Protein AF-A0A6A6VNT2-F1 (afdb_monomer_lite)

Organism: NCBI:txid1340428

Structure (mmCIF, N/CA/C/O backbone):
data_AF-A0A6A6VNT2-F1
#
_entry.id   AF-A0A6A6VNT2-F1
#
loop_
_atom_site.group_PDB
_atom_site.id
_atom_site.type_symbol
_atom_site.label_atom_id
_atom_site.label_alt_id
_atom_site.label_comp_id
_atom_site.label_asym_id
_atom_site.label_entity_id
_atom_site.label_seq_id
_atom_site.pdbx_PDB_ins_code
_atom_site.Cartn_x
_atom_site.Cartn_y
_atom_site.Cartn_z
_atom_site.occupancy
_atom_site.B_iso_or_equiv
_atom_site.auth_seq_id
_atom_site.auth_comp_id
_atom_site.auth_asym_id
_atom_site.auth_atom_id
_atom_site.pdbx_PDB_model_num
ATOM 1 N N . MET A 1 1 ? 25.235 -11.014 -81.577 1.00 45.22 1 MET A N 1
ATOM 2 C CA . MET A 1 1 ? 24.428 -11.317 -80.373 1.00 45.22 1 MET A CA 1
ATOM 3 C C . MET A 1 1 ? 24.354 -10.053 -79.520 1.00 45.22 1 MET A C 1
ATOM 5 O O . MET A 1 1 ? 25.359 -9.726 -78.897 1.00 45.22 1 MET A O 1
ATOM 9 N N . PRO A 1 2 ? 23.260 -9.272 -79.553 1.00 43.81 2 PRO A N 1
ATOM 10 C CA . PRO A 1 2 ? 23.166 -8.047 -78.766 1.00 43.81 2 PRO A CA 1
ATOM 11 C C . PRO A 1 2 ? 22.822 -8.386 -77.308 1.00 43.81 2 PRO A C 1
ATOM 13 O O . PRO A 1 2 ? 21.919 -9.177 -77.042 1.00 43.81 2 PRO A O 1
ATOM 16 N N . ARG A 1 3 ? 23.566 -7.804 -76.360 1.00 45.34 3 ARG A N 1
ATOM 17 C CA . ARG A 1 3 ? 23.284 -7.908 -74.923 1.00 45.34 3 ARG A CA 1
ATOM 18 C C . ARG A 1 3 ? 22.055 -7.063 -74.593 1.00 45.34 3 ARG A C 1
ATOM 20 O O . ARG A 1 3 ? 22.058 -5.852 -74.790 1.00 45.34 3 ARG A O 1
ATOM 27 N N . ALA A 1 4 ? 21.017 -7.719 -74.086 1.00 47.50 4 ALA A N 1
ATOM 28 C CA . ALA A 1 4 ? 19.829 -7.069 -73.559 1.00 47.50 4 ALA A CA 1
ATOM 29 C C . ALA A 1 4 ? 20.178 -6.301 -72.273 1.00 47.50 4 ALA A C 1
ATOM 31 O O . ALA A 1 4 ? 20.644 -6.884 -71.295 1.00 47.50 4 ALA A O 1
ATOM 32 N N . HIS A 1 5 ? 19.941 -4.990 -72.278 1.00 47.25 5 HIS A N 1
ATOM 33 C CA . HIS A 1 5 ? 19.954 -4.161 -71.079 1.00 47.25 5 HIS A CA 1
ATOM 34 C C . HIS A 1 5 ? 18.655 -4.399 -70.297 1.00 47.25 5 HIS A C 1
ATOM 36 O O . HIS A 1 5 ? 17.575 -3.986 -70.722 1.00 47.25 5 HIS A O 1
ATOM 42 N N . SER A 1 6 ? 18.750 -5.076 -69.153 1.00 44.53 6 SER A N 1
ATOM 43 C CA . SER A 1 6 ? 17.653 -5.205 -68.192 1.00 44.53 6 SER A CA 1
ATOM 44 C C . SER A 1 6 ? 17.428 -3.874 -67.472 1.00 44.53 6 SER A C 1
ATOM 46 O O . SER A 1 6 ? 18.343 -3.334 -66.849 1.00 44.53 6 SER A O 1
ATOM 48 N N . LYS A 1 7 ? 16.203 -3.345 -67.566 1.00 50.56 7 LYS A N 1
ATOM 49 C CA . LYS A 1 7 ? 15.759 -2.127 -66.873 1.00 50.56 7 LYS A CA 1
ATOM 50 C C . LYS A 1 7 ? 15.806 -2.314 -65.346 1.00 50.56 7 LYS A C 1
ATOM 52 O O . LYS A 1 7 ? 15.434 -3.386 -64.871 1.00 50.56 7 LYS A O 1
ATOM 57 N N . PRO A 1 8 ? 16.183 -1.279 -64.575 1.00 51.56 8 PRO A N 1
ATOM 58 C CA . PRO A 1 8 ? 16.149 -1.332 -63.121 1.00 51.56 8 PRO A CA 1
ATOM 59 C C . PRO A 1 8 ? 14.697 -1.329 -62.629 1.00 51.56 8 PRO A C 1
ATOM 61 O O . PRO A 1 8 ? 13.937 -0.387 -62.856 1.00 51.56 8 PRO A O 1
ATOM 64 N N . THR A 1 9 ? 14.305 -2.405 -61.956 1.00 47.12 9 THR A N 1
ATOM 65 C CA . THR A 1 9 ? 13.054 -2.502 -61.203 1.00 47.12 9 THR A CA 1
ATOM 66 C C . THR A 1 9 ? 13.093 -1.543 -60.016 1.00 47.12 9 THR A C 1
ATOM 68 O O . THR A 1 9 ? 13.850 -1.742 -59.068 1.00 47.12 9 THR A O 1
ATOM 71 N N . LEU A 1 10 ? 12.256 -0.504 -60.078 1.00 47.28 10 LEU A N 1
ATOM 72 C CA . LEU A 1 10 ? 11.932 0.397 -58.973 1.00 47.28 10 LEU A CA 1
ATOM 73 C C . LEU A 1 10 ? 11.451 -0.415 -57.761 1.00 47.28 10 LEU A C 1
ATOM 75 O O . LEU A 1 10 ? 10.343 -0.957 -57.752 1.00 47.28 10 LEU A O 1
ATOM 79 N N . LEU A 1 11 ? 12.298 -0.489 -56.735 1.00 47.47 11 LEU A N 1
ATOM 80 C CA . LEU A 1 11 ? 11.945 -0.994 -55.413 1.00 47.47 11 LEU A CA 1
ATOM 81 C C . LEU A 1 11 ? 10.875 -0.072 -54.817 1.00 47.47 11 LEU A C 1
ATOM 83 O O . LEU A 1 11 ? 11.157 1.057 -54.420 1.00 47.47 11 LEU A O 1
ATOM 87 N N . LYS A 1 12 ? 9.630 -0.558 -54.780 1.00 53.06 12 LYS A N 1
ATOM 88 C CA . LYS A 1 12 ? 8.524 0.083 -54.063 1.00 53.06 12 LYS A CA 1
ATOM 89 C C . LYS A 1 12 ? 8.914 0.209 -52.589 1.00 53.06 12 LYS A C 1
ATOM 91 O O . LYS A 1 12 ? 9.106 -0.798 -51.906 1.00 53.06 12 LYS A O 1
ATOM 96 N N . SER A 1 13 ? 9.046 1.443 -52.114 1.00 52.34 13 SER A N 1
ATOM 97 C CA . SER A 1 13 ? 9.261 1.762 -50.706 1.00 52.34 13 SER A CA 1
ATOM 98 C C . SER A 1 13 ? 8.134 1.163 -49.860 1.00 52.34 13 SER A C 1
ATOM 100 O O . SER A 1 13 ? 6.950 1.313 -50.167 1.00 52.34 13 SER A O 1
ATOM 102 N N . LYS A 1 14 ? 8.504 0.432 -48.801 1.00 56.22 14 LYS A N 1
ATOM 103 C CA . LYS A 1 14 ? 7.540 -0.106 -47.833 1.00 56.22 14 LYS A CA 1
ATOM 104 C C . LYS A 1 14 ? 6.813 1.066 -47.150 1.00 56.22 14 LYS A C 1
ATOM 106 O O . LYS A 1 14 ? 7.475 2.036 -46.775 1.00 56.22 14 LYS A O 1
ATOM 111 N N . PRO A 1 15 ? 5.482 1.001 -46.979 1.00 52.06 15 PRO A N 1
ATOM 112 C CA . PRO A 1 15 ? 4.732 2.050 -46.300 1.00 52.06 15 PRO A CA 1
ATOM 113 C C . PRO A 1 15 ? 5.209 2.185 -44.848 1.00 52.06 15 PRO A C 1
ATOM 115 O O . PRO A 1 15 ? 5.327 1.186 -44.136 1.00 52.06 15 PRO A O 1
ATOM 118 N N . LYS A 1 16 ? 5.498 3.423 -44.420 1.00 51.12 16 LYS A N 1
ATOM 119 C CA . LYS A 1 16 ? 5.816 3.753 -43.022 1.00 51.12 16 LYS A CA 1
ATOM 120 C C . LYS A 1 16 ? 4.655 3.312 -42.110 1.00 51.12 16 LYS A C 1
ATOM 122 O O . LYS A 1 16 ? 3.499 3.532 -42.489 1.00 51.12 16 LYS A O 1
ATOM 127 N N . PRO A 1 17 ? 4.929 2.713 -40.936 1.00 44.25 17 PRO A N 1
ATOM 128 C CA . PRO A 1 17 ? 3.886 2.382 -39.971 1.00 44.25 17 PRO A CA 1
ATOM 129 C C . PRO A 1 17 ? 3.155 3.666 -39.562 1.00 44.25 17 PRO A C 1
ATOM 131 O O . PRO A 1 17 ? 3.780 4.682 -39.254 1.00 44.25 17 PRO A O 1
ATOM 134 N N . LYS A 1 18 ? 1.820 3.647 -39.637 1.00 48.47 18 LYS A N 1
ATOM 135 C CA . LYS A 1 18 ? 0.987 4.775 -39.208 1.00 48.47 18 LYS A CA 1
ATOM 136 C C . LYS A 1 18 ? 1.161 4.960 -37.691 1.00 48.47 18 LYS A C 1
ATOM 138 O O . LYS A 1 18 ? 1.158 3.949 -36.988 1.00 48.47 18 LYS A O 1
ATOM 143 N N . PRO A 1 19 ? 1.285 6.200 -37.182 1.00 46.69 19 PRO A N 1
ATOM 144 C CA . PRO A 1 19 ? 1.337 6.452 -35.744 1.00 46.69 19 PRO A CA 1
ATOM 145 C C . PRO A 1 19 ? 0.100 5.835 -35.084 1.00 46.69 19 PRO A C 1
ATOM 147 O O . PRO A 1 19 ? -1.017 6.044 -35.571 1.00 46.69 19 PRO A O 1
ATOM 150 N N . LYS A 1 20 ? 0.305 5.037 -34.024 1.00 50.16 20 LYS A N 1
ATOM 151 C CA . LYS A 1 20 ? -0.775 4.406 -33.256 1.00 50.16 20 LYS A CA 1
ATOM 152 C C . LYS A 1 20 ? -1.731 5.516 -32.818 1.00 50.16 20 LYS A C 1
ATOM 154 O O . LYS A 1 20 ? -1.373 6.393 -32.035 1.00 50.16 20 LYS A O 1
ATOM 159 N N . SER A 1 21 ? -2.927 5.534 -33.402 1.00 47.16 21 SER A N 1
ATOM 160 C CA . SER A 1 21 ? -3.970 6.485 -33.041 1.00 47.16 21 SER A CA 1
ATOM 161 C C . SER A 1 21 ? -4.282 6.275 -31.567 1.00 47.16 21 SER A C 1
ATOM 163 O O . SER A 1 21 ? -4.738 5.183 -31.221 1.00 47.16 21 SER A O 1
ATOM 165 N N . LYS A 1 22 ? -4.033 7.288 -30.724 1.00 55.91 22 LYS A N 1
ATOM 166 C CA . LYS A 1 22 ? -4.492 7.316 -29.329 1.00 55.91 22 LYS A CA 1
ATOM 167 C C . LYS A 1 22 ? -5.942 6.836 -29.329 1.00 55.91 22 LYS A C 1
ATOM 169 O O . LYS A 1 22 ? -6.785 7.450 -29.990 1.00 55.91 22 LYS A O 1
ATOM 174 N N . SER A 1 23 ? -6.198 5.674 -28.732 1.00 53.12 23 SER A N 1
ATOM 175 C CA . SER A 1 23 ? -7.527 5.072 -28.740 1.00 53.12 23 SER A CA 1
ATOM 176 C C . SER A 1 23 ? -8.505 6.103 -28.196 1.00 53.12 23 SER A C 1
ATOM 178 O O . SER A 1 23 ? -8.266 6.657 -27.124 1.00 53.12 23 SER A O 1
ATOM 180 N N . LYS A 1 24 ? -9.573 6.398 -28.952 1.00 63.44 24 LYS A N 1
ATOM 181 C CA . LYS A 1 24 ? -10.655 7.265 -28.466 1.00 63.44 24 LYS A CA 1
ATOM 182 C C . LYS A 1 24 ? -11.035 6.802 -27.054 1.00 63.44 24 LYS A C 1
ATOM 184 O O . LYS A 1 24 ? -11.213 5.591 -26.888 1.00 63.44 24 LYS A O 1
ATOM 189 N N . PRO A 1 25 ? -11.165 7.717 -26.076 1.00 59.53 25 PRO A N 1
ATOM 190 C CA . PRO A 1 25 ? -11.578 7.346 -24.731 1.00 59.53 25 PRO A CA 1
ATOM 191 C C . PRO 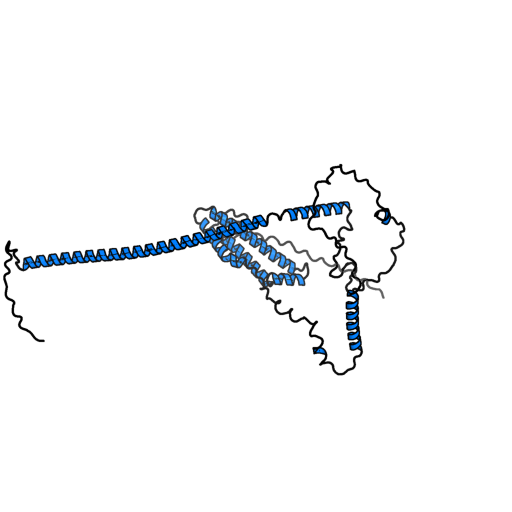A 1 25 ? -12.888 6.567 -24.843 1.00 59.53 25 PRO A C 1
ATOM 193 O O . PRO A 1 25 ? -13.864 7.050 -25.430 1.00 59.53 25 PRO A O 1
ATOM 196 N N . ARG A 1 26 ? -12.881 5.311 -24.382 1.00 60.69 26 ARG A N 1
ATOM 197 C CA . ARG A 1 26 ? -14.113 4.530 -24.281 1.00 60.69 26 ARG A CA 1
ATOM 198 C C . ARG A 1 26 ? -15.028 5.295 -23.330 1.00 60.69 26 ARG A C 1
ATOM 200 O O . ARG A 1 26 ? -14.570 5.750 -22.287 1.00 60.69 26 ARG A O 1
ATOM 207 N N . LYS A 1 27 ? -16.298 5.477 -23.708 1.00 68.50 27 LYS A N 1
ATOM 208 C CA . LYS A 1 27 ? -17.304 6.009 -22.781 1.00 68.50 27 LYS A CA 1
ATOM 209 C C . LYS A 1 27 ? -17.290 5.098 -21.555 1.00 68.50 27 LYS A C 1
ATOM 211 O O . LYS A 1 27 ? -17.517 3.902 -21.721 1.00 68.50 27 LYS A O 1
ATOM 216 N N . ALA A 1 28 ? -16.947 5.646 -20.393 1.00 65.88 28 ALA A N 1
ATOM 217 C CA . ALA A 1 28 ? -16.930 4.890 -19.153 1.00 65.88 28 ALA A CA 1
ATOM 218 C C . ALA A 1 28 ? -18.350 4.377 -18.894 1.00 65.88 28 ALA A C 1
ATOM 220 O O . ALA A 1 28 ? -19.305 5.159 -18.879 1.00 65.88 28 ALA A O 1
ATOM 221 N N . GLU A 1 29 ? -18.499 3.060 -18.781 1.00 75.38 29 GLU A N 1
ATOM 222 C CA . GLU A 1 29 ? -19.736 2.489 -18.266 1.00 75.38 29 GLU A CA 1
ATOM 223 C C . GLU A 1 29 ? -19.872 2.920 -16.797 1.00 75.38 29 GLU A C 1
ATOM 225 O O . GLU A 1 29 ? -18.862 2.972 -16.087 1.00 75.38 29 GLU A O 1
ATOM 230 N N . PRO A 1 30 ? -21.079 3.292 -16.340 1.00 77.69 30 PRO A N 1
ATOM 231 C CA . PRO A 1 30 ? -21.281 3.714 -14.960 1.00 77.69 30 PRO A CA 1
ATOM 232 C C . PRO A 1 30 ? -20.852 2.588 -14.013 1.00 77.69 30 PRO A C 1
ATOM 234 O O . PRO A 1 30 ? -21.252 1.436 -14.191 1.00 77.69 30 PRO A O 1
ATOM 237 N N . CYS A 1 31 ? -20.026 2.907 -13.015 1.00 83.06 31 CYS A N 1
ATOM 238 C CA . CYS A 1 31 ? -19.586 1.908 -12.048 1.00 83.06 31 CYS A CA 1
ATOM 239 C C . CYS A 1 31 ? -20.767 1.409 -11.202 1.00 83.06 31 CYS A C 1
ATOM 241 O O . CYS A 1 31 ? -21.647 2.182 -10.823 1.00 83.06 31 CYS A O 1
ATOM 243 N N . LEU A 1 32 ? -20.758 0.120 -10.853 1.00 86.25 32 LEU A N 1
ATOM 244 C CA . LEU A 1 32 ? -21.785 -0.493 -9.999 1.00 86.25 32 LEU A CA 1
ATOM 245 C C . LEU A 1 32 ? -21.731 -0.001 -8.541 1.00 86.25 32 LEU A C 1
ATOM 247 O O . LEU A 1 32 ? -22.704 -0.152 -7.812 1.00 86.25 32 LEU A O 1
ATOM 251 N N . HIS A 1 33 ? -20.635 0.645 -8.133 1.00 84.12 33 HIS A N 1
ATOM 252 C CA . HIS A 1 33 ? -20.415 1.178 -6.783 1.00 84.12 33 HIS A CA 1
ATOM 253 C C . HIS A 1 33 ? -21.179 2.493 -6.498 1.00 84.12 33 HIS A C 1
ATOM 255 O O . HIS A 1 33 ? -20.775 3.274 -5.645 1.00 84.12 33 HIS A O 1
ATOM 261 N N . GLY A 1 34 ? -22.286 2.768 -7.196 1.00 72.62 34 GLY A N 1
ATOM 262 C CA . GLY A 1 34 ? -23.075 3.999 -7.046 1.00 72.62 34 GLY A CA 1
ATOM 263 C C . GLY A 1 34 ? -22.482 5.211 -7.779 1.00 72.62 34 GLY A C 1
ATOM 264 O O . GLY A 1 34 ? -21.329 5.194 -8.202 1.00 72.62 34 GLY A O 1
ATOM 265 N N . ALA A 1 35 ? -23.310 6.244 -7.978 1.00 57.31 35 ALA A N 1
ATOM 266 C CA . ALA A 1 35 ? -23.031 7.368 -8.874 1.00 57.31 35 ALA A CA 1
ATOM 267 C C . ALA A 1 35 ? -21.668 8.041 -8.602 1.00 57.31 35 ALA A C 1
ATOM 269 O O . ALA A 1 35 ? -21.267 8.169 -7.442 1.00 57.31 35 ALA A O 1
ATOM 270 N N . PRO A 1 36 ? -20.961 8.483 -9.658 1.00 57.44 36 PRO A N 1
ATOM 271 C CA . PRO A 1 36 ? -19.653 9.099 -9.525 1.00 57.44 36 PRO A CA 1
ATOM 272 C C . PRO A 1 36 ? -19.782 10.410 -8.756 1.00 57.44 36 PRO A C 1
ATOM 274 O O . PRO A 1 36 ? -20.309 11.398 -9.270 1.00 57.44 36 PRO A O 1
ATOM 277 N N . LEU A 1 37 ? -19.266 10.427 -7.531 1.00 60.25 37 LEU A N 1
ATOM 278 C CA . LEU A 1 37 ? -18.829 11.673 -6.926 1.00 60.25 37 LEU A CA 1
ATOM 279 C C . LEU A 1 37 ? -17.711 12.179 -7.835 1.00 60.25 37 LEU A C 1
ATOM 281 O O . LEU A 1 37 ? -16.731 11.473 -8.074 1.00 60.25 37 LEU A O 1
ATOM 285 N N . SER A 1 38 ? -17.918 13.342 -8.448 1.00 62.12 38 SER A N 1
ATOM 286 C CA . SER A 1 38 ? -16.946 13.994 -9.320 1.00 62.12 38 SER A CA 1
ATOM 287 C C . SER A 1 38 ? -15.772 14.475 -8.476 1.00 62.12 38 SER A C 1
ATOM 289 O O . SER A 1 38 ? -15.649 15.661 -8.183 1.00 62.12 38 SER A O 1
ATOM 291 N N . ILE A 1 39 ? -14.953 13.541 -8.019 1.00 63.59 39 ILE A N 1
ATOM 292 C CA . ILE A 1 39 ? -13.747 13.856 -7.284 1.00 63.59 39 ILE A CA 1
ATOM 293 C C . ILE A 1 39 ? -12.719 14.279 -8.329 1.00 63.59 39 ILE A C 1
ATOM 295 O O . ILE A 1 39 ? -12.539 13.565 -9.323 1.00 63.59 39 ILE A O 1
ATOM 299 N N . PRO A 1 40 ? -12.077 15.440 -8.165 1.00 66.31 40 PRO A N 1
ATOM 300 C CA . PRO A 1 40 ? -11.094 15.936 -9.108 1.00 66.31 40 PRO A CA 1
ATOM 301 C C . PRO A 1 40 ? -9.775 15.171 -8.941 1.00 66.31 40 PRO A C 1
ATOM 303 O O . PRO A 1 40 ? -8.771 15.745 -8.544 1.00 66.31 40 PRO A O 1
ATOM 306 N N . ILE A 1 41 ? -9.753 13.876 -9.262 1.00 70.00 41 ILE A N 1
ATOM 307 C CA . ILE A 1 41 ? -8.491 13.172 -9.496 1.00 70.00 41 ILE A CA 1
ATOM 308 C C . ILE A 1 41 ? -8.018 13.611 -10.891 1.00 70.00 41 ILE A C 1
ATOM 310 O O . ILE A 1 41 ? -8.722 13.344 -11.878 1.00 70.00 41 ILE A O 1
ATOM 314 N N . PRO A 1 42 ? -6.873 14.311 -11.011 1.00 61.19 42 PRO A N 1
ATOM 315 C CA . PRO A 1 42 ? -6.390 14.824 -12.286 1.00 61.19 42 PRO A CA 1
ATOM 316 C C . PRO A 1 42 ? -6.361 13.721 -13.350 1.00 61.19 42 PRO A C 1
ATOM 318 O O . PRO A 1 42 ? -5.751 12.675 -13.169 1.00 61.19 42 PRO A O 1
ATOM 321 N N . GLY A 1 43 ? -7.061 13.938 -14.465 1.00 67.56 43 GLY A N 1
ATOM 322 C CA . GLY A 1 43 ? -7.037 13.025 -15.612 1.00 67.56 43 GLY A CA 1
ATOM 323 C C . GLY A 1 43 ? -8.048 11.871 -15.601 1.00 67.56 43 GLY A C 1
ATOM 324 O O . GLY A 1 43 ? -8.211 11.239 -16.646 1.00 67.56 43 GLY A O 1
ATOM 325 N N . THR A 1 44 ? -8.796 11.626 -14.516 1.00 67.94 44 THR A N 1
ATOM 326 C CA . THR A 1 44 ? -9.789 10.532 -14.481 1.00 67.94 44 THR A CA 1
ATOM 327 C C . THR A 1 44 ? -11.217 11.074 -14.455 1.00 67.94 44 THR A C 1
ATOM 329 O O . THR A 1 44 ? -11.745 11.558 -13.459 1.00 67.94 44 THR A O 1
ATOM 332 N N . ALA A 1 45 ? -11.883 11.026 -15.606 1.00 61.56 45 ALA A N 1
ATOM 333 C CA . ALA A 1 45 ? -13.286 11.400 -15.674 1.00 61.56 45 ALA A CA 1
ATOM 334 C C . ALA A 1 45 ? -14.151 10.258 -15.107 1.00 61.56 45 ALA A C 1
ATOM 336 O O . ALA A 1 45 ? -14.304 9.220 -15.747 1.00 61.56 45 ALA A O 1
ATOM 337 N N . SER A 1 46 ? -14.783 10.491 -13.951 1.00 76.56 46 SER A N 1
ATOM 338 C CA . SER A 1 46 ? -15.967 9.769 -13.433 1.00 76.56 46 SER A CA 1
ATOM 339 C C . SER A 1 46 ? -15.812 8.325 -12.929 1.00 76.56 46 SER A C 1
ATOM 341 O O . SER A 1 46 ? -16.818 7.633 -12.774 1.00 76.56 46 SER A O 1
ATOM 343 N N . THR A 1 47 ? -14.604 7.853 -12.631 1.00 88.81 47 THR A N 1
ATOM 344 C CA . THR A 1 47 ? -14.415 6.503 -12.067 1.00 88.81 47 THR A CA 1
ATOM 345 C C . THR A 1 47 ? -14.346 6.569 -10.540 1.00 88.81 47 THR A C 1
ATOM 347 O O . THR A 1 47 ? -13.656 7.430 -10.002 1.00 88.81 47 THR A O 1
ATOM 350 N N . CYS A 1 48 ? -15.034 5.674 -9.818 1.00 90.69 48 CYS A N 1
ATOM 351 C CA . CYS A 1 48 ? -14.877 5.601 -8.361 1.00 90.69 48 CYS A CA 1
ATOM 352 C C . CYS A 1 48 ? -13.472 5.082 -7.973 1.00 90.69 48 CYS A C 1
ATOM 354 O O . CYS A 1 48 ? -12.882 4.330 -8.759 1.00 90.69 48 CYS A O 1
ATOM 356 N N . PRO A 1 49 ? -12.953 5.408 -6.769 1.00 93.06 49 PRO A N 1
ATOM 357 C CA . PRO A 1 49 ? -11.614 4.994 -6.326 1.00 93.06 49 PRO A CA 1
ATOM 358 C C . PRO A 1 49 ? -11.343 3.491 -6.476 1.00 93.06 49 PRO A C 1
ATOM 360 O O . PRO A 1 49 ? -10.329 3.091 -7.044 1.00 93.06 49 PRO A O 1
ATOM 363 N N . GLN A 1 50 ? -12.296 2.648 -6.063 1.00 94.50 50 GLN A N 1
ATOM 364 C CA . GLN A 1 50 ? -12.183 1.189 -6.174 1.00 94.50 50 GLN A CA 1
ATOM 365 C C . GLN A 1 50 ? -12.035 0.736 -7.634 1.00 94.50 50 GLN A C 1
ATOM 367 O O . GLN A 1 50 ? -11.140 -0.039 -7.963 1.00 94.50 50 GLN A O 1
ATOM 372 N N . CYS A 1 51 ? -12.887 1.234 -8.539 1.00 93.50 51 CYS A N 1
ATOM 373 C CA . CYS A 1 51 ? -12.815 0.882 -9.959 1.00 93.50 51 CYS A CA 1
ATOM 374 C C . CYS A 1 51 ? -11.540 1.405 -10.625 1.00 93.50 51 CYS A C 1
ATOM 376 O O . CYS A 1 51 ? -11.022 0.743 -11.524 1.00 93.50 51 CYS A O 1
ATOM 378 N N . LEU A 1 52 ? -11.038 2.568 -10.199 1.00 93.12 52 LEU A N 1
ATOM 379 C CA . LEU A 1 52 ? -9.791 3.130 -10.704 1.00 93.12 52 LEU A CA 1
ATOM 380 C C . LEU A 1 52 ? -8.611 2.212 -10.358 1.00 93.12 52 LEU A C 1
ATOM 382 O O . LEU A 1 52 ? -7.903 1.768 -11.262 1.00 93.12 52 LEU A O 1
ATOM 386 N N . ILE A 1 53 ? -8.471 1.839 -9.082 1.00 95.50 53 ILE A N 1
ATOM 387 C CA . ILE A 1 53 ? -7.434 0.905 -8.624 1.00 95.50 53 ILE A CA 1
ATOM 388 C C . ILE A 1 53 ? -7.569 -0.449 -9.327 1.00 95.50 53 ILE A C 1
ATOM 390 O O . ILE A 1 53 ? -6.613 -0.920 -9.937 1.00 95.50 53 ILE A O 1
ATOM 394 N N . VAL A 1 54 ? -8.765 -1.047 -9.356 1.00 95.62 54 VAL A N 1
ATOM 395 C CA . VAL A 1 54 ? -8.998 -2.336 -10.039 1.00 95.62 54 VAL A CA 1
ATOM 396 C C . VAL A 1 54 ? -8.632 -2.271 -11.528 1.00 95.62 54 VAL A C 1
ATOM 398 O O . VAL A 1 54 ? -8.084 -3.237 -12.070 1.00 95.62 54 VAL A O 1
ATOM 401 N N . SER A 1 55 ? -8.893 -1.143 -12.196 1.00 94.12 55 SER A N 1
ATOM 402 C CA . SER A 1 55 ? -8.507 -0.927 -13.593 1.00 94.12 55 SER A CA 1
ATOM 403 C C . SER A 1 55 ? -6.986 -0.915 -13.769 1.00 94.12 55 SER A C 1
ATOM 405 O O . SER A 1 55 ? -6.480 -1.615 -14.650 1.00 94.12 55 SER A O 1
ATOM 407 N N . HIS A 1 56 ? -6.248 -0.186 -12.924 1.00 95.75 56 HIS A N 1
ATOM 408 C CA . HIS A 1 56 ? -4.781 -0.168 -12.972 1.00 95.75 56 HIS A CA 1
ATOM 409 C C . HIS A 1 56 ? -4.182 -1.543 -12.668 1.00 95.75 56 HIS A C 1
ATOM 411 O O . HIS A 1 56 ? -3.365 -2.032 -13.446 1.00 95.75 56 HIS A O 1
ATOM 417 N N . ILE A 1 57 ? -4.654 -2.224 -11.620 1.00 97.06 57 ILE A N 1
ATOM 418 C CA . ILE A 1 57 ? -4.217 -3.587 -11.276 1.00 97.06 57 ILE A CA 1
ATOM 419 C C . ILE A 1 57 ? -4.431 -4.537 -12.463 1.00 97.06 57 ILE A C 1
ATOM 421 O O . ILE A 1 57 ? -3.542 -5.304 -12.832 1.00 97.06 57 ILE A O 1
ATOM 425 N N . SER A 1 58 ? -5.595 -4.463 -13.113 1.00 96.25 58 SER A N 1
ATOM 426 C CA . SER A 1 58 ? -5.910 -5.296 -14.281 1.00 96.25 58 SER A CA 1
ATOM 427 C C . SER A 1 58 ? -5.000 -4.997 -15.476 1.00 96.25 58 SER A C 1
ATOM 429 O O . SER A 1 58 ? -4.591 -5.918 -16.187 1.00 96.25 58 SER A O 1
ATOM 431 N N . ALA A 1 59 ? -4.661 -3.724 -15.702 1.00 96.12 59 ALA A N 1
ATOM 432 C CA . ALA A 1 59 ? -3.723 -3.320 -16.744 1.00 96.12 59 ALA A CA 1
ATOM 433 C C . ALA A 1 59 ? -2.303 -3.836 -16.459 1.00 96.12 59 ALA A C 1
ATOM 435 O O . ALA A 1 59 ? -1.672 -4.393 -17.361 1.00 96.12 59 ALA A O 1
ATOM 436 N N . ILE A 1 60 ? -1.839 -3.748 -15.208 1.00 96.38 60 ILE A N 1
ATOM 437 C CA . ILE A 1 60 ? -0.524 -4.263 -14.808 1.00 96.38 60 ILE A CA 1
ATOM 438 C C . ILE A 1 60 ? -0.468 -5.783 -14.970 1.00 96.38 60 ILE A C 1
ATOM 440 O O . ILE A 1 60 ? 0.432 -6.276 -15.649 1.00 96.38 60 ILE A O 1
ATOM 444 N N . ARG A 1 61 ? -1.464 -6.525 -14.469 1.00 96.06 61 ARG A N 1
ATOM 445 C CA . ARG A 1 61 ? -1.548 -7.989 -14.637 1.00 96.06 61 ARG A CA 1
ATOM 446 C C . ARG A 1 61 ? -1.533 -8.405 -16.106 1.00 96.06 61 ARG A C 1
ATOM 448 O O . ARG A 1 61 ? -0.874 -9.375 -16.483 1.00 96.06 61 ARG A O 1
ATOM 455 N N . LYS A 1 62 ? -2.230 -7.658 -16.967 1.00 96.31 62 LYS A N 1
ATOM 456 C CA . LYS A 1 62 ? -2.219 -7.895 -18.415 1.00 96.31 62 LYS A CA 1
ATOM 457 C C . LYS A 1 62 ? -0.815 -7.712 -18.998 1.00 96.31 62 LYS A C 1
ATOM 459 O O . LYS A 1 62 ? -0.376 -8.572 -19.758 1.00 96.31 62 LYS A O 1
ATOM 464 N N . LEU A 1 63 ? -0.105 -6.646 -18.636 1.00 95.69 63 LEU A N 1
ATOM 465 C CA . LEU A 1 63 ? 1.262 -6.396 -19.105 1.00 95.69 63 LEU A CA 1
ATOM 466 C C . LEU A 1 63 ? 2.255 -7.428 -18.549 1.00 95.69 63 LEU A C 1
ATOM 468 O O . LEU A 1 63 ? 3.053 -7.963 -19.313 1.00 95.69 63 LEU A O 1
ATOM 472 N N . GLN A 1 64 ? 2.136 -7.815 -17.276 1.00 94.81 64 GLN A N 1
ATOM 473 C CA . GLN A 1 64 ? 2.904 -8.921 -16.690 1.00 94.81 64 GLN A CA 1
ATOM 474 C C . GLN A 1 64 ? 2.659 -10.232 -17.450 1.00 94.81 64 GLN A C 1
ATOM 476 O O . GLN A 1 64 ? 3.609 -10.928 -17.789 1.00 94.81 64 GLN A O 1
ATOM 481 N N . SER A 1 65 ? 1.407 -10.552 -17.804 1.00 94.31 65 SER A N 1
ATOM 482 C CA . SER A 1 65 ? 1.096 -11.753 -18.598 1.00 94.31 65 SER A CA 1
ATOM 483 C C . SER A 1 65 ? 1.725 -11.725 -19.999 1.00 94.31 65 SER A C 1
ATOM 485 O O . SER A 1 65 ? 2.171 -12.759 -20.499 1.00 94.31 65 SER A O 1
ATOM 487 N N . GLN A 1 66 ? 1.822 -10.542 -20.618 1.00 94.38 66 GLN A N 1
ATOM 488 C CA . GLN A 1 66 ? 2.508 -10.365 -21.899 1.00 94.38 66 GLN A CA 1
ATOM 489 C C . GLN A 1 66 ? 4.015 -10.582 -21.746 1.00 94.38 66 GLN A C 1
ATOM 491 O O . GLN A 1 66 ? 4.583 -11.378 -22.490 1.00 94.38 66 GLN A O 1
ATOM 496 N N . ILE A 1 67 ? 4.635 -9.972 -20.732 1.00 93.00 67 ILE A N 1
ATOM 497 C CA . ILE A 1 67 ? 6.056 -10.161 -20.406 1.00 93.00 67 ILE A CA 1
ATOM 498 C C . ILE A 1 67 ? 6.357 -11.645 -20.138 1.00 93.00 67 ILE A C 1
ATOM 500 O O . ILE A 1 67 ? 7.317 -12.191 -20.684 1.00 93.00 67 ILE A O 1
ATOM 504 N N . ARG A 1 68 ? 5.495 -12.335 -19.381 1.00 91.44 68 ARG A N 1
ATOM 505 C CA . ARG A 1 68 ? 5.559 -13.788 -19.148 1.00 91.44 68 ARG A CA 1
ATOM 506 C C . ARG A 1 68 ? 5.538 -14.591 -20.436 1.00 91.44 68 ARG A C 1
ATOM 508 O O . ARG A 1 68 ? 6.374 -15.469 -20.628 1.00 91.44 68 ARG A O 1
ATOM 515 N N . SER A 1 69 ? 4.594 -14.285 -21.326 1.00 91.38 69 SER A N 1
ATOM 516 C CA . SER A 1 69 ? 4.458 -14.994 -22.602 1.00 91.38 69 SER A CA 1
ATOM 517 C C . SER A 1 69 ? 5.689 -14.835 -23.505 1.00 91.38 69 SER A C 1
ATOM 519 O O . SER A 1 69 ? 5.946 -15.683 -24.357 1.00 91.38 69 SER A O 1
ATOM 521 N N . GLU A 1 70 ? 6.491 -13.791 -23.279 1.00 90.06 70 GLU A N 1
ATOM 522 C CA . GLU A 1 70 ? 7.759 -13.548 -23.969 1.00 90.06 70 GLU A CA 1
ATOM 523 C C . GLU A 1 70 ? 8.976 -14.211 -23.294 1.00 90.06 70 GLU A C 1
ATOM 525 O O . GLU A 1 70 ? 10.085 -14.125 -23.827 1.00 90.06 70 GLU A O 1
ATOM 530 N N . GLY A 1 71 ? 8.770 -14.927 -22.181 1.00 89.12 71 GLY A N 1
ATOM 531 C CA . GLY A 1 71 ? 9.808 -15.612 -21.402 1.00 89.12 71 GLY A CA 1
ATOM 532 C C . GLY A 1 71 ? 10.297 -14.833 -20.176 1.00 89.12 71 GLY A C 1
ATOM 533 O O . GLY A 1 71 ? 11.328 -15.178 -19.605 1.00 89.12 71 GLY A O 1
ATOM 534 N N . GL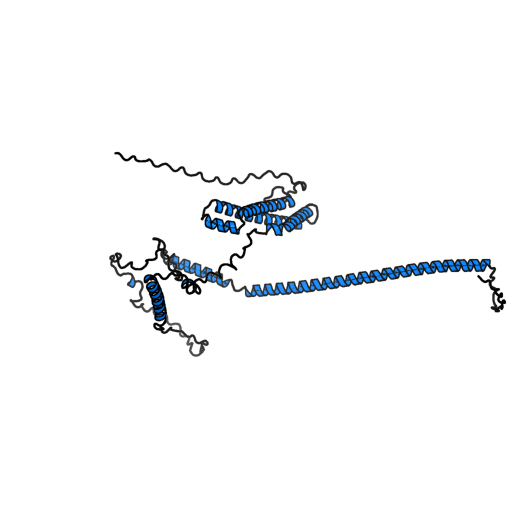Y A 1 72 ? 9.592 -13.775 -19.770 1.00 90.31 72 GLY A N 1
ATOM 535 C CA . GLY A 1 72 ? 10.012 -12.908 -18.671 1.00 90.31 72 GLY A CA 1
ATOM 536 C C . GLY A 1 72 ? 11.040 -11.859 -19.103 1.00 90.31 72 GLY A C 1
ATOM 537 O O . GLY A 1 72 ? 11.501 -11.821 -20.248 1.00 90.31 72 GLY A O 1
ATOM 538 N N . ILE A 1 73 ? 11.420 -10.972 -18.178 1.00 85.25 73 ILE A N 1
ATOM 539 C CA . ILE A 1 73 ? 12.281 -9.820 -18.503 1.00 85.25 73 ILE A CA 1
ATOM 540 C C . ILE A 1 73 ? 13.673 -10.252 -18.988 1.00 85.25 73 ILE A C 1
ATOM 542 O O . ILE A 1 73 ? 14.202 -9.644 -19.925 1.00 85.25 73 ILE A O 1
ATOM 546 N N . PHE A 1 74 ? 14.245 -11.312 -18.422 1.00 81.88 74 PHE A N 1
ATOM 547 C CA . PHE A 1 74 ? 15.596 -11.769 -18.762 1.00 81.88 74 PHE A CA 1
ATOM 548 C C . PHE A 1 74 ? 15.671 -12.476 -20.115 1.00 81.88 74 PHE A C 1
ATOM 550 O O . PHE A 1 74 ? 16.532 -12.152 -20.937 1.00 81.88 74 PHE A O 1
ATOM 557 N N . GLU A 1 75 ? 14.732 -13.375 -20.408 1.00 84.31 75 GLU A N 1
ATOM 558 C CA . GLU A 1 75 ? 14.681 -14.053 -21.706 1.00 84.31 75 GLU A CA 1
ATOM 559 C C . GLU A 1 75 ? 14.381 -13.054 -22.832 1.00 84.31 75 GLU A C 1
ATOM 561 O O . GLU A 1 75 ? 14.969 -13.116 -23.915 1.00 84.31 75 GLU A O 1
ATOM 566 N N . SER A 1 76 ? 13.557 -12.040 -22.537 1.00 77.88 76 SER A N 1
ATOM 567 C CA . SER A 1 76 ? 13.305 -10.918 -23.444 1.00 77.88 76 SER A CA 1
ATOM 568 C C . SER A 1 76 ? 14.599 -10.169 -23.813 1.00 77.88 76 SER A C 1
ATOM 570 O O . SER A 1 76 ? 14.751 -9.707 -24.947 1.00 77.88 76 SER A O 1
ATOM 572 N N . PHE A 1 77 ? 15.553 -10.080 -22.877 1.00 80.50 77 PHE A N 1
ATOM 573 C CA . PHE A 1 77 ? 16.842 -9.419 -23.072 1.00 80.50 77 PHE A CA 1
ATOM 574 C C . PHE A 1 77 ? 17.825 -10.294 -23.858 1.00 80.50 77 PHE A C 1
ATOM 576 O O . PHE A 1 77 ? 18.461 -9.803 -24.793 1.00 80.50 77 PHE A O 1
ATOM 583 N N . ARG A 1 78 ? 17.901 -11.597 -23.546 1.00 85.50 78 ARG A N 1
ATOM 584 C CA . ARG A 1 78 ? 18.713 -12.562 -24.312 1.00 85.50 78 ARG A CA 1
ATOM 585 C C . ARG A 1 78 ? 18.297 -12.580 -25.781 1.00 85.50 78 ARG A C 1
ATOM 587 O O . ARG A 1 78 ? 19.123 -12.333 -26.655 1.00 85.50 78 ARG A O 1
ATOM 594 N N . ARG A 1 79 ? 16.995 -12.715 -26.049 1.00 83.44 79 ARG A N 1
ATOM 595 C CA . ARG A 1 79 ? 16.453 -12.693 -27.418 1.00 83.44 79 ARG A CA 1
ATOM 596 C C . ARG A 1 79 ? 16.686 -11.363 -28.124 1.00 83.44 79 ARG A C 1
ATOM 598 O O . ARG A 1 79 ? 16.945 -11.344 -29.320 1.00 83.44 79 ARG A O 1
ATOM 605 N N . ALA A 1 80 ? 16.647 -10.238 -27.407 1.00 82.56 80 ALA A N 1
ATOM 606 C CA . ALA A 1 80 ? 16.968 -8.938 -27.998 1.00 82.56 80 ALA A CA 1
ATOM 607 C C . ALA A 1 80 ? 18.423 -8.838 -28.477 1.00 82.56 80 ALA A C 1
ATOM 609 O O . ALA A 1 80 ? 18.681 -8.165 -29.475 1.00 82.56 80 ALA A O 1
ATOM 610 N N . LYS A 1 81 ? 19.355 -9.523 -27.805 1.00 85.56 81 LYS A N 1
ATOM 611 C CA . LYS A 1 81 ? 20.752 -9.609 -28.237 1.00 85.56 81 LYS A CA 1
ATOM 612 C C . LYS A 1 81 ? 20.892 -10.424 -29.525 1.00 85.56 81 LYS A C 1
ATOM 614 O O . LYS A 1 81 ? 21.630 -10.010 -30.418 1.00 85.56 81 LYS A O 1
ATOM 619 N N . ASP A 1 82 ? 20.145 -11.519 -29.633 1.00 89.44 82 ASP A N 1
ATOM 620 C CA . ASP A 1 82 ? 20.179 -12.416 -30.794 1.00 89.44 82 ASP A CA 1
ATOM 621 C C . ASP A 1 82 ? 19.460 -11.830 -32.017 1.00 89.44 82 ASP A C 1
ATOM 623 O O . ASP A 1 82 ? 19.937 -11.956 -33.145 1.00 89.44 82 ASP A O 1
ATOM 627 N N . ASP A 1 83 ? 18.344 -11.128 -31.803 1.00 86.75 83 ASP A N 1
ATOM 628 C CA . ASP A 1 83 ? 17.542 -10.533 -32.877 1.00 86.75 83 ASP A CA 1
ATOM 629 C C . ASP A 1 83 ? 18.244 -9.342 -33.570 1.00 86.75 83 ASP A C 1
ATOM 631 O O . ASP A 1 83 ? 17.825 -8.907 -34.648 1.00 86.75 83 ASP A O 1
ATOM 635 N N . GLY A 1 84 ? 19.307 -8.805 -32.961 1.00 86.00 84 GLY A N 1
ATOM 636 C CA . GLY A 1 84 ? 20.038 -7.631 -33.427 1.00 86.00 84 GLY A CA 1
ATOM 637 C C . GLY A 1 84 ? 19.304 -6.300 -33.176 1.00 86.00 84 GLY A C 1
ATOM 638 O O . GLY A 1 84 ? 18.075 -6.250 -33.039 1.00 86.00 84 GLY A O 1
ATOM 639 N N . PRO A 1 85 ? 20.042 -5.175 -33.117 1.00 85.88 85 PRO A N 1
ATOM 640 C CA . PRO A 1 85 ? 19.447 -3.859 -32.904 1.00 85.88 85 PRO A CA 1
ATOM 641 C C . PRO A 1 85 ? 18.482 -3.498 -34.044 1.00 85.88 85 PRO A C 1
ATOM 643 O O . PRO A 1 85 ? 18.816 -3.618 -35.223 1.00 85.88 85 PRO A O 1
ATOM 646 N N . GLY A 1 86 ? 17.280 -3.032 -33.688 1.00 86.56 86 GLY A N 1
ATOM 647 C CA . GLY A 1 86 ? 16.241 -2.628 -34.645 1.00 86.56 86 GLY A CA 1
ATOM 648 C C . GLY A 1 86 ? 15.329 -3.758 -35.130 1.00 86.56 86 GLY A C 1
ATOM 649 O O . GLY A 1 86 ? 14.548 -3.557 -36.065 1.00 86.56 86 GLY A O 1
ATOM 650 N N . SER A 1 87 ? 15.396 -4.943 -34.519 1.00 90.75 87 SER A N 1
ATOM 651 C CA . SER A 1 87 ? 14.394 -5.974 -34.770 1.00 90.75 87 SER A CA 1
ATOM 652 C C . SER A 1 87 ? 13.015 -5.519 -34.274 1.00 90.75 87 SER A C 1
ATOM 654 O O . SER A 1 87 ? 12.878 -4.872 -33.234 1.00 90.75 87 SER A O 1
ATOM 656 N N . LYS A 1 88 ? 11.959 -5.893 -35.005 1.00 89.06 88 LYS A N 1
ATOM 657 C CA . LYS A 1 88 ? 10.575 -5.590 -34.600 1.00 89.06 88 LYS A CA 1
ATOM 658 C C . LYS A 1 88 ? 10.224 -6.190 -33.239 1.00 89.06 88 LYS A C 1
ATOM 660 O O . LYS A 1 88 ? 9.418 -5.625 -32.515 1.00 89.06 88 LYS A O 1
ATOM 665 N N . ALA A 1 89 ? 10.815 -7.336 -32.906 1.00 86.25 89 ALA A N 1
ATOM 666 C CA . ALA A 1 89 ? 10.597 -7.992 -31.626 1.00 86.25 89 ALA A CA 1
ATOM 667 C C . ALA A 1 89 ? 11.224 -7.188 -30.476 1.00 86.25 89 ALA A C 1
ATOM 669 O O . ALA A 1 89 ? 10.596 -7.024 -29.436 1.00 86.25 89 ALA A O 1
ATOM 670 N N . ALA A 1 90 ? 12.419 -6.619 -30.676 1.00 86.19 90 ALA A N 1
ATOM 671 C CA . ALA A 1 90 ? 13.040 -5.728 -29.698 1.00 86.19 90 ALA A CA 1
ATOM 672 C C . ALA A 1 90 ? 12.232 -4.434 -29.499 1.00 86.19 90 ALA A C 1
ATOM 674 O O . ALA A 1 90 ? 12.094 -3.979 -28.366 1.00 86.19 90 ALA A O 1
ATOM 675 N N . GLU A 1 91 ? 11.658 -3.878 -30.572 1.00 89.94 91 GLU A N 1
ATOM 676 C CA . GLU A 1 91 ? 10.784 -2.699 -30.500 1.00 89.94 91 GLU A CA 1
ATOM 677 C C . GLU A 1 91 ? 9.509 -2.986 -29.693 1.00 89.94 91 GLU A C 1
ATOM 679 O O . GLU A 1 91 ? 9.224 -2.265 -28.741 1.00 89.94 91 GLU A O 1
ATOM 684 N N . VAL A 1 92 ? 8.799 -4.083 -29.992 1.00 90.06 92 VAL A N 1
ATOM 685 C CA . VAL A 1 92 ? 7.585 -4.487 -29.254 1.00 90.06 92 VAL A CA 1
ATOM 686 C C . VAL A 1 92 ? 7.880 -4.706 -27.767 1.00 90.06 92 VAL A C 1
ATOM 688 O O . VAL A 1 92 ? 7.157 -4.190 -26.919 1.00 90.06 92 VAL A O 1
ATOM 691 N N . ARG A 1 93 ? 8.985 -5.382 -27.433 1.00 87.94 93 ARG A N 1
ATOM 692 C CA . ARG A 1 93 ? 9.424 -5.577 -26.040 1.00 87.94 93 ARG A CA 1
ATOM 693 C C . ARG A 1 93 ? 9.690 -4.262 -25.315 1.00 87.94 93 ARG A C 1
ATOM 695 O O . ARG A 1 93 ? 9.317 -4.101 -24.155 1.00 87.94 93 ARG A O 1
ATOM 702 N N . SER A 1 94 ? 10.357 -3.326 -25.989 1.00 89.00 94 SER A N 1
ATOM 703 C CA . SER A 1 94 ? 10.622 -2.001 -25.432 1.00 89.00 94 SER A CA 1
ATOM 704 C C . SER A 1 94 ? 9.328 -1.221 -25.200 1.00 89.00 94 SER A C 1
ATOM 706 O O . SER A 1 94 ? 9.234 -0.507 -24.206 1.00 89.00 94 SER A O 1
ATOM 708 N N . GLU A 1 95 ? 8.343 -1.352 -26.092 1.00 92.81 95 GLU A N 1
ATOM 709 C CA . GLU A 1 95 ? 7.024 -0.736 -25.926 1.00 92.81 95 GLU A CA 1
ATOM 710 C C . GLU A 1 95 ? 6.269 -1.332 -24.732 1.00 92.81 95 GLU A C 1
ATOM 712 O O . GLU A 1 95 ? 5.772 -0.565 -23.916 1.00 92.81 95 GLU A O 1
ATOM 717 N N . ILE A 1 96 ? 6.243 -2.663 -24.576 1.00 93.12 96 ILE A N 1
ATOM 718 C CA . ILE A 1 96 ? 5.570 -3.332 -23.445 1.00 93.12 96 ILE A CA 1
ATOM 719 C C . ILE A 1 96 ? 6.194 -2.910 -22.112 1.00 93.12 96 ILE A C 1
ATOM 721 O O . ILE A 1 96 ? 5.475 -2.583 -21.171 1.00 93.12 96 ILE A O 1
ATOM 725 N N . LYS A 1 97 ? 7.532 -2.872 -22.025 1.00 91.50 97 LYS A N 1
ATOM 726 C CA . LYS A 1 97 ? 8.233 -2.408 -20.814 1.00 91.50 97 LYS A CA 1
ATOM 727 C C . LYS A 1 97 ? 7.895 -0.958 -20.492 1.00 91.50 97 LYS A C 1
ATOM 729 O O . LYS A 1 97 ? 7.637 -0.639 -19.338 1.00 91.50 97 LYS A O 1
ATOM 734 N N . LYS A 1 98 ? 7.878 -0.097 -21.512 1.00 93.19 98 LYS A N 1
ATOM 735 C CA . LYS A 1 98 ? 7.528 1.313 -21.352 1.00 93.19 98 LYS A CA 1
ATOM 736 C C . LYS A 1 98 ? 6.086 1.477 -20.863 1.00 93.19 98 LYS A C 1
ATOM 738 O O . LYS A 1 98 ? 5.872 2.194 -19.896 1.00 93.19 98 LYS A O 1
ATOM 743 N N . GLU A 1 99 ? 5.137 0.777 -21.482 1.00 94.69 99 GLU A N 1
ATOM 744 C CA . GLU A 1 99 ? 3.721 0.794 -21.094 1.00 94.69 99 GLU A CA 1
ATOM 745 C C . GLU A 1 99 ? 3.529 0.261 -19.665 1.00 94.69 99 GLU A C 1
ATOM 747 O O . GLU A 1 99 ? 2.773 0.832 -18.889 1.00 94.69 99 GLU A O 1
ATOM 752 N N . TRP A 1 100 ? 4.264 -0.783 -19.270 1.00 94.81 100 TRP A N 1
ATOM 753 C CA . TRP A 1 100 ? 4.233 -1.305 -17.900 1.00 94.81 100 TRP A CA 1
ATOM 754 C C . TRP A 1 100 ? 4.734 -0.289 -16.873 1.00 94.81 100 TRP A C 1
ATOM 756 O O . TRP A 1 100 ? 4.080 -0.090 -15.850 1.00 94.81 100 TRP A O 1
ATOM 766 N N . THR A 1 101 ? 5.845 0.393 -17.156 1.00 93.44 101 THR A N 1
ATOM 767 C CA . THR A 1 101 ? 6.351 1.465 -16.290 1.00 93.44 101 THR A CA 1
ATOM 768 C C . THR A 1 101 ? 5.369 2.634 -16.210 1.00 93.44 101 THR A C 1
ATOM 770 O O . THR A 1 101 ? 5.088 3.102 -15.111 1.00 93.44 101 THR A O 1
ATOM 773 N N . GLU A 1 102 ? 4.811 3.076 -17.342 1.00 93.88 102 GLU A N 1
ATOM 774 C CA . GLU A 1 102 ? 3.816 4.159 -17.390 1.00 93.88 102 GLU A CA 1
ATOM 775 C C . GLU A 1 102 ? 2.581 3.818 -16.540 1.00 93.88 102 GLU A C 1
ATOM 777 O O . GLU A 1 102 ? 2.223 4.585 -15.651 1.00 93.88 102 GLU A O 1
ATOM 782 N N . VAL A 1 103 ? 1.993 2.629 -16.713 1.00 95.06 103 VAL A N 1
ATOM 783 C CA . VAL A 1 103 ? 0.807 2.207 -15.945 1.00 95.06 103 VAL A CA 1
ATOM 784 C C . VAL A 1 103 ? 1.101 2.086 -14.444 1.00 95.06 103 VAL A C 1
ATOM 786 O O . VAL A 1 103 ? 0.225 2.372 -13.627 1.00 95.06 103 VAL A O 1
ATOM 789 N N . ARG A 1 104 ? 2.314 1.673 -14.049 1.00 94.88 104 ARG A N 1
ATOM 790 C CA . ARG A 1 104 ? 2.709 1.626 -12.630 1.00 94.88 104 ARG A CA 1
ATOM 791 C C . ARG A 1 104 ? 2.811 3.016 -12.015 1.00 94.88 104 ARG A C 1
ATOM 793 O O . ARG A 1 104 ? 2.357 3.192 -10.889 1.00 94.88 104 ARG A O 1
ATOM 800 N N . ILE A 1 105 ? 3.379 3.974 -12.746 1.00 93.25 105 ILE A N 1
ATOM 801 C CA . ILE A 1 105 ? 3.456 5.372 -12.307 1.00 93.25 105 ILE A CA 1
ATOM 802 C C . ILE A 1 105 ? 2.043 5.936 -12.146 1.00 93.25 105 ILE A C 1
ATOM 804 O O . ILE A 1 105 ? 1.716 6.435 -11.076 1.00 93.25 105 ILE A O 1
ATOM 808 N N . GLU A 1 106 ? 1.174 5.752 -13.145 1.00 92.38 106 GLU A N 1
ATOM 809 C CA . GLU A 1 106 ? -0.225 6.196 -13.069 1.00 92.38 106 GLU A CA 1
ATOM 810 C C . GLU A 1 106 ? -0.971 5.562 -11.882 1.00 92.38 106 GLU A C 1
ATOM 812 O O . GLU A 1 106 ? -1.736 6.229 -11.190 1.00 92.38 106 GLU A O 1
ATOM 817 N N . CYS A 1 107 ? -0.731 4.275 -11.608 1.00 94.94 107 CYS A N 1
ATOM 818 C CA . CYS A 1 107 ? -1.314 3.595 -10.455 1.00 94.94 107 CYS A CA 1
ATOM 819 C C . CYS A 1 107 ? -0.818 4.190 -9.129 1.00 94.94 107 CYS A C 1
ATOM 821 O O . CYS A 1 107 ? -1.617 4.382 -8.216 1.00 94.94 107 CYS A O 1
ATOM 823 N N . ALA A 1 108 ? 0.479 4.485 -9.016 1.00 94.75 108 ALA A N 1
ATOM 824 C CA . ALA A 1 108 ? 1.060 5.085 -7.817 1.00 94.75 108 ALA A CA 1
ATOM 825 C C . ALA A 1 108 ? 0.518 6.503 -7.572 1.00 94.75 108 ALA A C 1
ATOM 827 O O . ALA A 1 108 ? 0.139 6.829 -6.449 1.00 94.75 108 ALA A O 1
ATOM 828 N N . GLU A 1 109 ? 0.400 7.315 -8.625 1.00 93.50 109 GLU A N 1
ATOM 829 C CA . GLU A 1 109 ? -0.222 8.643 -8.561 1.00 93.50 109 GLU A CA 1
ATOM 830 C C . GLU A 1 109 ? -1.699 8.557 -8.144 1.00 93.50 109 GLU A C 1
ATOM 832 O O . GLU A 1 109 ? -2.155 9.336 -7.305 1.00 93.50 109 GLU A O 1
ATOM 837 N N . ALA A 1 110 ? -2.444 7.579 -8.672 1.00 93.44 110 ALA A N 1
ATOM 838 C CA . ALA A 1 110 ? -3.832 7.341 -8.283 1.00 93.44 110 ALA A CA 1
ATOM 839 C C . ALA A 1 110 ? -3.959 6.939 -6.804 1.00 93.44 110 ALA A C 1
ATOM 841 O O . ALA A 1 110 ? -4.840 7.448 -6.114 1.00 93.44 110 ALA A O 1
ATOM 842 N N . VAL A 1 111 ? -3.080 6.062 -6.305 1.00 95.69 111 VAL A N 1
ATOM 843 C CA . VAL A 1 111 ? -3.041 5.671 -4.885 1.00 95.69 111 VAL A CA 1
ATOM 844 C C . VAL A 1 111 ? -2.752 6.882 -4.002 1.00 95.69 111 VAL A C 1
ATOM 846 O O . VAL A 1 111 ? -3.497 7.116 -3.054 1.00 95.69 111 VAL A O 1
ATOM 849 N N . ALA A 1 112 ? -1.745 7.692 -4.342 1.00 94.62 112 ALA A N 1
ATOM 850 C CA . ALA A 1 112 ? -1.419 8.911 -3.600 1.00 94.62 112 ALA A CA 1
ATOM 851 C C . ALA A 1 112 ? -2.601 9.896 -3.565 1.00 94.62 112 ALA A C 1
ATOM 853 O O . ALA A 1 112 ? -2.928 10.443 -2.513 1.00 94.62 112 ALA A O 1
ATOM 854 N N . GLY A 1 113 ? -3.297 10.068 -4.694 1.00 92.88 113 GLY A N 1
ATOM 855 C CA . GLY A 1 113 ? -4.514 10.877 -4.755 1.00 92.88 113 GLY A CA 1
ATOM 856 C C . GLY A 1 113 ? -5.640 10.337 -3.869 1.00 92.88 113 GLY A C 1
ATOM 857 O O . GLY A 1 113 ? -6.326 11.113 -3.213 1.00 92.88 113 GLY A O 1
ATOM 858 N N . ILE A 1 114 ? -5.826 9.015 -3.808 1.00 94.62 114 ILE A N 1
ATOM 859 C CA . ILE A 1 114 ? -6.845 8.380 -2.956 1.00 94.62 114 ILE A CA 1
ATOM 860 C C . ILE A 1 114 ? -6.500 8.515 -1.468 1.00 94.62 114 ILE A C 1
ATOM 862 O O . ILE A 1 114 ? -7.407 8.759 -0.677 1.00 94.62 114 ILE A O 1
ATOM 866 N N . MET A 1 115 ? -5.222 8.404 -1.094 1.00 95.56 115 MET A N 1
ATOM 867 C CA . MET A 1 115 ? -4.769 8.638 0.284 1.00 95.56 115 MET A CA 1
ATOM 868 C C . MET A 1 115 ? -5.050 10.078 0.723 1.00 95.56 115 MET A C 1
ATOM 870 O O . MET A 1 115 ? -5.668 10.289 1.760 1.00 95.56 115 MET A O 1
ATOM 874 N N . ALA A 1 116 ? -4.704 11.064 -0.111 1.00 94.50 116 ALA A N 1
ATOM 875 C CA . ALA A 1 116 ? -4.997 12.468 0.180 1.00 94.50 116 ALA A CA 1
ATOM 876 C C . ALA A 1 116 ? -6.506 12.728 0.349 1.00 94.50 116 ALA A C 1
ATOM 878 O O . ALA A 1 116 ? -6.921 13.485 1.222 1.00 94.50 116 ALA A O 1
ATOM 879 N N . LEU A 1 117 ? -7.344 12.065 -0.456 1.00 92.62 117 LEU A N 1
ATOM 880 C CA . LEU A 1 117 ? -8.799 12.152 -0.320 1.00 92.62 117 LEU A CA 1
ATOM 881 C C . LEU A 1 117 ? -9.305 11.493 0.967 1.00 92.62 117 LEU A C 1
ATOM 883 O O . LEU A 1 117 ? -10.237 12.001 1.576 1.00 92.62 117 LEU A O 1
ATOM 887 N N . GLU A 1 118 ? -8.737 10.360 1.382 1.00 95.38 118 GLU A N 1
ATOM 888 C CA . GLU A 1 118 ? -9.104 9.707 2.646 1.00 95.38 118 GLU A CA 1
ATOM 889 C C . GLU A 1 118 ? -8.846 10.614 3.859 1.00 95.38 118 GLU A C 1
ATOM 891 O O . GLU A 1 118 ? -9.661 10.639 4.783 1.00 95.38 118 GLU A O 1
ATOM 896 N N . GLU A 1 119 ? -7.748 11.373 3.830 1.00 95.00 119 GLU A N 1
ATOM 897 C CA . GLU A 1 119 ? -7.397 12.352 4.862 1.00 95.00 119 GLU A CA 1
ATOM 898 C C . GLU A 1 119 ? -8.310 13.587 4.840 1.00 95.00 119 GLU A C 1
ATOM 900 O O . GLU A 1 119 ? -8.668 14.099 5.900 1.00 95.00 119 GLU A O 1
ATOM 905 N N . GLU A 1 120 ? -8.725 14.053 3.654 1.00 94.94 120 GLU A N 1
ATOM 906 C CA . GLU A 1 120 ? -9.589 15.235 3.501 1.00 94.94 120 GLU A CA 1
ATOM 907 C C . GLU A 1 120 ? -11.015 15.010 4.043 1.00 94.94 120 GLU A C 1
ATOM 909 O O . GLU A 1 120 ? -11.655 15.948 4.525 1.00 94.94 120 GLU A O 1
ATOM 914 N N . PHE A 1 121 ? -11.527 13.776 3.999 1.00 92.50 121 PHE A N 1
ATOM 915 C CA . PHE A 1 121 ? -12.851 13.445 4.533 1.00 92.50 121 PHE A CA 1
ATOM 916 C C . PHE A 1 121 ? -12.762 12.932 5.983 1.00 92.50 121 PHE A C 1
ATOM 918 O O . PHE A 1 121 ? -12.216 11.861 6.259 1.00 92.50 121 PHE A O 1
ATOM 925 N N . GLU A 1 122 ? -13.358 13.663 6.932 1.00 91.75 122 GLU A N 1
ATOM 926 C CA . GLU A 1 122 ? -13.398 13.265 8.351 1.00 91.75 122 GLU A CA 1
ATOM 927 C C . GLU A 1 122 ? -14.222 11.982 8.561 1.00 91.75 122 GLU A C 1
ATOM 929 O O . GLU A 1 122 ? -13.757 11.050 9.226 1.00 91.75 122 GLU A O 1
ATOM 934 N N . ASP A 1 123 ? -15.387 11.882 7.921 1.00 85.19 123 ASP A N 1
ATOM 935 C CA . ASP A 1 123 ? -16.296 10.740 7.979 1.00 85.19 123 ASP A CA 1
ATOM 936 C C . ASP A 1 123 ? -17.149 10.588 6.697 1.00 85.19 123 ASP A C 1
ATOM 938 O O . ASP A 1 123 ? -17.095 11.386 5.759 1.00 85.19 123 ASP A O 1
ATOM 942 N N . GLY A 1 124 ? -17.909 9.490 6.617 1.00 91.56 124 GLY A N 1
ATOM 943 C CA . GLY A 1 124 ? -18.906 9.263 5.568 1.00 91.56 124 GLY A CA 1
ATOM 944 C C . GLY A 1 124 ? -18.552 8.210 4.515 1.00 91.56 124 GLY A C 1
ATOM 945 O O . GLY A 1 124 ? -17.507 7.560 4.533 1.00 91.56 124 GLY A O 1
ATOM 946 N N . GLU A 1 125 ? -19.479 8.027 3.569 1.00 92.06 125 GLU A N 1
ATOM 947 C CA . GLU A 1 125 ? -19.404 6.988 2.532 1.00 92.06 125 GLU A CA 1
ATOM 948 C C . GLU A 1 125 ? -18.164 7.141 1.636 1.00 92.06 125 GLU A C 1
ATOM 950 O O . GLU A 1 125 ? -17.600 6.154 1.169 1.00 92.06 125 GLU A O 1
ATOM 955 N N . MET A 1 126 ?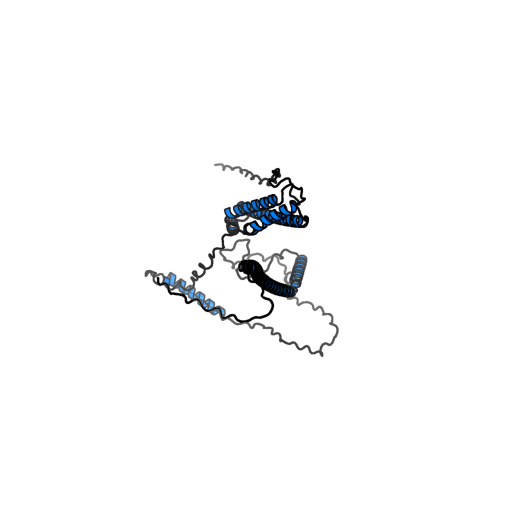 -17.708 8.376 1.413 1.00 90.69 126 MET A N 1
ATOM 956 C CA . MET A 1 126 ? -16.550 8.656 0.566 1.00 90.69 126 MET A CA 1
ATOM 957 C C . MET A 1 126 ? -15.237 8.189 1.204 1.00 90.69 126 MET A C 1
ATOM 959 O O . MET A 1 126 ? -14.438 7.537 0.532 1.00 90.69 126 MET A O 1
ATOM 963 N N . LYS A 1 127 ? -15.056 8.446 2.505 1.00 94.12 127 LYS A N 1
ATOM 964 C CA . LYS A 1 127 ? -13.901 7.962 3.267 1.00 94.12 127 LYS A CA 1
ATOM 965 C C . LYS A 1 127 ? -13.832 6.439 3.240 1.00 94.12 127 LYS A C 1
ATOM 967 O O . LYS A 1 127 ? -12.795 5.881 2.901 1.00 94.12 127 LYS A O 1
ATOM 972 N N . GLN A 1 128 ? -14.968 5.773 3.473 1.00 94.62 128 GLN A N 1
ATOM 973 C CA . GLN A 1 128 ? -15.048 4.313 3.388 1.00 94.62 128 GLN A CA 1
ATOM 974 C C . GLN A 1 128 ? -14.664 3.800 1.992 1.00 94.62 128 GLN A C 1
ATOM 976 O O . GLN A 1 128 ? -13.917 2.837 1.868 1.00 94.62 128 GLN A O 1
ATOM 981 N N . ARG A 1 129 ? -15.113 4.469 0.922 1.00 93.31 129 ARG A N 1
ATOM 982 C CA . ARG A 1 129 ? -14.747 4.096 -0.454 1.00 93.31 129 ARG A CA 1
ATOM 983 C C . ARG A 1 129 ? -13.252 4.262 -0.743 1.00 93.31 129 ARG A C 1
ATOM 985 O O . ARG A 1 129 ? -12.714 3.454 -1.502 1.00 93.31 129 ARG A O 1
ATOM 992 N N . CYS A 1 130 ? -12.595 5.284 -0.187 1.00 95.25 130 CYS A N 1
ATOM 993 C CA . CYS A 1 130 ? -11.138 5.432 -0.267 1.00 95.25 130 CYS A CA 1
ATOM 994 C C . CYS A 1 130 ? -10.428 4.318 0.510 1.00 95.25 130 CYS A C 1
ATOM 996 O O . CYS A 1 130 ? -9.577 3.642 -0.066 1.00 95.25 130 CYS A O 1
ATOM 998 N N . ALA A 1 131 ? -10.842 4.066 1.755 1.00 96.75 131 ALA A N 1
ATOM 999 C CA . ALA A 1 131 ? -10.291 3.008 2.600 1.00 96.75 131 ALA A CA 1
ATOM 1000 C C . ALA A 1 131 ? -10.388 1.628 1.925 1.00 96.75 131 ALA A C 1
ATOM 1002 O O . ALA A 1 131 ? -9.402 0.897 1.836 1.00 96.75 131 ALA A O 1
ATOM 1003 N N . ASP A 1 132 ? -11.550 1.298 1.354 1.00 96.38 132 ASP A N 1
ATOM 1004 C CA . ASP A 1 132 ? -11.764 0.056 0.609 1.00 96.38 132 ASP A CA 1
ATOM 1005 C C . ASP A 1 132 ? -10.854 -0.035 -0.632 1.00 96.38 132 ASP A C 1
ATOM 1007 O O . ASP A 1 132 ? -10.309 -1.096 -0.940 1.00 96.38 132 ASP A O 1
ATOM 1011 N N . ALA A 1 133 ? -10.667 1.070 -1.365 1.00 96.38 133 ALA A N 1
ATOM 1012 C CA . ALA A 1 133 ? -9.782 1.103 -2.530 1.00 96.38 133 ALA A CA 1
ATOM 1013 C C . ALA A 1 133 ? -8.309 0.897 -2.139 1.00 96.38 133 ALA A C 1
ATOM 1015 O O . ALA A 1 133 ? -7.586 0.170 -2.824 1.00 96.38 133 ALA A O 1
ATOM 1016 N N . LEU A 1 134 ? -7.878 1.484 -1.021 1.00 97.50 134 LEU A N 1
ATOM 1017 C CA . LEU A 1 134 ? -6.536 1.296 -0.472 1.00 97.50 134 LEU A CA 1
ATOM 1018 C C . LEU A 1 134 ? -6.337 -0.118 0.078 1.00 97.50 134 LEU A C 1
ATOM 1020 O O . LEU A 1 134 ? -5.255 -0.677 -0.078 1.00 97.50 134 LEU A O 1
ATOM 1024 N N . ALA A 1 135 ? -7.372 -0.735 0.650 1.00 97.88 135 ALA A N 1
ATOM 1025 C CA . ALA A 1 135 ? -7.339 -2.141 1.044 1.00 97.88 135 ALA A CA 1
ATOM 1026 C C . ALA A 1 135 ? -7.154 -3.067 -0.174 1.00 97.88 135 ALA A C 1
ATOM 1028 O O . ALA A 1 135 ? -6.319 -3.973 -0.131 1.00 97.88 135 ALA A O 1
ATOM 1029 N N . ILE A 1 136 ? -7.855 -2.802 -1.288 1.00 97.50 136 ILE A N 1
ATOM 1030 C CA . ILE A 1 136 ? -7.657 -3.526 -2.558 1.00 97.50 136 ILE A CA 1
ATOM 1031 C C . ILE A 1 136 ? -6.212 -3.367 -3.043 1.00 97.50 136 ILE A C 1
ATOM 1033 O O . ILE A 1 136 ? -5.580 -4.366 -3.388 1.00 97.50 136 ILE A O 1
ATOM 1037 N N . TRP A 1 137 ? -5.679 -2.141 -3.047 1.00 97.75 137 TRP A N 1
ATOM 1038 C CA . TRP A 1 137 ? -4.287 -1.886 -3.420 1.00 97.75 137 TRP A CA 1
ATOM 1039 C C . TRP A 1 137 ? -3.311 -2.674 -2.540 1.00 97.75 137 TRP A C 1
ATOM 1041 O O . TRP A 1 137 ? -2.538 -3.461 -3.076 1.00 97.75 137 TRP A O 1
ATOM 1051 N N . LYS A 1 138 ? -3.412 -2.552 -1.208 1.00 97.06 138 LYS A N 1
ATOM 1052 C CA . LYS A 1 138 ? -2.558 -3.265 -0.240 1.00 97.06 138 LYS A CA 1
ATOM 1053 C C . LYS A 1 138 ? -2.560 -4.776 -0.473 1.00 97.06 138 LYS A C 1
ATOM 1055 O O . LYS A 1 138 ? -1.499 -5.384 -0.472 1.00 97.06 138 LYS A O 1
ATOM 1060 N N . SER A 1 139 ? -3.729 -5.365 -0.741 1.00 96.94 139 SER A N 1
ATOM 1061 C CA . SER A 1 139 ? -3.848 -6.805 -1.023 1.00 96.94 139 SER A CA 1
ATOM 1062 C C . SER A 1 139 ? -3.194 -7.246 -2.337 1.00 96.94 139 SER A C 1
ATOM 1064 O O . SER A 1 139 ? -2.914 -8.428 -2.516 1.00 96.94 139 SER A O 1
ATOM 1066 N N . ALA A 1 140 ? -2.974 -6.316 -3.269 1.00 97.25 140 ALA A N 1
ATOM 1067 C CA . ALA A 1 140 ? -2.416 -6.596 -4.585 1.00 97.25 140 ALA A CA 1
ATOM 1068 C C . ALA A 1 140 ? -0.953 -6.147 -4.733 1.00 97.25 140 ALA A C 1
ATOM 1070 O O . ALA A 1 140 ? -0.304 -6.559 -5.694 1.00 97.25 140 ALA A O 1
ATOM 1071 N N . THR A 1 141 ? -0.427 -5.330 -3.812 1.00 95.12 141 THR A N 1
ATOM 1072 C CA . THR A 1 141 ? 0.952 -4.819 -3.833 1.00 95.12 141 THR A CA 1
ATOM 1073 C C . THR A 1 141 ? 1.953 -5.954 -4.036 1.00 95.12 141 THR A C 1
ATOM 1075 O O . THR A 1 141 ? 2.710 -5.934 -5.003 1.00 95.12 141 THR A O 1
ATOM 1078 N N . ASP A 1 142 ? 1.892 -7.003 -3.220 1.00 90.94 142 ASP A N 1
ATOM 1079 C CA . ASP A 1 142 ? 2.866 -8.097 -3.298 1.00 90.94 142 ASP A CA 1
ATOM 1080 C C . ASP A 1 142 ? 2.877 -8.772 -4.681 1.00 90.94 142 ASP A C 1
ATOM 1082 O O . ASP A 1 142 ? 3.934 -9.097 -5.208 1.00 90.94 142 ASP A O 1
ATOM 1086 N N . GLU A 1 143 ? 1.724 -8.905 -5.341 1.00 93.25 143 GLU A N 1
ATOM 1087 C CA . GLU A 1 143 ? 1.625 -9.502 -6.682 1.00 93.25 143 GLU A CA 1
ATOM 1088 C C . GLU A 1 143 ? 2.111 -8.552 -7.794 1.00 93.25 143 GLU A C 1
ATOM 1090 O O . GLU A 1 143 ? 2.732 -8.965 -8.777 1.00 93.25 143 GLU A O 1
ATOM 1095 N N . ILE A 1 144 ? 1.819 -7.260 -7.665 1.00 92.81 144 ILE A N 1
ATOM 1096 C CA . ILE A 1 144 ? 2.077 -6.250 -8.701 1.00 92.81 144 ILE A CA 1
ATOM 1097 C C . ILE A 1 144 ? 3.562 -5.878 -8.774 1.00 92.81 144 ILE A C 1
ATOM 1099 O O . ILE A 1 144 ? 4.059 -5.511 -9.844 1.00 92.81 144 ILE A O 1
ATOM 1103 N N . PHE A 1 145 ? 4.272 -5.962 -7.647 1.00 87.75 145 PHE A N 1
ATOM 1104 C CA . PHE A 1 145 ? 5.699 -5.656 -7.569 1.00 87.75 145 PHE A CA 1
ATOM 1105 C C . PHE A 1 145 ? 6.595 -6.839 -7.944 1.00 87.75 145 PHE A C 1
ATOM 1107 O O . PHE A 1 145 ? 7.762 -6.620 -8.276 1.00 87.75 145 PHE A O 1
ATOM 1114 N N . VAL A 1 146 ? 6.061 -8.064 -7.983 1.00 88.25 146 VAL A N 1
ATOM 1115 C CA . VAL A 1 146 ? 6.809 -9.224 -8.472 1.00 88.25 146 VAL A CA 1
ATOM 1116 C C . VAL A 1 146 ? 7.090 -9.057 -9.963 1.00 88.25 146 VAL A C 1
ATOM 1118 O O . VAL A 1 146 ? 6.206 -9.051 -10.828 1.00 88.25 146 VAL A O 1
ATOM 1121 N N . VAL A 1 147 ? 8.376 -8.908 -10.262 1.00 79.88 147 VAL A N 1
ATOM 1122 C CA . VAL A 1 147 ? 8.905 -8.965 -11.615 1.00 79.88 147 VAL A CA 1
ATOM 1123 C C . VAL A 1 147 ? 9.178 -10.425 -11.920 1.00 79.88 147 VAL A C 1
ATOM 1125 O O . VAL A 1 147 ? 10.125 -10.999 -11.397 1.00 79.88 147 VAL A O 1
ATOM 1128 N N . GLU A 1 148 ? 8.358 -11.030 -12.776 1.00 73.31 148 GLU A N 1
ATOM 1129 C CA . GLU A 1 148 ? 8.591 -12.399 -13.236 1.00 73.31 148 GLU A CA 1
ATOM 1130 C C . GLU A 1 148 ? 9.847 -12.442 -14.121 1.00 73.31 148 GLU A C 1
ATOM 1132 O O . GLU A 1 148 ? 9.827 -12.229 -15.342 1.00 73.31 148 GLU A O 1
ATOM 1137 N N . GLY A 1 149 ? 10.977 -12.670 -13.461 1.00 71.06 149 GLY A N 1
ATOM 1138 C CA . GLY A 1 149 ? 12.165 -13.258 -14.043 1.00 71.06 149 GLY A CA 1
ATOM 1139 C C . GLY A 1 149 ? 12.048 -14.773 -13.976 1.00 71.06 149 GLY A C 1
ATOM 1140 O O . GLY A 1 149 ? 11.453 -15.317 -13.052 1.00 71.06 149 GLY A O 1
ATOM 1141 N N . VAL A 1 150 ? 12.605 -15.467 -14.965 1.00 57.84 150 VAL A N 1
ATOM 1142 C CA . VAL A 1 150 ? 13.028 -16.849 -14.726 1.00 57.84 150 VAL A CA 1
ATOM 1143 C C . VAL A 1 150 ? 14.021 -16.748 -13.574 1.00 57.84 150 VAL A C 1
ATOM 1145 O O . VAL A 1 150 ? 14.930 -15.919 -13.695 1.00 57.84 150 VAL A O 1
ATOM 1148 N N . ASP A 1 151 ? 13.825 -17.511 -12.490 1.00 52.72 151 ASP A N 1
ATOM 1149 C CA . ASP A 1 151 ? 14.866 -17.674 -11.473 1.00 52.72 151 ASP A CA 1
ATOM 1150 C C . ASP A 1 151 ? 16.165 -17.862 -12.235 1.00 52.72 151 ASP A C 1
ATOM 1152 O O . ASP A 1 151 ? 16.207 -18.621 -13.214 1.00 52.72 151 ASP A O 1
ATOM 1156 N N . GLU A 1 152 ? 17.184 -17.087 -11.884 1.00 49.53 152 GLU A N 1
ATOM 1157 C CA . GLU A 1 152 ? 18.510 -17.313 -12.416 1.00 49.53 152 GLU A CA 1
ATOM 1158 C C . GLU A 1 152 ? 18.899 -18.689 -11.880 1.00 49.53 152 GLU A C 1
ATOM 1160 O O . GLU A 1 152 ? 19.438 -18.823 -10.792 1.00 49.53 152 GLU A O 1
ATOM 1165 N N . VAL A 1 153 ? 18.475 -19.746 -12.584 1.00 51.34 153 VAL A N 1
ATOM 1166 C CA . VAL A 1 153 ? 18.932 -21.098 -12.339 1.00 51.34 153 VAL A CA 1
ATOM 1167 C C . VAL A 1 153 ? 20.431 -20.922 -12.371 1.00 51.34 153 VAL A C 1
ATOM 1169 O O . VAL A 1 153 ? 20.947 -20.447 -13.388 1.00 51.34 153 VAL A O 1
ATOM 1172 N N . ASP A 1 154 ? 21.092 -21.218 -11.259 1.00 44.50 154 ASP A N 1
ATOM 1173 C CA . ASP A 1 154 ? 22.538 -21.286 -11.155 1.00 44.50 154 ASP A CA 1
ATOM 1174 C C . ASP A 1 154 ? 23.034 -22.338 -12.151 1.00 44.50 154 ASP A C 1
ATOM 1176 O O . ASP A 1 154 ? 23.392 -23.464 -11.824 1.00 44.50 154 ASP A O 1
ATOM 1180 N N . VAL A 1 155 ? 23.066 -21.980 -13.434 1.00 49.78 155 VAL A N 1
ATOM 1181 C CA . VAL A 1 155 ? 23.746 -22.751 -14.472 1.00 49.78 155 VAL A CA 1
ATOM 1182 C C . VAL A 1 155 ? 25.263 -22.539 -14.332 1.00 49.78 155 VAL A C 1
ATOM 1184 O O . VAL A 1 155 ? 26.029 -23.011 -15.166 1.00 49.78 155 VAL A O 1
ATOM 1187 N N . ASN A 1 156 ? 25.723 -21.841 -13.284 1.00 45.03 156 ASN A N 1
ATOM 1188 C CA . ASN A 1 156 ? 27.108 -21.423 -13.120 1.00 45.03 156 ASN A CA 1
ATOM 1189 C C . ASN A 1 156 ? 27.801 -21.874 -11.823 1.00 45.03 156 ASN A C 1
ATOM 1191 O O . ASN A 1 156 ? 28.910 -21.412 -11.581 1.00 45.03 156 ASN A O 1
ATOM 1195 N N . GLU A 1 157 ? 27.246 -22.831 -11.071 1.00 45.38 157 GLU A N 1
ATOM 1196 C CA . GLU A 1 157 ? 28.008 -23.561 -10.034 1.00 45.38 157 GLU A CA 1
ATOM 1197 C C . GLU A 1 157 ? 28.483 -24.962 -10.473 1.00 45.38 157 GLU A C 1
ATOM 1199 O O . GLU A 1 157 ? 29.192 -25.629 -9.730 1.00 45.38 157 GLU A O 1
ATOM 1204 N N . GLY A 1 158 ? 28.174 -25.417 -11.698 1.00 42.75 158 GLY A N 1
ATOM 1205 C CA . GLY A 1 158 ? 28.484 -26.797 -12.122 1.00 42.75 158 GLY A CA 1
ATOM 1206 C C . GLY A 1 158 ? 29.313 -26.999 -13.396 1.00 42.75 158 GLY A C 1
ATOM 1207 O O . GLY A 1 158 ? 29.581 -28.145 -13.737 1.00 42.75 158 GLY A O 1
ATOM 1208 N N . VAL A 1 159 ? 29.681 -25.951 -14.151 1.00 47.28 159 VAL A N 1
ATOM 1209 C CA . VAL A 1 159 ? 30.215 -26.136 -15.529 1.00 47.28 159 VAL A CA 1
ATOM 1210 C C . VAL A 1 159 ? 31.579 -25.472 -15.788 1.00 47.28 159 VAL A C 1
ATOM 1212 O O . VAL A 1 159 ? 32.182 -25.708 -16.833 1.00 47.28 159 VAL A O 1
ATOM 1215 N N . TRP A 1 160 ? 32.143 -24.717 -14.838 1.00 44.84 160 TRP A N 1
ATOM 1216 C CA . TRP A 1 160 ? 33.489 -24.134 -14.999 1.00 44.84 160 TRP A CA 1
ATOM 1217 C C . TRP A 1 160 ? 34.610 -24.859 -14.240 1.00 44.84 160 TRP A C 1
ATOM 1219 O O . TRP A 1 160 ? 35.773 -24.606 -14.543 1.00 44.84 160 TRP A O 1
ATOM 1229 N N . GLU A 1 161 ? 34.307 -25.807 -13.344 1.00 45.75 161 GLU A N 1
ATOM 1230 C CA . GLU A 1 161 ? 35.341 -26.622 -12.674 1.00 45.75 161 GLU A CA 1
ATOM 1231 C C . GLU A 1 161 ? 35.839 -27.825 -13.498 1.00 45.75 161 GLU A C 1
ATOM 1233 O O . GLU A 1 161 ? 36.822 -28.456 -13.122 1.00 45.75 161 GLU A O 1
ATOM 1238 N N . GLU A 1 162 ? 35.256 -28.113 -14.668 1.00 45.09 162 GLU A N 1
ATOM 1239 C CA . GLU A 1 162 ? 35.638 -29.283 -15.481 1.00 45.09 162 GLU A CA 1
ATOM 1240 C C . GLU A 1 162 ? 36.189 -28.936 -16.876 1.00 45.09 162 GLU A C 1
ATOM 1242 O O . GLU A 1 162 ? 36.118 -29.732 -17.812 1.00 45.09 162 GLU A O 1
ATOM 1247 N N . LEU A 1 163 ? 36.789 -27.749 -17.036 1.00 43.78 163 LEU A N 1
ATOM 1248 C CA . LEU A 1 163 ? 37.541 -27.418 -18.253 1.00 43.78 163 LEU A CA 1
ATOM 1249 C C . LEU A 1 163 ? 38.918 -26.803 -17.986 1.00 43.78 163 LEU A C 1
ATOM 1251 O O . LEU A 1 163 ? 39.397 -25.965 -18.749 1.00 43.78 163 LEU A O 1
ATOM 1255 N N . ASP A 1 164 ? 39.606 -27.299 -16.960 1.00 41.28 164 ASP A N 1
ATOM 1256 C CA . ASP A 1 164 ? 41.052 -27.133 -16.811 1.00 41.28 164 ASP A CA 1
ATOM 1257 C C . ASP A 1 164 ? 41.790 -28.202 -17.653 1.00 41.28 164 ASP A C 1
ATOM 1259 O O . ASP A 1 164 ? 42.453 -29.120 -17.170 1.00 41.28 164 ASP A O 1
ATOM 1263 N N . ILE A 1 165 ? 41.648 -28.098 -18.983 1.00 47.94 165 ILE A N 1
ATOM 1264 C CA . ILE A 1 165 ? 42.263 -28.995 -19.989 1.00 47.94 165 ILE A CA 1
ATOM 1265 C C . ILE A 1 165 ? 43.808 -28.880 -20.017 1.00 47.94 165 ILE A C 1
ATOM 1267 O O . ILE A 1 165 ? 44.489 -29.626 -20.721 1.00 47.94 165 ILE A O 1
ATOM 1271 N N . ALA A 1 166 ? 44.412 -27.988 -19.230 1.00 47.69 166 ALA A N 1
ATOM 1272 C CA . ALA A 1 166 ? 45.855 -27.765 -19.255 1.00 47.69 166 ALA A CA 1
ATOM 1273 C C . ALA A 1 166 ? 46.685 -28.748 -18.406 1.00 47.69 166 ALA A C 1
ATOM 1275 O O . ALA A 1 166 ? 47.901 -28.791 -18.596 1.00 47.69 166 ALA A O 1
ATOM 1276 N N . THR A 1 167 ? 46.075 -29.554 -17.525 1.00 49.00 167 THR A N 1
ATOM 1277 C CA . THR A 1 167 ? 46.858 -30.321 -16.527 1.00 49.00 167 THR A CA 1
ATOM 1278 C C . THR A 1 167 ? 46.671 -31.842 -16.593 1.00 49.00 167 THR A C 1
ATOM 1280 O O . THR A 1 167 ? 47.579 -32.564 -16.199 1.00 49.00 167 THR A O 1
ATOM 1283 N N . TYR A 1 168 ? 45.578 -32.352 -17.179 1.00 47.97 168 TYR A N 1
ATOM 1284 C CA . TYR A 1 168 ? 45.317 -33.806 -17.281 1.00 47.97 168 TYR A CA 1
ATOM 1285 C C . TYR A 1 168 ? 45.221 -34.361 -18.717 1.00 47.97 168 TYR A C 1
ATOM 1287 O O . TYR A 1 168 ? 44.892 -35.527 -18.921 1.00 47.97 168 TYR A O 1
ATOM 1295 N N . GLY A 1 169 ? 45.547 -33.561 -19.737 1.00 49.19 169 GLY A N 1
ATOM 1296 C CA . GLY A 1 169 ? 45.376 -33.941 -21.147 1.00 49.19 169 GLY A CA 1
ATOM 1297 C C . GLY A 1 169 ? 46.564 -34.613 -21.848 1.00 49.19 169 GLY A C 1
ATOM 1298 O O . GLY A 1 169 ? 46.472 -34.834 -23.053 1.00 49.19 169 GLY A O 1
ATOM 1299 N N . VAL A 1 170 ? 47.680 -34.904 -21.167 1.00 50.78 170 VAL A N 1
ATOM 1300 C CA . VAL A 1 170 ? 48.874 -35.485 -21.828 1.00 50.78 170 VAL A CA 1
ATOM 1301 C C . VAL A 1 170 ? 49.101 -36.952 -21.454 1.00 50.78 170 VAL A C 1
ATOM 1303 O O . VAL A 1 170 ? 49.467 -37.738 -22.325 1.00 50.78 170 VAL A O 1
ATOM 1306 N N . ASP A 1 171 ? 48.777 -37.364 -20.228 1.00 51.22 171 ASP A N 1
ATOM 1307 C CA . ASP A 1 171 ? 49.038 -38.745 -19.796 1.00 51.22 171 ASP A CA 1
ATOM 1308 C C . ASP A 1 171 ? 47.968 -39.738 -20.279 1.00 51.22 171 ASP A C 1
ATOM 1310 O O . ASP A 1 171 ? 48.280 -40.890 -20.567 1.00 51.22 171 ASP A O 1
ATOM 1314 N N . PHE A 1 172 ? 46.721 -39.297 -20.492 1.00 45.72 172 PHE A N 1
ATOM 1315 C CA . PHE A 1 172 ? 45.650 -40.175 -20.990 1.00 45.72 172 PHE A CA 1
ATOM 1316 C C . PHE A 1 172 ? 45.698 -40.413 -22.513 1.00 45.72 172 PHE A C 1
ATOM 1318 O O . PHE A 1 172 ? 45.054 -41.329 -23.024 1.00 45.72 172 PHE A O 1
ATOM 1325 N N . LEU A 1 173 ? 46.476 -39.621 -23.265 1.00 49.38 173 LEU A N 1
ATOM 1326 C CA . LEU A 1 173 ? 46.589 -39.765 -24.723 1.00 49.38 173 LEU A CA 1
ATOM 1327 C C . LEU A 1 173 ? 47.763 -40.656 -25.173 1.00 49.38 173 LEU A C 1
ATOM 1329 O O . LEU A 1 173 ? 47.882 -40.935 -26.365 1.00 49.38 173 LEU A O 1
ATOM 1333 N N . MET A 1 174 ? 48.617 -41.113 -24.251 1.00 53.03 174 MET A N 1
ATOM 1334 C CA . MET A 1 174 ? 49.778 -41.960 -24.568 1.00 53.03 174 MET A CA 1
ATOM 1335 C C . MET A 1 174 ? 49.434 -43.456 -24.695 1.00 53.03 174 MET A C 1
ATOM 1337 O O . MET A 1 174 ? 50.134 -44.167 -25.412 1.00 53.03 174 MET A O 1
ATOM 1341 N N . ASP A 1 175 ? 48.318 -43.922 -24.122 1.00 51.84 175 ASP A N 1
ATOM 1342 C CA . ASP A 1 175 ? 47.952 -45.352 -24.132 1.00 51.84 175 ASP A CA 1
ATOM 1343 C C . ASP A 1 175 ? 47.048 -45.781 -25.307 1.00 51.84 175 ASP A C 1
ATOM 1345 O O . ASP A 1 175 ? 46.782 -46.969 -25.486 1.00 51.84 175 ASP A O 1
ATOM 1349 N N . SER A 1 176 ? 46.580 -44.844 -26.143 1.00 51.97 176 SER A N 1
ATOM 1350 C CA . SER A 1 176 ? 45.626 -45.138 -27.234 1.00 51.97 176 SER A CA 1
ATOM 1351 C C . SER A 1 176 ? 46.167 -44.931 -28.654 1.00 51.97 176 SER A C 1
ATOM 1353 O O . SER A 1 176 ? 45.399 -45.013 -29.614 1.00 51.97 176 SER A O 1
ATOM 1355 N N . VAL A 1 177 ? 47.469 -44.684 -28.838 1.00 53.59 177 VAL A N 1
ATOM 1356 C CA . VAL A 1 177 ? 48.047 -44.509 -30.183 1.00 53.59 177 VAL A CA 1
ATOM 1357 C C . VAL A 1 177 ? 48.575 -45.852 -30.709 1.00 53.59 177 VAL A C 1
ATOM 1359 O O . VAL A 1 177 ? 49.513 -46.409 -30.138 1.00 53.59 177 VAL A O 1
ATOM 1362 N N . PRO A 1 178 ? 48.025 -46.400 -31.811 1.00 50.50 178 PRO A N 1
ATOM 1363 C CA . PRO A 1 178 ? 48.576 -47.594 -32.442 1.00 50.50 178 PRO A CA 1
ATOM 1364 C C . PRO A 1 178 ? 49.985 -47.301 -32.966 1.00 50.50 178 PRO A C 1
ATOM 1366 O O . PRO A 1 178 ? 50.206 -46.238 -33.539 1.00 50.50 178 PRO A O 1
ATOM 1369 N N . ASN A 1 179 ? 50.900 -48.265 -32.812 1.00 51.91 179 ASN A N 1
ATOM 1370 C CA . ASN A 1 179 ? 52.309 -48.263 -33.244 1.00 51.91 179 ASN A CA 1
ATOM 1371 C C . ASN A 1 179 ? 52.529 -47.917 -34.739 1.00 51.91 179 ASN A C 1
ATOM 1373 O O . ASN A 1 179 ? 52.931 -48.757 -35.545 1.00 51.91 179 ASN A O 1
ATOM 1377 N N . GLY A 1 180 ? 52.298 -46.663 -35.116 1.00 52.44 180 GLY A N 1
ATOM 1378 C CA . GLY A 1 180 ? 52.562 -46.092 -36.428 1.00 52.44 180 GLY A CA 1
ATOM 1379 C C . GLY A 1 180 ? 53.482 -44.891 -36.272 1.00 52.44 180 GLY A C 1
ATOM 1380 O O . GLY A 1 180 ? 53.075 -43.855 -35.760 1.00 52.44 180 GLY A O 1
ATOM 1381 N N . ARG A 1 181 ? 54.741 -45.057 -36.689 1.00 57.12 181 ARG A N 1
ATOM 1382 C CA . ARG A 1 181 ? 55.808 -44.047 -36.643 1.00 57.12 181 ARG A CA 1
ATOM 1383 C C . ARG A 1 181 ? 55.351 -42.726 -37.280 1.00 57.12 181 ARG A C 1
ATOM 1385 O O . ARG A 1 181 ? 55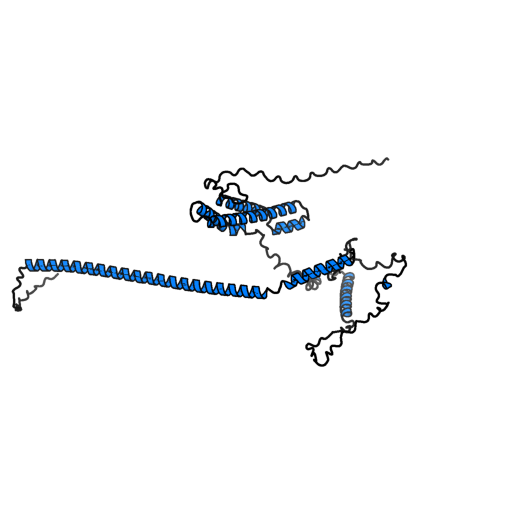.333 -42.627 -38.502 1.00 57.12 181 ARG A O 1
ATOM 1392 N N . ASN A 1 182 ? 55.056 -41.717 -36.464 1.00 58.88 182 ASN A N 1
ATOM 1393 C CA . ASN A 1 182 ? 54.799 -40.350 -36.916 1.00 58.88 182 ASN A CA 1
ATOM 1394 C C . ASN A 1 182 ? 55.924 -39.441 -36.412 1.00 58.88 182 ASN A C 1
ATOM 1396 O O . ASN A 1 182 ? 55.827 -38.864 -35.331 1.00 58.88 182 ASN A O 1
ATOM 1400 N N . ALA A 1 183 ? 56.986 -39.319 -37.213 1.00 61.41 183 ALA A N 1
ATOM 1401 C CA . ALA A 1 183 ? 58.098 -38.395 -36.968 1.00 61.41 183 ALA A CA 1
ATOM 1402 C C . ALA A 1 183 ? 57.628 -36.931 -36.800 1.00 61.41 183 ALA A C 1
ATOM 1404 O O . ALA A 1 183 ? 58.268 -36.144 -36.111 1.00 61.41 183 ALA A O 1
ATOM 1405 N N . ASP A 1 184 ? 56.457 -36.595 -37.344 1.00 65.81 184 ASP A N 1
ATOM 1406 C CA . ASP A 1 184 ? 55.890 -35.245 -37.307 1.00 65.81 184 ASP A CA 1
ATOM 1407 C C . ASP A 1 184 ? 55.381 -34.818 -35.916 1.00 65.81 184 ASP A C 1
ATOM 1409 O O . ASP A 1 184 ? 55.256 -33.625 -35.637 1.00 65.81 184 ASP A O 1
ATOM 1413 N N . MET A 1 185 ? 55.074 -35.767 -35.024 1.00 65.31 185 MET A N 1
ATOM 1414 C CA . MET A 1 185 ? 54.574 -35.446 -33.678 1.00 65.31 185 MET A CA 1
ATOM 1415 C C . MET A 1 185 ? 55.716 -35.120 -32.712 1.00 65.31 185 MET A C 1
ATOM 1417 O O . MET A 1 185 ? 55.578 -34.264 -31.837 1.00 65.31 185 MET A O 1
ATOM 1421 N N . GLU A 1 186 ? 56.860 -35.769 -32.910 1.00 76.00 186 GLU A N 1
ATOM 1422 C CA . GLU A 1 186 ? 58.056 -35.575 -32.097 1.00 76.00 186 GLU A CA 1
ATOM 1423 C C . GLU A 1 186 ? 58.716 -34.220 -32.403 1.00 76.00 186 GLU A C 1
ATOM 1425 O O . GLU A 1 186 ? 59.083 -33.497 -31.476 1.00 76.00 186 GLU A O 1
ATOM 1430 N N . ASP A 1 187 ? 58.707 -33.797 -33.674 1.00 73.56 187 ASP A N 1
ATOM 1431 C CA . ASP A 1 187 ? 59.102 -32.442 -34.092 1.00 73.56 187 ASP A CA 1
ATOM 1432 C C . ASP A 1 187 ? 58.180 -31.358 -33.501 1.00 73.56 187 ASP A C 1
ATOM 1434 O O . ASP A 1 187 ? 58.641 -30.294 -33.078 1.00 73.56 187 ASP A O 1
ATOM 1438 N N . MET A 1 188 ? 56.872 -31.622 -33.403 1.00 78.44 188 MET A N 1
ATOM 1439 C CA . MET A 1 188 ? 55.922 -30.677 -32.805 1.00 78.44 188 MET A CA 1
ATOM 1440 C C . MET A 1 188 ? 56.137 -30.534 -31.290 1.00 78.44 188 MET A C 1
ATOM 1442 O O . MET A 1 188 ? 56.091 -29.423 -30.757 1.00 78.44 188 MET A O 1
ATOM 1446 N N . LEU A 1 189 ? 56.416 -31.640 -30.596 1.00 81.12 189 LEU A N 1
ATOM 1447 C CA . LEU A 1 189 ? 56.726 -31.637 -29.164 1.00 81.12 189 LEU A CA 1
ATOM 1448 C C . LEU A 1 189 ? 58.077 -30.968 -28.872 1.00 81.12 189 LEU A C 1
ATOM 1450 O O . LEU A 1 189 ? 58.173 -30.183 -27.923 1.00 81.12 189 LEU A O 1
ATOM 1454 N N . GLN A 1 190 ? 59.095 -31.191 -29.709 1.00 82.00 190 GLN A N 1
ATOM 1455 C CA . GLN A 1 190 ? 60.383 -30.501 -29.590 1.00 82.00 190 GLN A CA 1
ATOM 1456 C C . GLN A 1 190 ? 60.263 -28.992 -29.840 1.00 82.00 190 GLN A C 1
ATOM 1458 O O . GLN A 1 190 ? 60.868 -28.210 -29.104 1.00 82.00 190 GLN A O 1
ATOM 1463 N N . ASP A 1 191 ? 59.432 -28.551 -30.788 1.00 79.56 191 ASP A N 1
ATOM 1464 C CA . ASP A 1 191 ? 59.164 -27.125 -31.024 1.00 79.56 191 ASP A CA 1
ATOM 1465 C C . ASP A 1 191 ? 58.434 -26.468 -29.835 1.00 79.56 191 ASP A C 1
ATOM 1467 O O . ASP A 1 191 ? 58.760 -25.348 -29.427 1.00 79.56 191 ASP A O 1
ATOM 1471 N N . ILE A 1 192 ? 57.491 -27.176 -29.202 1.00 73.44 192 ILE A N 1
ATOM 1472 C CA . ILE A 1 192 ? 56.807 -26.694 -27.991 1.00 73.44 192 ILE A CA 1
ATOM 1473 C C . ILE A 1 192 ? 57.797 -26.566 -26.824 1.00 73.44 192 ILE A C 1
ATOM 1475 O O . ILE A 1 192 ? 57.822 -25.529 -26.150 1.00 73.44 192 ILE A O 1
ATOM 1479 N N . MET A 1 193 ? 58.658 -27.565 -26.616 1.00 80.25 193 MET A N 1
ATOM 1480 C CA . MET A 1 193 ? 59.680 -27.534 -25.565 1.00 80.25 193 MET A CA 1
ATOM 1481 C C . MET A 1 193 ? 60.734 -26.437 -25.807 1.00 80.25 193 MET A C 1
ATOM 1483 O O . MET A 1 193 ? 61.070 -25.689 -24.884 1.00 80.25 193 MET A O 1
ATOM 1487 N N . ALA A 1 194 ? 61.184 -26.241 -27.051 1.00 75.88 194 ALA A N 1
ATOM 1488 C CA . ALA A 1 194 ? 62.119 -25.175 -27.421 1.00 75.88 194 ALA A CA 1
ATOM 1489 C C . ALA A 1 194 ? 61.521 -23.769 -27.213 1.00 75.88 194 ALA A C 1
ATOM 1491 O O . ALA A 1 194 ? 62.190 -22.854 -26.716 1.00 75.88 194 ALA A O 1
ATOM 1492 N N . LYS A 1 195 ? 60.227 -23.588 -27.510 1.00 73.75 195 LYS A N 1
ATOM 1493 C CA . LYS A 1 195 ? 59.503 -22.331 -27.250 1.00 73.75 195 LYS A CA 1
ATOM 1494 C C . LYS A 1 195 ? 59.372 -22.026 -25.759 1.00 73.75 195 LYS A C 1
ATOM 1496 O O . LYS A 1 195 ? 59.420 -20.854 -25.374 1.00 73.75 195 LYS A O 1
ATOM 1501 N N . GLN A 1 196 ? 59.240 -23.046 -24.912 1.00 73.00 196 GLN A N 1
ATOM 1502 C CA . GLN A 1 196 ? 59.209 -22.865 -23.459 1.00 73.00 196 GLN A CA 1
ATOM 1503 C C . GLN A 1 196 ? 60.592 -22.518 -22.882 1.00 73.00 196 GLN A C 1
ATOM 1505 O O . GLN A 1 196 ? 60.679 -21.647 -22.012 1.00 73.00 196 GLN A O 1
ATOM 1510 N N . ALA A 1 197 ? 61.675 -23.104 -23.406 1.00 68.50 197 ALA A N 1
ATOM 1511 C CA . ALA A 1 197 ? 63.046 -22.787 -22.993 1.00 68.50 197 ALA A CA 1
ATOM 1512 C C . ALA A 1 197 ? 63.422 -21.321 -23.292 1.00 68.50 197 ALA A C 1
ATOM 1514 O O . ALA A 1 197 ? 63.863 -20.593 -22.399 1.00 68.50 197 ALA A O 1
ATOM 1515 N N . HIS A 1 198 ? 63.111 -20.826 -24.496 1.00 62.94 198 HIS A N 1
ATOM 1516 C CA . HIS A 1 198 ? 63.342 -19.419 -24.854 1.00 62.94 198 HIS A CA 1
ATOM 1517 C C . HIS A 1 198 ? 62.501 -18.422 -24.041 1.00 62.94 198 HIS A C 1
ATOM 1519 O O . HIS A 1 198 ? 62.874 -17.251 -23.901 1.00 62.94 198 HIS A O 1
ATOM 1525 N N . ARG A 1 199 ? 61.368 -18.861 -23.478 1.00 56.41 199 ARG A N 1
ATOM 1526 C CA . ARG A 1 199 ? 60.539 -18.029 -22.598 1.00 56.41 199 ARG A CA 1
ATOM 1527 C C . ARG A 1 199 ? 61.180 -17.846 -21.218 1.00 56.41 199 ARG A C 1
ATOM 1529 O O . ARG A 1 199 ? 61.062 -16.756 -20.664 1.00 56.41 199 ARG A O 1
ATOM 1536 N N . LYS A 1 200 ? 61.901 -18.854 -20.707 1.00 52.91 200 LYS A N 1
ATOM 1537 C CA . LYS A 1 200 ? 62.632 -18.791 -19.425 1.00 52.91 200 LYS A CA 1
ATOM 1538 C C . LYS A 1 200 ? 63.950 -18.010 -19.514 1.00 52.91 200 LYS A C 1
ATOM 1540 O O . LYS A 1 200 ? 64.324 -17.343 -18.554 1.00 52.91 200 LYS A O 1
ATOM 1545 N N . GLU A 1 201 ? 64.627 -18.005 -20.662 1.00 52.12 201 GLU A N 1
ATOM 1546 C CA . GLU A 1 201 ? 65.844 -17.190 -20.847 1.00 52.12 201 GLU A CA 1
ATOM 1547 C C . GLU A 1 201 ? 65.550 -15.686 -20.959 1.00 52.12 201 GLU A C 1
ATOM 1549 O O . GLU A 1 201 ? 66.340 -14.856 -20.505 1.00 52.12 201 GLU A O 1
ATOM 1554 N N . ARG A 1 202 ? 64.380 -15.305 -21.489 1.00 53.16 202 ARG A N 1
ATOM 1555 C CA . ARG A 1 202 ? 63.982 -13.891 -21.610 1.00 53.16 202 ARG A CA 1
ATOM 1556 C C . ARG A 1 202 ? 63.658 -13.210 -20.280 1.00 53.16 202 ARG A C 1
ATOM 1558 O O . ARG A 1 202 ? 63.709 -11.985 -20.221 1.00 53.16 202 ARG A O 1
ATOM 1565 N N . THR A 1 203 ? 63.369 -13.962 -19.219 1.00 48.69 203 THR A N 1
ATOM 1566 C CA . THR A 1 203 ? 63.072 -13.400 -17.889 1.00 48.69 203 THR A CA 1
ATOM 1567 C C . THR A 1 203 ? 64.313 -13.161 -17.022 1.00 48.69 203 THR A C 1
ATOM 1569 O O . THR A 1 203 ? 64.186 -12.561 -15.960 1.00 48.69 203 THR A O 1
ATOM 1572 N N . ASN A 1 204 ? 65.512 -13.552 -17.476 1.00 48.78 204 ASN A N 1
ATOM 1573 C CA . ASN A 1 204 ? 66.774 -13.352 -16.743 1.00 48.78 204 ASN A CA 1
ATOM 1574 C C . ASN A 1 204 ? 67.659 -12.209 -17.285 1.00 48.78 204 ASN A C 1
ATOM 1576 O O . ASN A 1 204 ? 68.763 -11.988 -16.788 1.00 48.78 204 ASN A O 1
ATOM 1580 N N . ALA A 1 205 ? 67.191 -11.439 -18.271 1.00 48.19 205 ALA A N 1
ATOM 1581 C CA . ALA A 1 205 ? 67.967 -10.346 -18.853 1.00 48.19 205 ALA A CA 1
ATOM 1582 C C . ALA A 1 205 ? 67.823 -9.027 -18.060 1.00 48.19 205 ALA A C 1
ATOM 1584 O O . ALA A 1 205 ? 66.815 -8.335 -18.153 1.00 48.19 205 ALA A O 1
ATOM 1585 N N . VAL A 1 206 ? 68.889 -8.684 -17.323 1.00 50.41 206 VAL A N 1
ATOM 1586 C CA . VAL A 1 206 ? 69.300 -7.346 -16.840 1.00 50.41 206 VAL A CA 1
ATOM 1587 C C . VAL A 1 206 ? 68.208 -6.519 -16.142 1.00 50.41 206 VAL A C 1
ATOM 1589 O O . VAL A 1 206 ? 67.508 -5.709 -16.753 1.00 50.41 206 VAL A O 1
ATOM 1592 N N . LYS A 1 207 ? 68.154 -6.629 -14.806 1.00 50.81 207 LYS A N 1
ATOM 1593 C CA . LYS A 1 207 ? 67.467 -5.660 -13.939 1.00 50.81 207 LYS A CA 1
ATOM 1594 C C . LYS A 1 207 ? 68.083 -4.272 -14.152 1.00 50.81 207 LYS A C 1
ATOM 1596 O O . LYS A 1 207 ? 69.187 -3.998 -13.688 1.00 50.81 207 LYS A O 1
ATOM 1601 N N . LYS A 1 208 ? 67.376 -3.395 -14.866 1.00 57.03 208 LYS A N 1
ATOM 1602 C CA . LYS A 1 208 ? 67.709 -1.966 -14.927 1.00 57.03 208 LYS A CA 1
ATOM 1603 C C . LYS A 1 208 ? 67.559 -1.362 -13.522 1.00 57.03 208 LYS A C 1
ATOM 1605 O O . LYS A 1 208 ? 66.605 -1.721 -12.830 1.00 57.03 208 LYS A O 1
ATOM 1610 N N . PRO A 1 209 ? 68.450 -0.453 -13.090 1.00 44.41 209 PRO A N 1
ATOM 1611 C CA . PRO A 1 209 ? 68.311 0.212 -11.802 1.00 44.41 209 PRO A CA 1
ATOM 1612 C C . PRO A 1 209 ? 67.063 1.098 -11.840 1.00 44.41 209 PRO A C 1
ATOM 1614 O O . PRO A 1 209 ? 67.028 2.121 -12.524 1.00 44.41 209 PRO A O 1
ATOM 1617 N N . GLY A 1 210 ? 66.011 0.678 -11.139 1.00 46.41 210 GLY A N 1
ATOM 1618 C CA . GLY A 1 210 ? 64.850 1.523 -10.901 1.00 46.41 210 GLY A CA 1
ATOM 1619 C C . GLY A 1 210 ? 65.272 2.685 -10.009 1.00 46.41 210 GLY A C 1
ATOM 1620 O O . GLY A 1 210 ? 65.748 2.461 -8.897 1.00 46.41 210 GLY A O 1
ATOM 1621 N N . LYS A 1 211 ? 65.118 3.922 -10.491 1.00 52.47 211 LYS A N 1
ATOM 1622 C CA . LYS A 1 211 ? 65.205 5.113 -9.642 1.00 52.47 211 LYS A CA 1
ATOM 1623 C C . LYS A 1 211 ? 64.027 5.069 -8.671 1.00 52.47 211 LYS A C 1
ATOM 1625 O O . LYS A 1 211 ? 62.935 5.509 -9.008 1.00 52.47 211 LYS A O 1
ATOM 1630 N N . LYS A 1 212 ? 64.238 4.491 -7.492 1.00 46.88 212 LYS A N 1
ATOM 1631 C CA . LYS A 1 212 ? 63.333 4.673 -6.360 1.00 46.88 212 LYS A CA 1
ATOM 1632 C C . LYS A 1 212 ? 63.629 6.047 -5.775 1.00 46.88 212 LYS A C 1
ATOM 1634 O O . LYS A 1 212 ? 64.715 6.266 -5.244 1.00 46.88 212 LYS A O 1
ATOM 1639 N N . VAL A 1 213 ? 62.691 6.972 -5.932 1.00 47.25 213 VAL A N 1
ATOM 1640 C CA . VAL A 1 213 ? 62.664 8.193 -5.131 1.00 47.25 213 VAL A CA 1
ATOM 1641 C C . VAL A 1 213 ? 62.122 7.768 -3.774 1.00 47.25 213 VAL A C 1
ATOM 1643 O O . VAL A 1 213 ? 60.972 7.353 -3.670 1.00 47.25 213 VAL A O 1
ATOM 1646 N N . VAL A 1 214 ? 62.996 7.747 -2.774 1.00 45.72 214 VAL A N 1
ATOM 1647 C CA . VAL A 1 214 ? 62.617 7.514 -1.381 1.00 45.72 214 VAL A CA 1
ATOM 1648 C C . VAL A 1 214 ? 62.322 8.885 -0.797 1.00 45.72 214 VAL A C 1
ATOM 1650 O O . VAL A 1 214 ? 63.214 9.730 -0.749 1.00 45.72 214 VAL A O 1
ATOM 1653 N N . PHE A 1 215 ? 61.075 9.117 -0.407 1.00 48.25 215 PHE A N 1
ATOM 1654 C CA . PHE A 1 215 ? 60.728 10.268 0.412 1.00 48.25 215 PHE A CA 1
ATOM 1655 C C . PHE A 1 215 ? 60.996 9.890 1.868 1.00 48.25 215 PHE A C 1
ATOM 1657 O O . PHE A 1 215 ? 60.636 8.795 2.296 1.00 48.25 215 PHE A O 1
ATOM 1664 N N . ALA A 1 216 ? 61.699 10.756 2.595 1.00 51.44 216 ALA A N 1
ATOM 1665 C CA . ALA A 1 216 ? 61.837 10.602 4.034 1.00 51.44 216 ALA A CA 1
ATOM 1666 C C . ALA A 1 216 ? 60.473 10.882 4.679 1.00 51.44 216 ALA A C 1
ATOM 1668 O O . ALA A 1 216 ? 59.825 11.865 4.326 1.00 51.44 216 ALA A O 1
ATOM 1669 N N . GLU A 1 217 ? 60.054 10.004 5.586 1.00 52.00 217 GLU A N 1
ATOM 1670 C CA . GLU A 1 217 ? 58.736 10.025 6.239 1.00 52.00 217 GLU A CA 1
ATOM 1671 C C . GLU A 1 217 ? 58.555 11.238 7.171 1.00 52.00 217 GLU A C 1
ATOM 1673 O O . GLU A 1 217 ? 57.435 11.631 7.472 1.00 52.00 217 GLU A O 1
ATOM 1678 N N . GLU A 1 218 ? 59.651 11.909 7.541 1.00 54.12 218 GLU A N 1
ATOM 1679 C CA . GLU A 1 218 ? 59.633 13.163 8.292 1.00 54.12 218 GLU A CA 1
ATOM 1680 C C . GLU A 1 218 ? 60.557 14.200 7.642 1.00 54.12 218 GLU A C 1
ATOM 1682 O O . GLU A 1 218 ? 61.762 13.989 7.471 1.00 54.12 218 GLU A O 1
ATOM 1687 N N . VAL A 1 219 ? 59.988 15.357 7.294 1.00 50.66 219 VAL A N 1
ATOM 1688 C CA . VAL A 1 219 ? 60.734 16.543 6.862 1.00 50.66 219 VAL A CA 1
ATOM 1689 C C . VAL A 1 219 ? 60.775 17.519 8.030 1.00 50.66 219 VAL A C 1
ATOM 1691 O O . VAL A 1 219 ? 59.788 18.177 8.347 1.00 50.66 219 VAL A O 1
ATOM 1694 N N . MET A 1 220 ? 61.936 17.626 8.673 1.00 44.84 220 MET A N 1
ATOM 1695 C CA . MET A 1 220 ? 62.170 18.624 9.714 1.00 44.84 220 MET A CA 1
ATOM 1696 C C . MET A 1 220 ? 62.387 19.991 9.052 1.00 44.84 220 MET A C 1
ATOM 1698 O O . MET A 1 220 ? 63.448 20.264 8.486 1.00 44.84 220 MET A O 1
ATOM 1702 N N . VAL A 1 221 ? 61.374 20.856 9.093 1.00 49.72 221 VAL A N 1
ATOM 1703 C CA . VAL A 1 221 ? 61.506 22.245 8.639 1.00 49.72 221 VAL A CA 1
ATOM 1704 C C . VAL A 1 221 ? 62.172 23.045 9.756 1.00 49.72 221 VAL A C 1
ATOM 1706 O O . VAL A 1 221 ? 61.548 23.360 10.766 1.00 49.72 221 VAL A O 1
ATOM 1709 N N . SER A 1 222 ? 63.461 23.351 9.590 1.00 44.75 222 SER A N 1
ATOM 1710 C CA . SER A 1 222 ? 64.184 24.237 10.506 1.00 44.75 222 SER A CA 1
ATOM 1711 C C . SER A 1 222 ? 63.731 25.693 10.295 1.00 44.75 222 SER A C 1
ATOM 1713 O O . SER A 1 222 ? 63.845 26.194 9.169 1.00 44.75 222 SER A O 1
ATOM 1715 N N . PRO A 1 223 ? 63.246 26.395 11.338 1.00 52.50 223 PRO A N 1
ATOM 1716 C CA . PRO A 1 223 ? 62.718 27.755 11.209 1.00 52.50 223 PRO A CA 1
ATOM 1717 C C . PRO A 1 223 ? 63.780 28.810 10.846 1.00 52.50 223 PRO A C 1
ATOM 1719 O O . PRO A 1 223 ? 63.429 29.892 10.382 1.00 52.50 223 PRO A O 1
ATOM 1722 N N . ASP A 1 224 ? 65.072 28.489 10.950 1.00 49.81 224 ASP A N 1
ATOM 1723 C CA . ASP A 1 224 ? 66.157 29.472 10.813 1.00 49.81 224 ASP A CA 1
ATOM 1724 C C . ASP A 1 224 ? 66.645 29.707 9.370 1.00 49.81 224 ASP A C 1
ATOM 1726 O O . ASP A 1 224 ? 67.607 30.442 9.149 1.00 49.81 224 ASP A O 1
ATOM 1730 N N . THR A 1 225 ? 65.995 29.117 8.358 1.00 48.97 225 THR A N 1
ATOM 1731 C CA . THR A 1 225 ? 66.389 29.301 6.940 1.00 48.97 225 THR A CA 1
ATOM 1732 C C . THR A 1 225 ? 65.330 29.941 6.050 1.00 48.97 225 THR A C 1
ATOM 1734 O O . THR A 1 225 ? 65.597 30.198 4.875 1.00 48.97 225 THR A O 1
ATOM 1737 N N . ILE A 1 226 ? 64.167 30.315 6.594 1.00 51.81 226 ILE A N 1
ATOM 1738 C CA . ILE A 1 226 ? 63.178 31.101 5.847 1.00 51.81 226 ILE A CA 1
ATOM 1739 C C . ILE A 1 226 ? 63.569 32.583 5.922 1.00 51.81 226 ILE A C 1
ATOM 1741 O O . ILE A 1 226 ? 62.919 33.405 6.566 1.00 51.81 226 ILE A O 1
ATOM 1745 N N . SER A 1 227 ? 64.663 32.951 5.249 1.00 46.78 227 SER A N 1
ATOM 1746 C CA . SER A 1 227 ? 64.882 34.353 4.907 1.00 46.78 227 SER A CA 1
ATOM 1747 C C . SER A 1 227 ? 63.865 34.725 3.828 1.00 46.78 227 SER A C 1
ATOM 1749 O O . SER A 1 227 ? 64.003 34.317 2.673 1.00 46.78 227 SER A O 1
ATOM 1751 N N . PHE A 1 228 ? 62.840 35.491 4.204 1.00 50.22 228 PHE A N 1
ATOM 1752 C CA . PHE A 1 228 ? 61.909 36.151 3.288 1.00 50.22 228 PHE A CA 1
ATOM 1753 C C . PHE A 1 228 ? 62.652 37.225 2.476 1.00 50.22 228 PHE A C 1
ATOM 1755 O O . PHE A 1 228 ? 62.478 38.424 2.674 1.00 50.22 228 PHE A O 1
ATOM 1762 N N . SER A 1 229 ? 63.517 36.801 1.556 1.00 49.19 229 SER A N 1
ATOM 1763 C CA . SER A 1 229 ? 63.893 37.640 0.424 1.00 49.19 229 SER A CA 1
ATOM 1764 C C . SER A 1 229 ? 62.877 37.369 -0.681 1.00 49.19 229 SER A C 1
ATOM 1766 O O . SER A 1 229 ? 62.585 36.222 -1.017 1.00 49.19 229 SER A O 1
ATOM 1768 N N . SER A 1 230 ? 62.251 38.447 -1.154 1.00 47.50 230 SER A N 1
ATOM 1769 C CA . SER A 1 230 ? 61.201 38.422 -2.178 1.00 47.50 230 SER A CA 1
ATOM 1770 C C . SER A 1 230 ? 61.601 37.512 -3.347 1.00 47.50 230 SER A C 1
ATOM 1772 O O . SER A 1 230 ? 62.766 37.569 -3.757 1.00 47.50 230 SER A O 1
ATOM 1774 N N . PRO A 1 231 ? 60.683 36.699 -3.908 1.00 48.72 231 PRO A N 1
ATOM 1775 C CA . PRO A 1 231 ? 61.018 35.823 -5.018 1.00 48.72 231 PRO A CA 1
ATOM 1776 C C . PRO A 1 231 ? 61.548 36.687 -6.157 1.00 48.72 231 PRO A C 1
ATOM 1778 O O . PRO A 1 231 ? 60.845 37.531 -6.716 1.00 48.72 231 PRO A O 1
ATOM 1781 N N . THR A 1 232 ? 62.834 36.513 -6.449 1.00 55.72 232 THR A N 1
ATOM 1782 C CA . THR A 1 232 ? 63.469 37.148 -7.594 1.00 55.72 232 THR A CA 1
ATOM 1783 C C . THR A 1 232 ? 62.717 36.649 -8.817 1.00 55.72 232 THR A C 1
ATOM 1785 O O . THR A 1 232 ? 62.596 35.439 -9.012 1.00 55.72 232 THR A O 1
ATOM 1788 N N . ILE A 1 233 ? 62.148 37.588 -9.574 1.00 59.50 233 ILE A N 1
ATOM 1789 C CA . ILE A 1 233 ? 61.396 37.348 -10.807 1.00 59.50 233 ILE A CA 1
ATOM 1790 C C . ILE A 1 233 ? 62.112 36.243 -11.596 1.00 59.50 233 ILE A C 1
ATOM 1792 O O . ILE A 1 233 ? 63.298 36.414 -11.891 1.00 59.50 233 ILE A O 1
ATOM 1796 N N . PRO A 1 234 ? 61.452 35.113 -11.912 1.00 56.44 234 PRO A N 1
ATOM 1797 C CA . PRO A 1 234 ? 62.104 34.035 -12.633 1.00 56.44 234 PRO A CA 1
ATOM 1798 C C . PRO A 1 234 ? 62.592 34.572 -13.979 1.00 56.44 234 PRO A C 1
ATOM 1800 O O . PRO A 1 234 ? 61.800 34.938 -14.851 1.00 56.44 234 PRO A O 1
ATOM 1803 N N . GLU A 1 235 ? 63.913 34.660 -14.138 1.00 58.84 235 GLU A N 1
ATOM 1804 C CA . GLU A 1 235 ? 64.526 35.036 -15.404 1.00 58.84 235 GLU A CA 1
ATOM 1805 C C . GLU A 1 235 ? 64.118 34.006 -16.456 1.00 58.84 235 GLU A C 1
ATOM 1807 O O . GLU A 1 235 ? 64.483 32.828 -16.383 1.00 58.84 235 GLU A O 1
ATOM 1812 N N . LYS A 1 236 ? 63.356 34.459 -17.458 1.00 60.44 236 LYS A N 1
ATOM 1813 C CA . LYS A 1 236 ? 63.017 33.664 -18.639 1.00 60.44 236 LYS A CA 1
ATOM 1814 C C . LYS A 1 236 ? 64.301 33.311 -19.386 1.00 60.44 236 LYS A C 1
ATOM 1816 O O . LYS A 1 236 ? 64.767 34.060 -20.244 1.00 60.44 236 LYS A O 1
ATOM 1821 N N . ARG A 1 237 ? 64.875 32.150 -19.081 1.00 64.19 237 ARG A N 1
ATOM 1822 C CA . ARG A 1 237 ? 65.945 31.564 -19.888 1.00 64.19 237 ARG A CA 1
ATOM 1823 C C . ARG A 1 237 ? 65.339 31.017 -21.176 1.00 64.19 237 ARG A C 1
ATOM 1825 O O . ARG A 1 237 ? 64.332 30.315 -21.143 1.00 64.19 237 ARG A O 1
ATOM 1832 N N . LYS A 1 238 ? 65.946 31.342 -22.322 1.00 69.44 238 LYS A N 1
ATOM 1833 C CA . LYS A 1 238 ? 65.571 30.738 -23.609 1.00 69.44 238 LYS A CA 1
ATOM 1834 C C . LYS A 1 238 ? 65.728 29.218 -23.515 1.00 69.44 238 LYS A C 1
ATOM 1836 O O . LYS A 1 238 ? 66.774 28.737 -23.079 1.00 69.44 238 LYS A O 1
ATOM 1841 N N . HIS A 1 239 ? 64.695 28.484 -23.925 1.00 60.12 239 HIS A N 1
ATOM 1842 C CA . HIS A 1 239 ? 64.733 27.027 -24.000 1.00 60.12 239 HIS A CA 1
ATOM 1843 C C . HIS A 1 239 ? 65.865 26.552 -24.919 1.00 60.12 239 HIS A C 1
ATOM 1845 O O . HIS A 1 239 ? 66.239 27.220 -25.885 1.00 60.12 239 HIS A O 1
ATOM 1851 N N . ASN A 1 240 ? 66.415 25.381 -24.603 1.00 66.88 240 ASN A N 1
ATOM 1852 C CA . ASN A 1 240 ? 67.421 24.728 -25.429 1.00 66.88 240 ASN A CA 1
ATOM 1853 C C . ASN A 1 240 ? 66.794 24.382 -26.803 1.00 66.88 240 ASN A C 1
ATOM 1855 O O . ASN A 1 240 ? 65.717 23.777 -26.826 1.00 66.88 240 ASN A O 1
ATOM 1859 N N . PRO A 1 241 ? 67.424 24.734 -27.942 1.00 60.31 241 PRO A N 1
ATOM 1860 C CA . PRO A 1 241 ? 66.849 24.547 -29.280 1.00 60.31 241 PRO A CA 1
ATOM 1861 C C . PRO A 1 241 ? 66.520 23.089 -29.641 1.00 60.31 241 PRO A C 1
ATOM 1863 O O . PRO A 1 241 ? 65.712 22.853 -30.532 1.00 60.31 241 PRO A O 1
ATOM 1866 N N . HIS A 1 242 ? 67.084 22.102 -28.938 1.00 51.44 242 HIS A N 1
ATOM 1867 C CA . HIS A 1 242 ? 66.747 20.683 -29.129 1.00 51.44 242 HIS A CA 1
ATOM 1868 C C . HIS A 1 242 ? 65.460 20.231 -28.420 1.00 51.44 242 HIS A C 1
ATOM 1870 O O . HIS A 1 242 ? 64.989 19.123 -28.658 1.00 51.44 242 HIS A O 1
ATOM 1876 N N . THR A 1 243 ? 64.897 21.075 -27.556 1.00 53.53 243 THR A N 1
ATOM 1877 C CA . THR A 1 243 ? 63.626 20.838 -26.849 1.00 53.53 243 THR A CA 1
ATOM 1878 C C . THR A 1 243 ? 62.500 21.749 -27.333 1.00 53.53 243 THR A C 1
ATOM 1880 O O . THR A 1 243 ? 61.379 21.645 -26.846 1.00 53.53 243 THR A O 1
ATOM 1883 N N . ASP A 1 244 ? 62.781 22.635 -28.291 1.00 57.19 244 ASP A N 1
ATOM 1884 C CA . ASP A 1 244 ? 61.784 23.544 -28.843 1.00 57.19 244 ASP A CA 1
ATOM 1885 C C . ASP A 1 244 ? 60.925 22.820 -29.893 1.00 57.19 244 ASP A C 1
ATOM 1887 O O . ASP A 1 244 ? 61.364 22.515 -31.009 1.00 57.19 244 ASP A O 1
ATOM 1891 N N . ALA A 1 245 ? 59.683 22.518 -29.511 1.00 55.56 245 ALA A N 1
ATOM 1892 C CA . ALA A 1 245 ? 58.729 21.751 -30.308 1.00 55.56 245 ALA A CA 1
ATOM 1893 C C . ALA A 1 245 ? 58.410 22.400 -31.668 1.00 55.56 245 ALA A C 1
ATOM 1895 O O . ALA A 1 245 ? 58.029 21.702 -32.612 1.00 55.56 245 ALA A O 1
ATOM 1896 N N . MET A 1 246 ? 58.604 23.717 -31.792 1.00 51.09 246 MET A N 1
ATOM 1897 C CA . MET A 1 246 ? 58.341 24.467 -33.023 1.00 51.09 246 MET A CA 1
ATOM 1898 C C . MET A 1 246 ? 59.417 24.220 -34.090 1.00 51.09 246 MET A C 1
ATOM 1900 O O . MET A 1 246 ? 59.112 24.169 -35.281 1.00 51.09 246 MET A O 1
ATOM 1904 N N . LEU A 1 247 ? 60.670 23.997 -33.679 1.00 53.81 247 LEU A N 1
ATOM 1905 C CA . LEU A 1 247 ? 61.789 23.739 -34.594 1.00 53.81 247 LEU A CA 1
ATOM 1906 C C . LEU A 1 247 ? 61.862 22.274 -35.042 1.00 53.81 247 LEU A C 1
ATOM 1908 O O . LEU A 1 247 ? 62.370 21.990 -36.124 1.00 53.81 247 LEU A O 1
ATOM 1912 N N . ALA A 1 248 ? 61.295 21.345 -34.268 1.00 57.47 248 ALA A N 1
ATOM 1913 C CA . ALA A 1 248 ? 61.199 19.937 -34.656 1.00 57.47 248 ALA A CA 1
ATOM 1914 C C . ALA A 1 248 ? 60.208 19.687 -35.814 1.00 57.47 248 ALA A C 1
ATOM 1916 O O . ALA A 1 248 ? 60.263 18.632 -36.447 1.00 57.47 248 ALA A O 1
ATOM 1917 N N . ARG A 1 249 ? 59.300 20.635 -36.100 1.00 55.09 249 ARG A N 1
ATOM 1918 C CA . ARG A 1 249 ? 58.231 20.474 -37.103 1.00 55.09 249 ARG A CA 1
ATOM 1919 C C . ARG A 1 249 ? 58.498 21.132 -38.459 1.00 55.09 249 ARG A C 1
ATOM 1921 O O . ARG A 1 249 ? 57.900 20.699 -39.438 1.00 55.09 249 ARG A O 1
ATOM 1928 N N . ASN A 1 250 ? 59.426 22.083 -38.556 1.00 45.81 250 ASN A N 1
ATOM 1929 C CA . ASN A 1 250 ? 59.665 22.844 -39.791 1.00 45.81 250 ASN A CA 1
ATOM 1930 C C . ASN A 1 250 ? 60.872 22.335 -40.593 1.00 45.81 250 ASN A C 1
ATOM 1932 O O . ASN A 1 250 ? 61.714 23.102 -41.053 1.00 45.81 250 ASN A O 1
ATOM 1936 N N . GLY A 1 251 ? 60.959 21.015 -40.760 1.00 45.12 251 GLY A N 1
ATOM 1937 C CA . GLY A 1 251 ? 61.825 20.403 -41.760 1.00 45.12 251 GLY A CA 1
ATOM 1938 C C . GLY A 1 251 ? 61.076 20.262 -43.079 1.00 45.12 251 GLY A C 1
ATOM 1939 O O . GLY A 1 251 ? 60.524 19.197 -43.351 1.00 45.12 251 GLY A O 1
ATOM 1940 N N . ASP A 1 252 ? 61.054 21.331 -43.874 1.00 53.16 252 ASP A N 1
ATOM 1941 C CA . ASP A 1 252 ? 60.632 21.317 -45.273 1.00 53.16 252 ASP A CA 1
ATOM 1942 C C . ASP A 1 252 ? 61.245 20.122 -46.014 1.00 53.16 252 ASP A C 1
ATOM 1944 O O . ASP A 1 252 ? 62.467 19.990 -46.094 1.00 53.16 252 ASP A O 1
ATOM 1948 N N . ASN A 1 253 ? 60.387 19.235 -46.528 1.00 41.19 253 ASN A N 1
ATOM 1949 C CA . ASN A 1 253 ? 60.497 18.597 -47.844 1.00 41.19 253 ASN A CA 1
ATOM 1950 C C . ASN A 1 253 ? 59.395 17.538 -48.006 1.00 41.19 253 ASN A C 1
ATOM 1952 O O . ASN A 1 253 ? 59.445 16.448 -47.432 1.00 41.19 253 ASN A O 1
ATOM 1956 N N . GLY A 1 254 ? 58.413 17.859 -48.853 1.00 46.56 254 GLY A N 1
ATOM 1957 C CA . GLY A 1 254 ? 57.288 17.017 -49.268 1.00 46.56 254 GLY A CA 1
ATOM 1958 C C . GLY A 1 254 ? 57.670 15.789 -50.102 1.00 46.56 254 GLY A C 1
ATOM 1959 O O . GLY A 1 254 ? 57.137 15.582 -51.186 1.00 46.56 254 GLY A O 1
ATOM 1960 N N . ALA A 1 255 ? 58.564 14.937 -49.606 1.00 42.12 255 ALA A N 1
ATOM 1961 C CA . ALA A 1 255 ? 58.969 13.718 -50.298 1.00 42.12 255 ALA A CA 1
ATOM 1962 C C . ALA A 1 255 ? 59.369 12.611 -49.313 1.00 42.12 255 ALA A C 1
ATOM 1964 O O . ALA A 1 255 ? 60.538 12.234 -49.238 1.00 42.12 255 ALA A O 1
ATOM 1965 N N . ARG A 1 256 ? 58.413 12.071 -48.539 1.00 42.41 256 ARG A N 1
ATOM 1966 C CA . ARG A 1 256 ? 58.626 10.795 -47.819 1.00 42.41 256 ARG A CA 1
ATOM 1967 C C . ARG A 1 256 ? 57.366 10.017 -47.404 1.00 42.41 256 ARG A C 1
ATOM 1969 O O . ARG A 1 256 ? 57.438 9.181 -46.512 1.00 42.41 256 ARG A O 1
ATOM 1976 N N . PHE A 1 257 ? 56.239 10.207 -48.097 1.00 43.75 257 PHE A N 1
ATOM 1977 C CA . PHE A 1 257 ? 55.025 9.387 -47.910 1.00 43.75 257 PHE A CA 1
ATOM 1978 C C . PHE A 1 257 ? 54.948 8.131 -48.795 1.00 43.75 257 PHE A C 1
ATOM 1980 O O . PHE A 1 257 ? 53.924 7.454 -48.813 1.00 43.75 257 PHE A O 1
ATOM 1987 N N . TYR A 1 258 ? 56.033 7.754 -49.479 1.00 43.06 258 TYR A N 1
ATOM 1988 C CA . TYR A 1 258 ? 56.120 6.454 -50.141 1.00 43.06 258 TYR A CA 1
ATOM 1989 C C . TYR A 1 258 ? 57.060 5.517 -49.380 1.00 43.06 258 TYR A C 1
ATOM 1991 O O . TYR A 1 258 ? 58.271 5.708 -49.322 1.00 43.06 258 TYR A O 1
ATOM 1999 N N . CYS A 1 259 ? 56.450 4.464 -48.839 1.00 45.34 259 CYS A N 1
ATOM 2000 C CA . CYS A 1 259 ? 57.028 3.129 -48.750 1.00 45.34 259 CYS A CA 1
ATOM 2001 C C . CYS A 1 259 ? 58.352 2.990 -47.978 1.00 45.34 259 CYS A C 1
ATOM 2003 O O . CYS A 1 259 ? 59.401 2.728 -48.561 1.00 45.34 259 CYS A O 1
ATOM 2005 N N . ARG A 1 260 ? 58.280 2.947 -46.644 1.00 37.16 260 ARG A N 1
ATOM 2006 C CA . ARG A 1 260 ? 59.193 2.090 -45.870 1.00 37.16 260 ARG A CA 1
ATOM 2007 C C . ARG A 1 260 ? 58.435 1.296 -44.811 1.00 37.16 260 ARG A C 1
ATOM 2009 O O . ARG A 1 260 ? 58.171 1.773 -43.721 1.00 37.16 260 ARG A O 1
ATOM 2016 N N . GLY A 1 261 ? 58.146 0.041 -45.159 1.00 39.59 261 GLY A N 1
ATOM 2017 C CA . GLY A 1 261 ? 58.179 -1.054 -44.192 1.00 39.59 261 GLY A CA 1
ATOM 2018 C C . GLY A 1 261 ? 56.906 -1.354 -43.406 1.00 39.59 261 GLY A C 1
ATOM 2019 O O . GLY A 1 261 ? 56.993 -1.556 -42.202 1.00 39.59 261 GLY A O 1
ATOM 2020 N N . TYR A 1 262 ? 55.760 -1.535 -44.071 1.00 43.69 262 TYR A N 1
ATOM 2021 C CA . TYR A 1 262 ? 54.677 -2.366 -43.520 1.00 43.69 262 TYR A CA 1
ATOM 2022 C C . TYR A 1 262 ? 55.128 -3.841 -43.458 1.00 43.69 262 TYR A C 1
ATOM 2024 O O . TYR A 1 262 ? 54.735 -4.684 -44.260 1.00 43.69 262 TYR A O 1
ATOM 2032 N N . ARG A 1 263 ? 55.993 -4.166 -42.497 1.00 46.12 263 ARG A N 1
ATOM 2033 C CA . ARG A 1 263 ? 56.184 -5.524 -41.981 1.00 46.12 263 ARG A CA 1
ATOM 2034 C C . ARG A 1 263 ? 55.841 -5.462 -40.503 1.00 46.12 263 ARG A C 1
ATOM 2036 O O . ARG A 1 263 ? 56.703 -5.129 -39.701 1.00 46.12 263 ARG A O 1
ATOM 2043 N N . GLY A 1 264 ? 54.589 -5.734 -40.138 1.00 48.88 264 GLY A N 1
ATOM 2044 C CA . GLY A 1 264 ? 54.268 -5.680 -38.714 1.00 48.88 264 GLY A CA 1
ATOM 2045 C C . GLY A 1 264 ? 52.898 -6.100 -38.218 1.00 48.88 264 GLY A C 1
ATOM 2046 O O . GLY A 1 264 ? 52.799 -6.288 -37.020 1.00 48.88 264 GLY A O 1
ATOM 2047 N N . HIS A 1 265 ? 51.864 -6.316 -39.036 1.00 44.91 265 HIS A N 1
ATOM 2048 C CA . HIS A 1 265 ? 50.574 -6.769 -38.488 1.00 44.91 265 HIS A CA 1
ATOM 2049 C C . HIS A 1 265 ? 49.927 -7.852 -39.353 1.00 44.91 265 HIS A C 1
ATOM 2051 O O . HIS A 1 265 ? 49.006 -7.606 -40.120 1.00 44.91 265 HIS A O 1
ATOM 2057 N N . ARG A 1 266 ? 50.417 -9.091 -39.207 1.00 42.84 266 ARG A N 1
ATOM 2058 C CA . ARG A 1 266 ? 49.768 -10.312 -39.720 1.00 42.84 266 ARG A CA 1
ATOM 2059 C C . ARG A 1 266 ? 48.793 -10.901 -38.693 1.00 42.84 266 ARG A C 1
ATOM 2061 O O . ARG A 1 266 ? 48.868 -12.078 -38.361 1.00 42.84 266 ARG A O 1
ATOM 2068 N N . SER A 1 267 ? 47.900 -10.081 -38.145 1.00 54.91 267 SER A N 1
ATOM 2069 C CA . SER A 1 267 ? 46.745 -10.617 -37.421 1.00 54.91 267 SER A CA 1
ATOM 2070 C C . SER A 1 267 ? 45.701 -11.022 -38.456 1.00 54.91 267 SER A C 1
ATOM 2072 O O . SER A 1 267 ? 45.268 -10.182 -39.243 1.00 54.91 267 SER A O 1
ATOM 2074 N N . ARG A 1 268 ? 45.280 -12.293 -38.454 1.00 55.88 268 ARG A N 1
ATOM 2075 C CA . ARG A 1 268 ? 44.213 -12.814 -39.333 1.00 55.88 268 ARG A CA 1
ATOM 2076 C C . ARG A 1 268 ? 42.859 -12.109 -39.101 1.00 55.88 268 ARG A C 1
ATOM 2078 O O . ARG A 1 268 ? 41.956 -12.256 -39.913 1.00 55.88 268 ARG A O 1
ATOM 2085 N N . ASN A 1 269 ? 42.763 -11.304 -38.037 1.00 57.47 269 ASN A N 1
ATOM 2086 C CA . ASN A 1 269 ? 41.566 -10.587 -37.601 1.00 57.47 269 ASN A CA 1
ATOM 2087 C C . ASN A 1 269 ? 41.614 -9.071 -37.889 1.00 57.47 269 ASN A C 1
ATOM 2089 O O . ASN A 1 269 ? 40.738 -8.343 -37.426 1.00 57.47 269 ASN A O 1
ATOM 2093 N N . TYR A 1 270 ? 42.616 -8.559 -38.617 1.00 62.97 270 TYR A N 1
ATOM 2094 C CA . TYR A 1 270 ? 42.659 -7.133 -38.961 1.00 62.97 270 TYR A CA 1
ATOM 2095 C C . TYR A 1 270 ? 41.638 -6.798 -40.060 1.00 62.97 270 TYR A C 1
ATOM 2097 O O . TYR A 1 270 ? 41.723 -7.320 -41.172 1.00 62.97 270 TYR A O 1
ATOM 2105 N N . ARG A 1 271 ? 40.686 -5.905 -39.758 1.00 56.28 271 ARG A N 1
ATOM 2106 C CA . ARG A 1 271 ? 39.753 -5.333 -40.740 1.00 56.28 271 ARG A CA 1
ATOM 2107 C C . ARG A 1 271 ? 40.215 -3.917 -41.120 1.00 56.28 271 ARG A C 1
ATOM 2109 O O . ARG A 1 271 ? 40.415 -3.102 -40.218 1.00 56.28 271 ARG A O 1
ATOM 2116 N N . PRO A 1 272 ? 40.370 -3.592 -42.419 1.00 46.06 272 PRO A N 1
ATOM 2117 C CA . PRO A 1 272 ? 40.662 -2.228 -42.856 1.00 46.06 272 PRO A CA 1
ATOM 2118 C C . PRO A 1 272 ? 39.616 -1.243 -42.313 1.00 46.06 272 PRO A C 1
ATOM 2120 O O . PRO A 1 272 ? 38.420 -1.500 -42.423 1.00 46.06 272 PRO A O 1
ATOM 2123 N N . GLY A 1 273 ? 40.067 -0.142 -41.707 1.00 51.09 273 GLY A N 1
ATOM 2124 C CA . GLY A 1 273 ? 39.197 0.866 -41.081 1.00 51.09 273 GLY A CA 1
ATOM 2125 C C . GLY A 1 273 ? 38.912 0.654 -39.589 1.00 51.09 273 GLY A C 1
ATOM 2126 O O . GLY A 1 273 ? 38.287 1.512 -38.979 1.00 51.09 273 GLY A O 1
ATOM 2127 N N . VAL A 1 274 ? 39.401 -0.433 -38.976 1.00 51.47 274 VAL A N 1
ATOM 2128 C CA . VAL A 1 274 ? 39.247 -0.684 -37.534 1.00 51.47 274 VAL A CA 1
ATOM 2129 C C . VAL A 1 274 ? 40.620 -0.862 -36.890 1.00 51.47 274 VAL A C 1
ATOM 2131 O O . VAL A 1 274 ? 41.314 -1.854 -37.112 1.00 51.47 274 VAL A O 1
ATOM 2134 N N . TRP A 1 275 ? 41.026 0.110 -36.074 1.00 54.84 275 TRP A N 1
ATOM 2135 C CA . TRP A 1 275 ? 42.239 0.015 -35.262 1.00 54.84 275 TRP A CA 1
ATOM 2136 C C . TRP A 1 275 ? 41.955 -0.797 -33.989 1.00 54.84 275 TRP A C 1
ATOM 2138 O O . TRP A 1 275 ? 41.404 -0.297 -33.004 1.00 54.84 275 TRP A O 1
ATOM 2148 N N . ALA A 1 276 ? 42.335 -2.073 -33.996 1.00 54.00 276 ALA A N 1
ATOM 2149 C CA . ALA A 1 276 ? 42.294 -2.935 -32.816 1.00 54.00 276 ALA A CA 1
ATOM 2150 C C . ALA A 1 276 ? 43.711 -3.107 -32.239 1.00 54.00 276 ALA A C 1
ATOM 2152 O O . ALA A 1 276 ? 44.580 -3.687 -32.892 1.00 54.00 276 ALA A O 1
ATOM 2153 N N . SER A 1 277 ? 43.949 -2.601 -31.022 1.00 59.72 277 SER A N 1
ATOM 2154 C CA . SER A 1 277 ? 45.129 -2.962 -30.224 1.00 59.72 277 SER A CA 1
ATOM 2155 C C . SER A 1 277 ? 44.919 -4.348 -29.600 1.00 59.72 277 SER A C 1
ATOM 2157 O O . SER A 1 277 ? 43.794 -4.846 -29.530 1.00 59.72 277 SER A O 1
ATOM 2159 N N . LYS A 1 278 ? 46.004 -5.006 -29.177 1.00 60.50 278 LYS A N 1
ATOM 2160 C CA . LYS A 1 278 ? 45.908 -6.258 -28.411 1.00 60.50 278 LYS A CA 1
ATOM 2161 C C . LYS A 1 278 ? 45.361 -5.981 -27.005 1.00 60.50 278 LYS A C 1
ATOM 2163 O O . LYS A 1 278 ? 45.614 -4.918 -26.447 1.00 60.50 278 LYS A O 1
ATOM 2168 N N . GLN A 1 279 ? 44.666 -6.964 -26.437 1.00 47.09 279 GLN A N 1
ATOM 2169 C CA . GLN A 1 279 ? 44.172 -6.940 -25.058 1.00 47.09 279 GLN A CA 1
ATOM 2170 C C . GLN A 1 279 ? 45.328 -6.665 -24.077 1.00 47.09 279 GLN A C 1
ATOM 2172 O O . GLN A 1 279 ? 46.402 -7.252 -24.220 1.00 47.09 279 GLN A O 1
ATOM 2177 N N . GLY A 1 280 ? 45.119 -5.735 -23.141 1.00 70.81 280 GLY A N 1
ATOM 2178 C CA . GLY A 1 280 ? 46.136 -5.266 -22.186 1.00 70.81 280 GLY A CA 1
ATOM 2179 C C . GLY A 1 280 ? 46.927 -4.023 -22.617 1.00 70.81 280 GLY A C 1
ATOM 2180 O O . GLY A 1 280 ? 47.772 -3.562 -21.859 1.00 70.81 280 GLY A O 1
ATOM 2181 N N . TYR A 1 281 ? 46.666 -3.468 -23.806 1.00 58.88 281 TYR A N 1
ATOM 2182 C CA . TYR A 1 281 ? 47.177 -2.151 -24.194 1.00 58.88 281 TYR A CA 1
ATOM 2183 C C . TYR A 1 281 ? 46.075 -1.106 -24.062 1.00 58.88 281 TYR A C 1
ATOM 2185 O O . TYR A 1 281 ? 45.111 -1.123 -24.836 1.00 58.88 281 TYR A O 1
ATOM 2193 N N . GLU A 1 282 ? 46.255 -0.197 -23.109 1.00 54.97 282 GLU A N 1
ATOM 2194 C CA . GLU A 1 282 ? 45.458 1.016 -22.969 1.00 54.97 282 GLU A CA 1
ATOM 2195 C C . GLU A 1 282 ? 45.605 1.856 -24.241 1.00 54.97 282 GLU A C 1
ATOM 2197 O O . GLU A 1 282 ? 46.715 2.141 -24.708 1.00 54.97 282 GLU A O 1
ATOM 2202 N N . LYS A 1 283 ? 44.478 2.164 -24.884 1.00 66.69 283 LYS A N 1
ATOM 2203 C CA . LYS A 1 283 ? 44.480 3.028 -26.060 1.00 66.69 283 LYS A CA 1
ATOM 2204 C C . LYS A 1 283 ? 44.452 4.461 -25.556 1.00 66.69 283 LYS A C 1
ATOM 2206 O O . LYS A 1 283 ? 43.515 4.828 -24.862 1.00 66.69 283 LYS A O 1
ATOM 2211 N N . VAL A 1 284 ? 45.444 5.255 -25.950 1.00 59.75 284 VAL A N 1
ATOM 2212 C CA . VAL A 1 284 ? 45.372 6.710 -25.788 1.00 59.75 284 VAL A CA 1
ATOM 2213 C C . VAL A 1 284 ? 44.163 7.182 -26.585 1.00 59.75 284 VAL A C 1
ATOM 2215 O O . VAL A 1 284 ? 44.078 6.881 -27.781 1.00 59.75 284 VAL A O 1
ATOM 2218 N N . ASP A 1 285 ? 43.216 7.847 -25.928 1.00 60.31 285 ASP A N 1
ATOM 2219 C CA . ASP A 1 285 ? 42.055 8.386 -26.618 1.00 60.31 285 ASP A CA 1
ATOM 2220 C C . ASP A 1 285 ? 42.515 9.458 -27.613 1.00 60.31 285 ASP A C 1
ATOM 2222 O O . ASP A 1 285 ? 43.075 10.493 -27.257 1.00 60.31 285 ASP A O 1
ATOM 2226 N N . THR A 1 286 ? 42.337 9.165 -28.898 1.00 72.50 286 THR A N 1
ATOM 2227 C CA . THR A 1 286 ? 42.667 10.072 -29.996 1.00 72.50 286 THR A CA 1
ATOM 2228 C C . THR A 1 286 ? 41.439 10.813 -30.513 1.00 72.50 286 THR A C 1
ATOM 2230 O O . THR A 1 286 ? 41.522 11.440 -31.568 1.00 72.50 286 THR A O 1
ATOM 2233 N N . SER A 1 287 ? 40.292 10.725 -29.834 1.00 70.81 287 SER A N 1
ATOM 2234 C CA . SER A 1 287 ? 39.050 11.408 -30.218 1.00 70.81 287 SER A CA 1
ATOM 2235 C C . SER A 1 287 ? 39.243 12.921 -30.408 1.00 70.81 287 SER A C 1
ATOM 2237 O O . SER A 1 287 ? 38.633 13.513 -31.297 1.00 70.81 287 SER A O 1
ATOM 2239 N N . MET A 1 288 ? 40.183 13.521 -29.670 1.00 65.69 288 MET A N 1
ATOM 2240 C CA . MET A 1 288 ? 40.478 14.957 -29.702 1.00 65.69 288 MET A CA 1
ATOM 2241 C C . MET A 1 288 ? 41.500 15.389 -30.770 1.00 65.69 288 MET A C 1
ATOM 2243 O O . MET A 1 288 ? 41.726 16.580 -30.959 1.00 65.69 288 MET A O 1
ATOM 2247 N N . LEU A 1 289 ? 42.098 14.463 -31.535 1.00 68.62 289 LEU A N 1
ATOM 2248 C CA . LEU A 1 289 ? 43.131 14.797 -32.538 1.00 68.62 289 LEU A CA 1
ATOM 2249 C C . LEU A 1 289 ? 42.618 15.629 -33.730 1.00 68.62 289 LEU A C 1
ATOM 2251 O O . LEU A 1 289 ? 43.428 16.142 -34.503 1.00 68.62 289 LEU A O 1
ATOM 2255 N N . GLY A 1 290 ? 41.298 15.755 -33.892 1.00 77.44 290 GLY A N 1
ATOM 2256 C CA . GLY A 1 290 ? 40.666 16.632 -34.883 1.00 77.44 290 GLY A CA 1
ATOM 2257 C C . GLY A 1 290 ? 40.272 18.016 -34.356 1.00 77.44 290 GLY A C 1
ATOM 2258 O O . GLY A 1 290 ? 39.811 18.837 -35.147 1.00 77.44 290 GLY A O 1
ATOM 2259 N N . MET A 1 291 ? 40.418 18.275 -33.054 1.00 79.94 291 MET A N 1
ATOM 2260 C CA . MET A 1 291 ? 39.987 19.520 -32.416 1.00 79.94 291 MET A CA 1
ATOM 2261 C C . MET A 1 291 ? 41.119 20.549 -32.381 1.00 79.94 291 MET A C 1
ATOM 2263 O O . MET A 1 291 ? 42.303 20.204 -32.345 1.00 79.94 291 MET A O 1
ATOM 2267 N N . ALA A 1 292 ? 40.764 21.834 -32.416 1.00 85.38 292 ALA A N 1
ATOM 2268 C CA . ALA A 1 292 ? 41.734 22.894 -32.180 1.00 85.38 292 ALA A CA 1
ATOM 2269 C C . ALA A 1 292 ? 42.137 22.893 -30.696 1.00 85.38 292 ALA A C 1
ATOM 2271 O O . ALA A 1 292 ? 41.303 22.658 -29.828 1.00 85.38 292 ALA A O 1
ATOM 2272 N N . TRP A 1 293 ? 43.405 23.191 -30.394 1.00 70.62 293 TRP A N 1
ATOM 2273 C CA . TRP A 1 293 ? 43.932 23.142 -29.020 1.00 70.62 293 TRP A CA 1
ATOM 2274 C C . TRP A 1 293 ? 43.143 23.996 -28.019 1.00 70.62 293 TRP A C 1
ATOM 2276 O O . TRP A 1 293 ? 42.943 23.561 -26.896 1.00 70.62 293 TRP A O 1
ATOM 2286 N N . GLY A 1 294 ? 42.620 25.154 -28.438 1.00 86.88 294 GLY A N 1
ATOM 2287 C CA . GLY A 1 294 ? 41.790 25.989 -27.561 1.00 86.88 294 GLY A CA 1
ATOM 2288 C C . GLY A 1 294 ? 40.467 25.336 -27.141 1.00 86.88 294 GLY A C 1
ATOM 2289 O O . GLY A 1 294 ? 39.983 25.606 -26.049 1.00 86.88 294 GLY A O 1
ATOM 2290 N N . ASP A 1 295 ? 39.907 24.452 -27.971 1.00 79.25 295 ASP A N 1
ATOM 2291 C CA . ASP A 1 295 ? 38.690 23.703 -27.636 1.00 79.25 295 ASP A CA 1
ATOM 2292 C C . ASP A 1 295 ? 39.012 22.502 -26.736 1.00 79.25 295 ASP A C 1
ATOM 2294 O O . ASP A 1 295 ? 38.211 22.141 -25.877 1.00 79.25 295 ASP A O 1
ATOM 2298 N N . VAL A 1 296 ? 40.197 21.903 -26.912 1.00 82.75 296 VAL A N 1
ATOM 2299 C CA . VAL A 1 296 ? 40.708 20.826 -26.049 1.00 82.75 296 VAL A CA 1
ATOM 2300 C C . VAL A 1 296 ? 40.961 21.351 -24.639 1.00 82.75 296 VAL A C 1
ATOM 2302 O O . VAL A 1 296 ? 40.480 20.746 -23.690 1.00 82.75 296 VAL A O 1
ATOM 2305 N N . ASP A 1 297 ? 41.622 22.503 -24.500 1.00 84.88 297 ASP A N 1
ATOM 2306 C CA . ASP A 1 297 ? 41.879 23.128 -23.195 1.00 84.88 297 ASP A CA 1
ATOM 2307 C C . ASP A 1 297 ? 40.569 23.499 -22.473 1.00 84.88 297 ASP A C 1
ATOM 2309 O O . ASP A 1 297 ? 40.471 23.401 -21.252 1.00 84.88 297 ASP A O 1
ATOM 2313 N N . MET A 1 298 ? 39.536 23.899 -23.224 1.00 85.69 298 MET A N 1
ATOM 2314 C CA . MET A 1 298 ? 38.220 24.217 -22.664 1.00 85.69 298 MET A CA 1
ATOM 2315 C C . MET A 1 298 ? 37.475 22.964 -22.181 1.00 85.69 298 MET A C 1
ATOM 2317 O O . MET A 1 298 ? 36.854 22.995 -21.120 1.00 85.69 298 MET A O 1
ATOM 2321 N N . LEU A 1 299 ? 37.546 21.864 -22.938 1.00 85.31 299 LEU A N 1
ATOM 2322 C CA . LEU A 1 299 ? 36.979 20.569 -22.549 1.00 85.31 299 LEU A CA 1
ATOM 2323 C C . LEU A 1 299 ? 37.705 19.966 -21.347 1.00 85.31 299 LEU A C 1
ATOM 2325 O O . LEU A 1 299 ? 37.047 19.482 -20.433 1.00 85.31 299 LEU A O 1
ATOM 2329 N N . ASP A 1 300 ? 39.035 20.030 -21.326 1.00 85.00 300 ASP A N 1
ATOM 2330 C CA . ASP A 1 300 ? 39.855 19.566 -20.204 1.00 85.00 300 ASP A CA 1
ATOM 2331 C C . ASP A 1 300 ? 39.519 20.346 -18.925 1.00 85.00 300 ASP A C 1
ATOM 2333 O O . ASP A 1 300 ? 39.297 19.758 -17.869 1.00 85.00 300 ASP A O 1
ATOM 2337 N N . TRP A 1 301 ? 39.348 21.668 -19.038 1.00 89.81 301 TRP A N 1
ATOM 2338 C CA . TRP A 1 301 ? 38.904 22.503 -17.924 1.00 89.81 301 TRP A CA 1
ATOM 2339 C C . TRP A 1 301 ? 37.501 22.126 -17.423 1.00 89.81 301 TRP A C 1
ATOM 2341 O O . TRP A 1 301 ? 37.309 22.003 -16.216 1.00 89.81 301 TRP A O 1
ATOM 2351 N N . GLN A 1 302 ? 36.541 21.881 -18.322 1.00 87.56 302 GLN A N 1
ATOM 2352 C CA . GLN A 1 302 ? 35.184 21.455 -17.951 1.00 87.56 302 GLN A CA 1
ATOM 2353 C C . GLN A 1 302 ? 35.152 20.071 -17.296 1.00 87.56 302 GLN A C 1
ATOM 2355 O O . GLN A 1 302 ? 34.407 19.871 -16.338 1.00 87.56 302 GLN A O 1
ATOM 2360 N N . ILE A 1 303 ? 35.951 19.122 -17.791 1.00 85.12 303 ILE A N 1
ATOM 2361 C CA . ILE A 1 303 ? 36.066 17.783 -17.200 1.00 85.12 303 ILE A CA 1
ATOM 2362 C C . ILE A 1 303 ? 36.647 17.904 -15.794 1.00 85.12 303 ILE A C 1
ATOM 2364 O O . ILE A 1 303 ? 36.039 17.410 -14.849 1.00 85.12 303 ILE A O 1
ATOM 2368 N N . ARG A 1 304 ? 37.742 18.651 -15.632 1.00 84.19 304 ARG A N 1
ATOM 2369 C CA . ARG A 1 304 ? 38.390 18.859 -14.333 1.00 84.19 304 ARG A CA 1
ATOM 2370 C C . ARG A 1 304 ? 37.481 19.573 -13.331 1.00 84.19 304 ARG A C 1
ATOM 2372 O O . ARG A 1 304 ? 37.438 19.175 -12.177 1.00 84.19 304 ARG A O 1
ATOM 2379 N N . GLU A 1 305 ? 36.720 20.579 -13.766 1.00 83.12 305 GLU A N 1
ATOM 2380 C CA . GLU A 1 305 ? 35.725 21.260 -12.923 1.00 83.12 305 GLU A CA 1
ATOM 2381 C C . GLU A 1 305 ? 34.563 20.323 -12.545 1.00 83.12 305 GLU A C 1
ATOM 2383 O O . GLU A 1 305 ? 34.054 20.383 -11.427 1.00 83.12 305 GLU A O 1
ATOM 2388 N N . SER A 1 306 ? 34.144 19.433 -13.452 1.00 78.19 306 SER A N 1
ATOM 2389 C CA . SER A 1 306 ? 33.109 18.435 -13.162 1.00 78.19 306 SER A CA 1
ATOM 2390 C C . SER A 1 306 ? 33.590 17.327 -12.222 1.00 78.19 306 SER A C 1
ATOM 2392 O O . SER A 1 306 ? 32.816 16.879 -11.382 1.00 78.19 306 SER A O 1
ATOM 2394 N N . GLU A 1 307 ? 34.860 16.928 -12.323 1.00 79.81 307 GLU A N 1
ATOM 2395 C CA . GLU A 1 307 ? 35.491 15.953 -11.433 1.00 79.81 307 GLU A CA 1
ATOM 2396 C C . GLU A 1 307 ? 35.755 16.557 -10.050 1.00 79.81 307 GLU A C 1
ATOM 2398 O O . GLU A 1 307 ? 35.370 15.946 -9.061 1.00 79.81 307 GLU A O 1
ATOM 2403 N N . GLU A 1 308 ? 36.301 17.776 -9.954 1.00 76.31 308 GLU A N 1
ATOM 2404 C CA . GLU A 1 308 ? 36.458 18.487 -8.672 1.00 76.31 308 GLU A CA 1
ATOM 2405 C C . GLU A 1 308 ? 35.089 18.652 -7.974 1.00 76.31 308 GLU A C 1
ATOM 2407 O O . GLU A 1 308 ? 34.957 18.343 -6.793 1.00 76.31 308 GLU A O 1
ATOM 2412 N N . ARG A 1 309 ? 34.019 18.990 -8.714 1.00 69.06 309 ARG A N 1
ATOM 2413 C CA . ARG A 1 309 ? 32.654 19.080 -8.158 1.00 69.06 309 ARG A CA 1
ATOM 2414 C C . ARG A 1 309 ? 32.056 17.726 -7.746 1.00 69.06 309 ARG A C 1
ATOM 2416 O O . ARG A 1 309 ? 31.184 17.699 -6.883 1.00 69.06 309 ARG A O 1
ATOM 2423 N N . ALA A 1 310 ? 32.467 16.629 -8.380 1.00 70.25 310 ALA A N 1
ATOM 2424 C CA . ALA A 1 310 ? 32.023 15.282 -8.022 1.00 70.25 310 ALA A CA 1
ATOM 2425 C C . ALA A 1 310 ? 32.759 14.741 -6.786 1.00 70.25 310 ALA A C 1
ATOM 2427 O O . ALA A 1 310 ? 32.168 13.989 -6.020 1.00 70.25 310 ALA A O 1
ATOM 2428 N N . TRP A 1 311 ? 34.016 15.140 -6.582 1.00 65.62 311 TRP A N 1
ATOM 2429 C CA . TRP A 1 311 ? 34.830 14.734 -5.433 1.00 65.62 311 TRP A CA 1
ATOM 2430 C C . TRP A 1 311 ? 34.574 15.581 -4.178 1.00 65.62 311 TRP A C 1
ATOM 2432 O O . TRP A 1 311 ? 34.612 15.046 -3.077 1.00 65.62 311 TRP A O 1
ATOM 2442 N N . ASP A 1 312 ? 34.217 16.861 -4.318 1.00 58.00 312 ASP A N 1
ATOM 2443 C CA . ASP A 1 312 ? 33.828 17.714 -3.179 1.00 58.00 312 ASP A CA 1
ATOM 2444 C C . ASP A 1 312 ? 32.430 17.369 -2.599 1.00 58.00 312 ASP A C 1
ATOM 2446 O O . ASP A 1 312 ? 31.968 18.013 -1.657 1.00 58.00 312 ASP A O 1
ATOM 2450 N N . GLY A 1 313 ? 31.737 16.366 -3.156 1.00 52.47 313 GLY A N 1
ATOM 2451 C CA . GLY A 1 313 ? 30.426 15.879 -2.702 1.00 52.47 313 GLY A CA 1
ATOM 2452 C C . GLY A 1 313 ? 30.457 14.669 -1.757 1.00 52.47 313 GLY A C 1
ATOM 2453 O O . GLY A 1 313 ? 29.392 14.247 -1.317 1.00 52.47 313 GLY A O 1
ATOM 2454 N N . ASP A 1 314 ? 31.638 14.132 -1.438 1.00 50.25 314 ASP A N 1
ATOM 2455 C CA . ASP A 1 314 ? 31.836 12.905 -0.639 1.00 50.25 314 ASP A CA 1
ATOM 2456 C C . ASP A 1 314 ? 32.381 13.196 0.780 1.00 50.25 314 ASP A C 1
ATOM 2458 O O . ASP A 1 314 ? 33.166 12.459 1.365 1.00 50.25 314 ASP A O 1
ATOM 2462 N N . GLY A 1 315 ? 32.022 14.356 1.333 1.00 52.22 315 GLY A N 1
ATOM 2463 C CA . GLY A 1 315 ? 32.359 14.734 2.712 1.00 52.22 315 GLY A CA 1
ATOM 2464 C C . GLY A 1 315 ? 31.271 14.407 3.739 1.00 52.22 315 GLY A C 1
ATOM 2465 O O . GLY A 1 315 ? 31.473 14.674 4.918 1.00 52.22 315 GLY A O 1
ATOM 2466 N N . ASN A 1 316 ? 30.120 13.878 3.303 1.00 55.53 316 ASN A N 1
ATOM 2467 C CA . ASN A 1 316 ? 28.934 13.680 4.148 1.00 55.53 316 ASN A CA 1
ATOM 2468 C C . ASN A 1 316 ? 28.563 12.209 4.381 1.00 55.53 316 ASN A C 1
ATOM 2470 O O . ASN A 1 316 ? 27.551 11.951 5.030 1.00 55.53 316 ASN A O 1
ATOM 2474 N N . GLU A 1 317 ? 29.343 11.246 3.880 1.00 57.91 317 GLU A N 1
ATOM 2475 C CA . GLU A 1 317 ? 29.096 9.826 4.172 1.00 57.91 317 GLU A CA 1
ATOM 2476 C C . GLU A 1 317 ? 29.276 9.520 5.670 1.00 57.91 317 GLU A C 1
ATOM 2478 O O . GLU A 1 317 ? 28.491 8.756 6.232 1.00 57.91 317 GLU A O 1
ATOM 2483 N N . ASP A 1 318 ? 30.214 10.199 6.341 1.00 61.31 318 ASP A N 1
ATOM 2484 C CA . ASP A 1 318 ? 30.429 10.064 7.788 1.00 61.31 318 ASP A CA 1
ATOM 2485 C C . ASP A 1 318 ? 29.251 10.636 8.606 1.00 61.31 318 ASP A C 1
ATOM 2487 O O . ASP A 1 318 ? 28.785 9.991 9.545 1.00 61.31 318 ASP A O 1
ATOM 2491 N N . GLU A 1 319 ? 28.701 11.796 8.217 1.00 66.81 319 GLU A N 1
ATOM 2492 C CA . GLU A 1 319 ? 27.515 12.378 8.876 1.00 66.81 319 GLU A CA 1
ATOM 2493 C C . GLU A 1 319 ? 26.242 11.554 8.606 1.00 66.81 319 GLU A C 1
ATOM 2495 O O . GLU A 1 319 ? 25.366 11.452 9.466 1.00 66.81 319 GLU A O 1
ATOM 2500 N N . ASN A 1 320 ? 26.133 10.935 7.424 1.00 73.69 320 ASN A N 1
ATOM 2501 C CA . ASN A 1 320 ? 25.010 10.058 7.097 1.00 73.69 320 ASN A CA 1
ATOM 2502 C C . ASN A 1 320 ? 25.068 8.740 7.886 1.00 73.69 320 ASN A C 1
ATOM 2504 O O . ASN A 1 320 ? 24.036 8.268 8.354 1.00 73.69 320 ASN A O 1
ATOM 2508 N N . MET A 1 321 ? 26.262 8.168 8.086 1.00 80.06 321 MET A N 1
ATOM 2509 C CA . MET A 1 321 ? 26.429 6.965 8.908 1.00 80.06 321 MET A CA 1
ATOM 2510 C C . MET A 1 321 ? 26.141 7.241 10.393 1.00 80.06 321 MET A C 1
ATOM 2512 O O . MET A 1 321 ? 25.543 6.398 11.062 1.00 80.06 321 MET A O 1
ATOM 2516 N N . GLU A 1 322 ? 26.514 8.421 10.904 1.00 84.00 322 GLU A N 1
ATOM 2517 C CA . GLU A 1 322 ? 26.181 8.843 12.272 1.00 84.00 322 GLU A CA 1
ATOM 2518 C C . GLU A 1 322 ? 24.663 8.993 12.461 1.00 84.00 322 GLU A C 1
ATOM 2520 O O . GLU A 1 322 ? 24.107 8.437 13.410 1.00 84.00 322 GLU A O 1
ATOM 2525 N N . MET A 1 323 ? 23.971 9.637 11.513 1.00 85.00 323 MET A N 1
ATOM 2526 C CA . MET A 1 323 ? 22.510 9.773 11.545 1.00 85.00 323 MET A CA 1
ATOM 2527 C C . MET A 1 323 ? 21.792 8.418 11.434 1.00 85.00 323 MET A C 1
ATOM 2529 O O . MET A 1 323 ? 20.826 8.173 12.154 1.00 85.00 323 MET A O 1
ATOM 2533 N N . GLU A 1 324 ? 22.254 7.511 10.568 1.00 81.81 324 GLU A N 1
ATOM 2534 C CA . GLU A 1 324 ? 21.678 6.163 10.456 1.00 81.81 324 GLU A CA 1
ATOM 2535 C C . GLU A 1 324 ? 21.856 5.348 11.747 1.00 81.81 324 GLU A C 1
ATOM 2537 O O . GLU A 1 324 ? 20.937 4.634 12.156 1.00 81.81 324 GLU A O 1
ATOM 2542 N N . MET A 1 325 ? 23.004 5.478 12.422 1.00 91.75 325 MET A N 1
ATOM 2543 C CA . MET A 1 325 ? 23.250 4.820 13.707 1.00 91.75 325 MET A CA 1
ATOM 2544 C C . MET A 1 325 ? 22.378 5.400 14.832 1.00 91.75 325 MET A C 1
ATOM 2546 O O . MET A 1 325 ? 21.878 4.636 15.659 1.00 91.75 325 MET A O 1
ATOM 2550 N N . GLU A 1 326 ? 22.158 6.718 14.852 1.00 93.38 326 GLU A N 1
ATOM 2551 C CA . GLU A 1 326 ? 21.263 7.378 15.813 1.00 93.38 326 GLU A CA 1
ATOM 2552 C C . GLU A 1 326 ? 19.808 6.920 15.620 1.00 93.38 326 GLU A C 1
ATOM 2554 O O . GLU A 1 326 ? 19.170 6.480 16.575 1.00 93.38 326 GLU A O 1
ATOM 2559 N N . ILE A 1 327 ? 19.321 6.885 14.373 1.00 91.56 327 ILE A N 1
ATOM 2560 C CA . ILE A 1 327 ? 17.973 6.389 14.042 1.00 91.56 327 ILE A CA 1
ATOM 2561 C C . ILE A 1 327 ? 17.810 4.912 14.430 1.00 91.56 327 ILE A C 1
ATOM 2563 O O . ILE A 1 327 ? 16.766 4.520 14.955 1.00 91.56 327 ILE A O 1
ATOM 2567 N N . ALA A 1 328 ? 18.825 4.076 14.189 1.00 92.44 328 ALA A N 1
ATOM 2568 C CA . ALA A 1 328 ? 18.777 2.663 14.557 1.00 92.44 328 ALA A CA 1
ATOM 2569 C C . ALA A 1 328 ? 18.681 2.468 16.079 1.00 92.44 328 ALA A C 1
ATOM 2571 O O . ALA A 1 328 ? 17.879 1.653 16.538 1.00 92.44 328 ALA A O 1
ATOM 2572 N N . MET A 1 329 ? 19.446 3.243 16.856 1.00 95.38 329 MET A N 1
ATOM 2573 C CA . MET A 1 329 ? 19.422 3.188 18.319 1.00 95.38 329 MET A CA 1
ATOM 2574 C C . MET A 1 329 ? 18.094 3.701 18.893 1.00 95.38 329 MET A C 1
ATOM 2576 O O . MET A 1 329 ? 17.547 3.090 19.811 1.00 95.38 329 MET A O 1
ATOM 2580 N N . GLU A 1 330 ? 17.534 4.778 18.333 1.00 94.38 330 GLU A N 1
ATOM 2581 C CA . GLU A 1 330 ? 16.209 5.276 18.725 1.00 94.38 330 GLU A CA 1
ATOM 2582 C C . G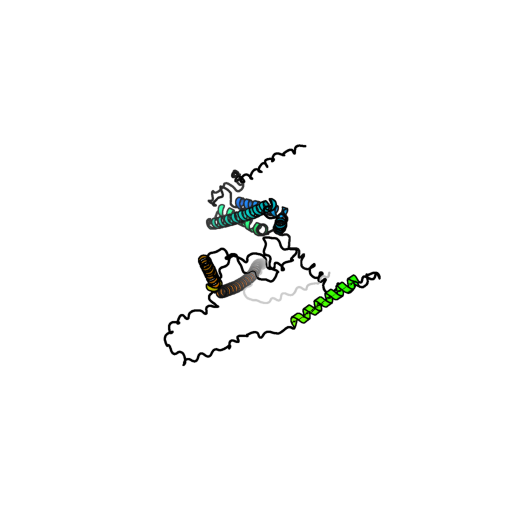LU A 1 330 ? 15.104 4.254 18.432 1.00 94.38 330 GLU A C 1
ATOM 2584 O O . GLU A 1 330 ? 14.223 4.040 19.268 1.00 94.38 330 GLU A O 1
ATOM 2589 N N . MET A 1 331 ? 15.156 3.588 17.274 1.00 92.94 331 MET A N 1
ATOM 2590 C CA . MET A 1 331 ? 14.171 2.570 16.906 1.00 92.94 331 MET A CA 1
ATOM 2591 C C . MET A 1 331 ? 14.264 1.326 17.803 1.00 92.94 331 MET A C 1
ATOM 2593 O O . MET A 1 331 ? 13.232 0.766 18.173 1.00 92.94 331 MET A O 1
ATOM 2597 N N . GLU A 1 332 ? 15.476 0.913 18.188 1.00 95.56 332 GLU A N 1
ATOM 2598 C CA . GLU A 1 332 ? 15.697 -0.190 19.132 1.00 95.56 332 GLU A CA 1
ATOM 2599 C C . GLU A 1 332 ? 15.146 0.148 20.527 1.00 95.56 332 GLU A C 1
ATOM 2601 O O . GLU A 1 332 ? 14.373 -0.630 21.087 1.00 95.56 332 GLU A O 1
ATOM 2606 N N . MET A 1 333 ? 15.436 1.347 21.043 1.00 95.44 333 MET A N 1
ATOM 2607 C CA . MET A 1 333 ? 14.929 1.801 22.343 1.00 95.44 333 MET A CA 1
ATOM 2608 C C . MET A 1 333 ? 13.398 1.973 22.348 1.00 95.44 333 MET A C 1
ATOM 2610 O O . MET A 1 333 ? 12.741 1.676 23.346 1.00 95.44 333 MET A O 1
ATOM 2614 N N . ALA A 1 334 ? 12.808 2.429 21.238 1.00 94.06 334 ALA A N 1
ATOM 2615 C CA . ALA A 1 334 ? 11.356 2.533 21.095 1.00 94.06 334 ALA A CA 1
ATOM 2616 C C . ALA A 1 334 ? 10.676 1.155 21.109 1.00 94.06 334 ALA A C 1
ATOM 2618 O O . ALA A 1 334 ? 9.658 0.988 21.779 1.00 94.06 334 ALA A O 1
ATOM 2619 N N . MET A 1 335 ? 11.259 0.167 20.423 1.00 94.19 335 MET A N 1
ATOM 2620 C CA . MET A 1 335 ? 10.747 -1.206 20.405 1.00 94.19 335 MET A CA 1
ATOM 2621 C C . MET A 1 335 ? 10.862 -1.877 21.781 1.00 94.19 335 MET A C 1
ATOM 2623 O O . MET A 1 335 ? 9.954 -2.601 22.187 1.00 94.19 335 MET A O 1
ATOM 2627 N N . GLU A 1 336 ? 11.942 -1.610 22.522 1.00 97.19 336 GLU A N 1
ATOM 2628 C CA . GLU A 1 336 ? 12.118 -2.105 23.893 1.00 97.19 336 GLU A CA 1
ATOM 2629 C C . GLU A 1 336 ? 11.075 -1.506 24.852 1.00 97.19 336 GLU A C 1
ATOM 2631 O O . GLU A 1 336 ? 10.418 -2.252 25.579 1.00 97.19 336 GLU A O 1
ATOM 2636 N N . MET A 1 337 ? 10.837 -0.188 24.792 1.00 95.75 337 MET A N 1
ATOM 2637 C CA . MET A 1 337 ? 9.787 0.464 25.592 1.00 95.75 337 MET A CA 1
ATOM 2638 C C . MET A 1 337 ? 8.377 -0.025 25.235 1.00 95.75 337 MET A C 1
ATOM 2640 O O . MET A 1 337 ? 7.535 -0.171 26.121 1.00 95.75 337 MET A O 1
ATOM 2644 N N . GLU A 1 338 ? 8.096 -0.278 23.953 1.00 94.75 338 GLU A N 1
ATOM 2645 C CA . GLU A 1 338 ? 6.799 -0.806 23.516 1.00 94.75 338 GLU A CA 1
ATOM 2646 C C . GLU A 1 338 ? 6.559 -2.219 24.065 1.00 94.75 338 GLU A C 1
ATOM 2648 O O . GLU A 1 338 ? 5.485 -2.493 24.603 1.00 94.75 338 GLU A O 1
ATOM 2653 N N . MET A 1 339 ? 7.579 -3.081 24.019 1.00 95.50 339 MET A N 1
ATOM 2654 C CA . MET A 1 339 ? 7.507 -4.440 24.560 1.00 95.50 339 MET A CA 1
ATOM 2655 C C . MET A 1 339 ? 7.361 -4.455 26.090 1.00 95.50 339 MET A C 1
ATOM 2657 O O . MET A 1 339 ? 6.600 -5.263 26.626 1.00 95.50 339 MET A O 1
ATOM 2661 N N . GLU A 1 340 ? 8.054 -3.560 26.802 1.00 96.94 340 GLU A N 1
ATOM 2662 C CA . GLU A 1 340 ? 7.920 -3.420 28.258 1.00 96.94 340 GLU A CA 1
ATOM 2663 C C . GLU A 1 340 ? 6.503 -2.966 28.643 1.00 96.94 340 GLU A C 1
ATOM 2665 O O . GLU A 1 340 ? 5.870 -3.574 29.508 1.00 96.94 340 GLU A O 1
ATOM 2670 N N . MET A 1 341 ? 5.953 -1.970 27.940 1.00 95.75 341 MET A N 1
ATOM 2671 C CA . MET A 1 341 ? 4.590 -1.486 28.175 1.00 95.75 341 MET A CA 1
ATOM 2672 C C . MET A 1 341 ? 3.524 -2.546 27.852 1.00 95.75 341 MET A C 1
ATOM 2674 O O . MET A 1 341 ? 2.534 -2.660 28.579 1.00 95.75 341 MET A O 1
ATOM 2678 N N . GLU A 1 342 ? 3.707 -3.335 26.787 1.00 96.25 342 GLU A N 1
ATOM 2679 C CA . GLU A 1 342 ? 2.802 -4.438 26.442 1.00 96.25 342 GLU A CA 1
ATOM 2680 C C . GLU A 1 342 ? 2.796 -5.514 27.538 1.00 96.25 342 GLU A C 1
ATOM 2682 O O . GLU A 1 342 ? 1.724 -5.933 27.984 1.00 96.25 342 GLU A O 1
ATOM 2687 N N . MET A 1 343 ? 3.975 -5.887 28.047 1.00 96.62 343 MET A N 1
ATOM 2688 C CA . MET A 1 343 ? 4.107 -6.855 29.138 1.00 96.62 343 MET A CA 1
ATOM 2689 C C . MET A 1 343 ? 3.487 -6.344 30.447 1.00 96.62 343 MET A C 1
ATOM 2691 O O . MET A 1 343 ? 2.789 -7.092 31.136 1.00 96.62 343 MET A O 1
ATOM 2695 N N . GLU A 1 344 ? 3.692 -5.070 30.797 1.00 96.75 344 GLU A N 1
ATOM 2696 C CA . GLU A 1 344 ? 3.059 -4.462 31.974 1.00 96.75 344 GLU A CA 1
ATOM 2697 C C . GLU A 1 344 ? 1.530 -4.446 31.862 1.00 96.75 344 GLU A C 1
ATOM 2699 O O . GLU A 1 344 ? 0.831 -4.754 32.834 1.00 96.75 344 GLU A O 1
ATOM 2704 N N . MET A 1 345 ? 0.999 -4.124 30.680 1.00 95.69 345 MET A N 1
ATOM 2705 C CA . MET A 1 345 ? -0.440 -4.127 30.433 1.00 95.69 345 MET A CA 1
ATOM 2706 C C . MET A 1 345 ? -1.025 -5.544 30.516 1.00 95.69 345 MET A C 1
ATOM 2708 O O . MET A 1 345 ? -2.089 -5.721 31.114 1.00 95.69 345 MET A O 1
ATOM 2712 N N . GLU A 1 346 ? -0.333 -6.553 29.978 1.00 96.50 346 GLU A N 1
ATOM 2713 C CA . GLU A 1 346 ? -0.758 -7.955 30.055 1.00 96.50 346 GLU A CA 1
ATOM 2714 C C . GLU A 1 346 ? -0.816 -8.444 31.511 1.00 96.50 346 GLU A C 1
ATOM 2716 O O . GLU A 1 346 ? -1.847 -8.967 31.945 1.00 96.50 346 GLU A O 1
ATOM 2721 N N . MET A 1 347 ? 0.226 -8.173 32.309 1.00 96.75 347 MET A N 1
ATOM 2722 C CA . MET A 1 347 ? 0.227 -8.500 33.741 1.00 96.75 347 MET A CA 1
ATOM 2723 C C . MET A 1 347 ? -0.884 -7.768 34.508 1.00 96.75 347 MET A C 1
ATOM 2725 O O . MET A 1 347 ? -1.528 -8.352 35.382 1.00 96.75 347 MET A O 1
ATOM 2729 N N . ALA A 1 348 ? -1.132 -6.491 34.198 1.00 96.56 348 ALA A N 1
ATOM 2730 C CA . ALA A 1 348 ? -2.186 -5.714 34.849 1.00 96.56 348 ALA A CA 1
ATOM 2731 C C . ALA A 1 348 ? -3.583 -6.279 34.547 1.00 96.56 348 ALA A C 1
ATOM 2733 O O . ALA A 1 348 ? -4.417 -6.383 35.452 1.00 96.56 348 ALA A O 1
ATOM 2734 N N . MET A 1 349 ? -3.829 -6.688 33.299 1.00 95.06 349 MET A N 1
ATOM 2735 C CA . MET A 1 349 ? -5.078 -7.340 32.905 1.00 95.06 349 MET A CA 1
ATOM 2736 C C . MET A 1 349 ? -5.247 -8.706 33.578 1.00 95.06 349 MET A C 1
ATOM 2738 O O . MET A 1 349 ? -6.343 -9.017 34.047 1.00 95.06 349 MET A O 1
ATOM 2742 N N . GLU A 1 350 ? -4.183 -9.508 33.672 1.00 96.38 350 GLU A N 1
ATOM 2743 C CA . GLU A 1 350 ? -4.221 -10.802 34.364 1.00 96.38 350 GLU A CA 1
ATOM 2744 C C . GLU A 1 350 ? -4.584 -10.624 35.848 1.00 96.38 350 GLU A C 1
ATOM 2746 O O . GLU A 1 350 ? -5.516 -11.266 36.344 1.00 96.38 350 GLU A O 1
ATOM 2751 N N . MET A 1 351 ? -3.951 -9.662 36.528 1.00 96.19 351 MET A N 1
ATOM 2752 C CA . MET A 1 351 ? -4.292 -9.317 37.910 1.00 96.19 351 MET A CA 1
ATOM 2753 C C . MET A 1 351 ? -5.742 -8.836 38.064 1.00 96.19 351 MET A C 1
ATOM 2755 O O . MET A 1 351 ? -6.403 -9.182 39.045 1.00 96.19 351 MET A O 1
ATOM 2759 N N . GLU A 1 352 ? -6.270 -8.049 37.122 1.00 95.62 352 GLU A N 1
ATOM 2760 C CA . GLU A 1 352 ? -7.663 -7.594 37.181 1.00 95.62 352 GLU A CA 1
ATOM 2761 C C . GLU A 1 352 ? -8.646 -8.770 37.079 1.00 95.62 352 GLU A C 1
ATOM 2763 O O . GLU A 1 352 ? -9.620 -8.833 37.840 1.00 95.62 352 GLU A O 1
ATOM 2768 N N . VAL A 1 353 ? -8.372 -9.738 36.200 1.00 94.88 353 VAL A N 1
ATOM 2769 C CA . VAL A 1 353 ? -9.189 -10.952 36.057 1.00 94.88 353 VAL A CA 1
ATOM 2770 C C . VAL A 1 353 ? -9.159 -11.790 37.337 1.00 94.88 353 VAL A C 1
ATOM 2772 O O . VAL A 1 353 ? -10.214 -12.248 37.788 1.00 94.88 353 VAL A O 1
ATOM 2775 N N . GLU A 1 354 ? -7.996 -11.952 37.973 1.00 95.19 354 GLU A N 1
ATOM 2776 C CA . GLU A 1 354 ? -7.883 -12.656 39.256 1.00 95.19 354 GLU A CA 1
ATOM 2777 C C . GLU A 1 354 ? -8.679 -11.958 40.368 1.00 95.19 354 GLU A C 1
ATOM 2779 O O . GLU A 1 354 ? -9.444 -12.603 41.095 1.00 95.19 354 GLU A O 1
ATOM 2784 N N . VAL A 1 355 ? -8.565 -10.629 40.473 1.00 96.38 355 VAL A N 1
ATOM 2785 C CA . VAL A 1 355 ? -9.303 -9.829 41.463 1.00 96.38 355 VAL A CA 1
ATOM 2786 C C . VAL A 1 355 ? -10.813 -9.937 41.243 1.00 96.38 355 VAL A C 1
ATOM 2788 O O . VAL A 1 355 ? -11.564 -10.119 42.207 1.00 96.38 355 VAL A O 1
ATOM 2791 N N . GLN A 1 356 ? -11.281 -9.878 39.993 1.00 93.94 356 GLN A N 1
ATOM 2792 C CA . GLN A 1 356 ? -12.694 -10.083 39.668 1.00 93.94 356 GLN A CA 1
ATOM 2793 C C . GLN A 1 356 ? -13.158 -11.506 40.011 1.00 93.94 356 GLN A C 1
ATOM 2795 O O . GLN A 1 356 ? -14.255 -11.676 40.550 1.00 93.94 356 GLN A O 1
ATOM 2800 N N . GLY A 1 357 ? -12.318 -12.518 39.773 1.00 94.62 357 GLY A N 1
ATOM 2801 C CA . GLY A 1 357 ? -12.573 -13.900 40.178 1.00 94.62 357 GLY A CA 1
ATOM 2802 C C . GLY A 1 357 ? -12.814 -14.027 41.685 1.00 94.62 357 GLY A C 1
ATOM 2803 O O . GLY A 1 357 ? -13.842 -14.566 42.106 1.00 94.62 357 GLY A O 1
ATOM 2804 N N . VAL A 1 358 ? -11.930 -13.445 42.501 1.00 96.06 358 VAL A N 1
ATOM 2805 C CA . VAL A 1 358 ? -12.075 -13.417 43.967 1.00 96.06 358 VAL A CA 1
ATOM 2806 C C . VAL A 1 358 ? -13.336 -12.659 44.390 1.00 96.06 358 VAL A C 1
ATOM 2808 O O . VAL A 1 358 ? -14.068 -13.121 45.266 1.00 96.06 358 VAL A O 1
ATOM 2811 N N . LEU A 1 359 ? -13.644 -11.523 43.756 1.00 95.81 359 LEU A N 1
ATOM 2812 C CA . LEU A 1 359 ? -14.846 -10.741 44.064 1.00 95.81 359 LEU A CA 1
ATOM 2813 C C . LEU A 1 359 ? -16.132 -11.555 43.836 1.00 95.81 359 LEU A C 1
ATOM 2815 O O . LEU A 1 359 ? -17.050 -11.516 44.660 1.00 95.81 359 LEU A O 1
ATOM 2819 N N . ILE A 1 360 ? -16.191 -12.323 42.745 1.00 96.56 360 ILE A N 1
ATOM 2820 C CA . ILE A 1 360 ? -17.320 -13.208 42.432 1.00 96.56 360 ILE A CA 1
ATOM 2821 C C . ILE A 1 360 ? -17.453 -14.313 43.490 1.00 96.56 360 ILE A C 1
ATOM 2823 O O . ILE A 1 360 ? -18.567 -14.618 43.930 1.00 96.56 360 ILE A O 1
ATOM 2827 N N . GLU A 1 361 ? -16.342 -14.908 43.933 1.00 96.38 361 GLU A N 1
ATOM 2828 C CA . GLU A 1 361 ? -16.364 -15.914 45.001 1.00 96.38 361 GLU A CA 1
ATOM 2829 C C . GLU A 1 361 ? -16.855 -15.338 46.334 1.00 96.38 361 GLU A C 1
ATOM 2831 O O . GLU A 1 361 ? -17.692 -15.958 46.997 1.00 96.38 361 GLU A O 1
ATOM 2836 N N . VAL A 1 362 ? -16.415 -14.129 46.695 1.00 96.94 362 VAL A N 1
ATOM 2837 C CA . VAL A 1 362 ? -16.882 -13.425 47.899 1.00 96.94 362 VAL A CA 1
ATOM 2838 C C . VAL A 1 362 ? -18.388 -13.163 47.826 1.00 96.94 362 VAL A C 1
ATOM 2840 O O . VAL A 1 362 ? -19.113 -13.538 48.748 1.00 96.94 362 VAL A O 1
ATOM 2843 N N . GLN A 1 363 ? -18.896 -12.628 46.711 1.00 96.06 363 GLN A N 1
ATOM 2844 C CA . GLN A 1 363 ? -20.339 -12.411 46.527 1.00 96.06 363 GLN A CA 1
ATOM 2845 C C . GLN A 1 363 ? -21.140 -13.715 46.640 1.00 96.06 363 GLN A C 1
ATOM 2847 O O . GLN A 1 363 ? -22.224 -13.752 47.232 1.00 96.06 363 GLN A O 1
ATOM 2852 N N . LYS A 1 364 ? -20.608 -14.822 46.110 1.00 97.06 364 LYS A N 1
ATOM 2853 C CA . LYS A 1 364 ? -21.238 -16.141 46.225 1.00 97.06 364 LYS A CA 1
ATOM 2854 C C . LYS A 1 364 ? -21.329 -16.598 47.684 1.00 97.06 364 LYS A C 1
ATOM 2856 O O . LYS A 1 364 ? -22.367 -17.141 48.074 1.00 97.06 364 LYS A O 1
ATOM 2861 N N . LEU A 1 365 ? -20.290 -16.371 48.488 1.00 95.75 365 LEU A N 1
ATOM 2862 C CA . LEU A 1 365 ? -20.296 -16.680 49.921 1.00 95.75 365 LEU A CA 1
ATOM 2863 C C . LEU A 1 365 ? -21.295 -15.802 50.691 1.00 95.75 365 LEU A C 1
ATOM 2865 O O . LEU A 1 365 ? -22.071 -16.334 51.484 1.00 95.75 365 LEU A O 1
ATOM 2869 N N . GLU A 1 366 ? -21.377 -14.503 50.396 1.00 96.50 366 GLU A N 1
ATOM 2870 C CA . GLU A 1 366 ? -22.364 -13.593 51.006 1.00 96.50 366 GLU A CA 1
ATOM 2871 C C . GLU A 1 366 ? -23.813 -14.012 50.697 1.00 96.50 366 GLU A C 1
ATOM 2873 O O . GLU A 1 366 ? -24.701 -13.978 51.563 1.00 96.50 366 GLU A O 1
ATOM 2878 N N . MET A 1 367 ? -24.072 -14.466 49.465 1.00 95.75 367 MET A N 1
ATOM 2879 C CA . MET A 1 367 ? -25.373 -15.019 49.082 1.00 95.75 367 MET A CA 1
ATOM 2880 C C . MET A 1 367 ? -25.696 -16.308 49.851 1.00 95.75 367 MET A C 1
ATOM 2882 O O . MET A 1 367 ? -26.843 -16.499 50.275 1.00 95.75 367 MET A O 1
ATOM 2886 N N . GLN A 1 368 ? -24.708 -17.187 50.052 1.00 94.44 368 GLN A N 1
ATOM 2887 C CA . GLN A 1 368 ? -24.867 -18.417 50.835 1.00 94.44 368 GLN A CA 1
ATOM 2888 C C . GLN A 1 368 ? -25.127 -18.123 52.316 1.00 94.44 368 GLN A C 1
ATOM 2890 O O . GLN A 1 368 ? -26.045 -18.709 52.896 1.00 94.44 368 GLN A O 1
ATOM 2895 N N . GLU A 1 369 ? -24.396 -17.182 52.916 1.00 96.38 369 GLU A N 1
ATOM 2896 C CA . GLU A 1 369 ? -24.610 -16.743 54.297 1.00 96.38 369 GLU A CA 1
ATOM 2897 C C . GLU A 1 369 ? -26.011 -16.142 54.473 1.00 96.38 369 GLU A C 1
ATOM 2899 O O . GLU A 1 369 ? -26.768 -16.539 55.364 1.00 96.38 369 GLU A O 1
ATOM 2904 N N . SER A 1 370 ? -26.422 -15.265 53.556 1.00 94.81 370 SER A N 1
ATOM 2905 C CA . SER A 1 370 ? -27.766 -14.680 53.541 1.00 94.81 370 SER A CA 1
ATOM 2906 C C . SER A 1 370 ? -28.866 -15.745 53.441 1.00 94.81 370 SER A C 1
ATOM 2908 O O . SER A 1 370 ? -29.915 -15.643 54.090 1.00 94.81 370 SER A O 1
ATOM 2910 N N . ALA A 1 371 ? -28.652 -16.792 52.640 1.00 95.25 371 ALA A N 1
ATOM 2911 C CA . ALA A 1 371 ? -29.571 -17.922 52.541 1.00 95.25 371 ALA A CA 1
ATOM 2912 C C . ALA A 1 371 ? -29.612 -18.749 53.841 1.00 95.25 371 ALA A C 1
ATOM 2914 O O . ALA A 1 371 ? -30.701 -19.104 54.312 1.00 95.25 371 ALA A O 1
ATOM 2915 N N . ALA A 1 372 ? -28.453 -18.999 54.457 1.00 94.44 372 ALA A N 1
ATOM 2916 C CA . ALA A 1 372 ? -28.338 -19.693 55.735 1.00 94.44 372 ALA A CA 1
ATOM 2917 C C . ALA A 1 372 ? -29.058 -18.927 56.857 1.00 94.44 372 ALA A C 1
ATOM 2919 O O . ALA A 1 372 ? -29.888 -19.508 57.561 1.00 94.44 372 ALA A O 1
ATOM 2920 N N . LEU A 1 373 ? -28.859 -17.611 56.966 1.00 93.38 373 LEU A N 1
ATOM 2921 C CA . LEU A 1 373 ? -29.548 -16.759 57.940 1.00 93.38 373 LEU A CA 1
ATOM 2922 C C . LEU A 1 373 ? -31.075 -16.778 57.760 1.00 93.38 373 LEU A C 1
ATOM 2924 O O . LEU A 1 373 ? -31.816 -16.914 58.738 1.00 93.38 373 LEU A O 1
ATOM 2928 N N . LYS A 1 374 ? -31.573 -16.739 56.516 1.00 94.19 374 LYS A N 1
ATOM 2929 C CA . LYS A 1 374 ? -33.014 -16.891 56.228 1.00 94.19 374 LYS A CA 1
ATOM 2930 C C . LYS A 1 374 ? -33.545 -18.253 56.678 1.00 94.19 374 LYS A C 1
ATOM 2932 O O . LYS A 1 374 ? -34.653 -18.336 57.214 1.00 94.19 374 LYS A O 1
ATOM 2937 N N . SER A 1 375 ? -32.774 -19.323 56.475 1.00 91.94 375 SER A N 1
ATOM 2938 C CA . SER A 1 375 ? -33.146 -20.668 56.928 1.00 91.94 375 SER A CA 1
ATOM 2939 C C . SER A 1 375 ? -33.201 -20.764 58.458 1.00 91.94 375 SER A C 1
ATOM 2941 O O . SER A 1 375 ? -34.177 -21.286 58.999 1.00 91.94 375 SER A O 1
ATOM 2943 N N . LEU A 1 376 ? -32.233 -20.168 59.164 1.00 92.88 376 LEU A N 1
ATOM 2944 C CA . LEU A 1 376 ? -32.205 -20.095 60.626 1.00 92.88 376 LEU A CA 1
ATOM 2945 C C . LEU A 1 376 ? -33.396 -19.301 61.171 1.00 92.88 376 LEU A C 1
ATOM 2947 O O . LEU A 1 376 ? -33.999 -19.702 62.167 1.00 92.88 376 LEU A O 1
ATOM 2951 N N . GLY A 1 377 ? -33.791 -18.218 60.495 1.00 92.88 377 GLY A N 1
ATOM 2952 C CA . GLY A 1 377 ? -35.005 -17.467 60.822 1.00 92.88 377 GLY A CA 1
ATOM 2953 C C . GLY A 1 377 ? -36.271 -18.329 60.746 1.00 92.88 377 GLY A C 1
ATOM 2954 O O . GLY A 1 377 ? -37.101 -18.296 61.658 1.00 92.88 377 GLY A O 1
ATOM 2955 N N . LYS A 1 378 ? -36.396 -19.170 59.708 1.00 91.88 378 LYS A N 1
ATOM 2956 C CA . LYS A 1 378 ? -37.506 -20.134 59.582 1.00 91.88 378 LYS A CA 1
ATOM 2957 C C . LYS A 1 378 ? -37.483 -21.173 60.703 1.00 91.88 378 LYS A C 1
ATOM 2959 O O . LYS A 1 378 ? -38.525 -21.431 61.301 1.00 91.88 378 LYS A O 1
ATOM 2964 N N . TRP A 1 379 ? -36.313 -21.729 61.021 1.00 91.38 379 TRP A N 1
ATOM 2965 C CA . TRP A 1 379 ? -36.158 -22.679 62.126 1.00 91.38 379 TRP A CA 1
ATOM 2966 C C . TRP A 1 379 ? -36.539 -22.066 63.475 1.00 91.38 379 TRP A C 1
ATOM 2968 O O . TRP A 1 379 ? -37.311 -22.678 64.211 1.00 91.38 379 TRP A O 1
ATOM 2978 N N . ARG A 1 380 ? -36.104 -20.832 63.779 1.00 90.06 380 ARG A N 1
ATOM 2979 C CA . ARG A 1 380 ? -36.545 -20.114 64.991 1.00 90.06 380 ARG A CA 1
ATOM 2980 C C . ARG A 1 380 ? -38.066 -19.977 65.052 1.00 90.06 380 ARG A C 1
ATOM 2982 O O . ARG A 1 380 ? -38.649 -20.225 66.103 1.00 90.06 380 ARG A O 1
ATOM 2989 N N . ALA A 1 381 ? -38.715 -19.638 63.938 1.00 88.06 381 ALA A N 1
ATOM 2990 C CA . ALA A 1 381 ? -40.172 -19.520 63.884 1.00 88.06 381 ALA A CA 1
ATOM 2991 C C . ALA A 1 381 ? -40.893 -20.862 64.124 1.00 88.06 381 ALA A C 1
ATOM 2993 O O . ALA A 1 381 ? -41.946 -20.885 64.762 1.00 88.06 381 ALA A O 1
ATOM 2994 N N . VAL A 1 382 ? -40.335 -21.980 63.641 1.00 89.94 382 VAL A N 1
ATOM 2995 C CA . VAL A 1 382 ? -40.850 -23.333 63.922 1.00 89.94 382 VAL A CA 1
ATOM 2996 C C . VAL A 1 382 ? -40.693 -23.676 65.403 1.00 89.94 382 VAL A C 1
ATOM 2998 O O . VAL A 1 382 ? -41.663 -24.102 66.025 1.00 89.94 382 VAL A O 1
ATOM 3001 N N . VAL A 1 383 ? -39.514 -23.431 65.984 1.00 87.50 383 VAL A N 1
ATOM 3002 C CA . VAL A 1 383 ? -39.243 -23.686 67.409 1.00 87.50 383 VAL A CA 1
ATOM 3003 C C . VAL A 1 383 ? -40.185 -22.879 68.305 1.00 87.50 383 VAL A C 1
ATOM 3005 O O . VAL A 1 383 ? -40.775 -23.439 69.225 1.00 87.50 383 VAL A O 1
ATOM 3008 N N . GLU A 1 384 ? -40.398 -21.593 68.021 1.00 86.94 384 GLU A N 1
ATOM 3009 C CA . GLU A 1 384 ? -41.340 -20.758 68.782 1.00 86.94 384 GLU A CA 1
ATOM 3010 C C . GLU A 1 384 ? -42.797 -21.224 68.645 1.00 86.94 384 GLU A C 1
ATOM 3012 O O . GLU A 1 384 ? -43.574 -21.165 69.601 1.00 86.94 384 GLU A O 1
ATOM 3017 N N . ARG A 1 385 ? -43.188 -21.743 67.475 1.00 87.25 385 ARG A N 1
ATOM 3018 C CA . ARG A 1 385 ? -44.520 -22.331 67.282 1.00 87.25 385 ARG A CA 1
ATOM 3019 C C . ARG A 1 385 ? -44.696 -23.613 68.100 1.00 87.25 385 ARG A C 1
ATOM 3021 O O . ARG A 1 385 ? -45.749 -23.789 68.709 1.00 87.25 385 ARG A O 1
ATOM 3028 N N . GLU A 1 386 ? -43.686 -24.479 68.136 1.00 86.38 386 GLU A N 1
ATOM 3029 C CA . GLU A 1 386 ? -43.724 -25.720 68.920 1.00 86.38 386 GLU A CA 1
ATOM 3030 C C . GLU A 1 386 ? -43.657 -25.459 70.431 1.00 86.38 386 GLU A C 1
ATOM 3032 O O . GLU A 1 386 ? -44.417 -26.073 71.176 1.00 86.38 386 GLU A O 1
ATOM 3037 N N . LYS A 1 387 ? -42.877 -24.473 70.901 1.00 82.12 387 LYS A N 1
ATOM 3038 C CA . LYS A 1 387 ? -42.930 -24.024 72.309 1.00 82.12 387 LYS A CA 1
ATOM 3039 C C . LYS A 1 387 ? -44.349 -23.633 72.732 1.00 82.12 387 LYS A C 1
ATOM 3041 O O . LYS A 1 387 ? -44.825 -24.078 73.775 1.00 82.12 387 LYS A O 1
ATOM 3046 N N . LYS A 1 388 ? -45.044 -22.841 71.900 1.00 82.94 388 LYS A N 1
ATOM 3047 C CA . LYS A 1 388 ? -46.441 -22.439 72.142 1.00 82.94 388 LYS A CA 1
ATOM 3048 C C . LYS A 1 388 ? -47.402 -23.629 72.119 1.00 82.94 388 LYS A C 1
ATOM 3050 O O . LYS A 1 388 ? -48.323 -23.674 72.928 1.00 82.94 388 LYS A O 1
ATOM 3055 N N . ARG A 1 389 ? -47.198 -24.591 71.211 1.00 84.44 389 ARG A N 1
ATOM 3056 C CA . ARG A 1 389 ? -48.044 -25.789 71.081 1.00 84.44 389 ARG A CA 1
ATOM 3057 C C . ARG A 1 389 ? -47.880 -26.751 72.259 1.00 84.44 389 ARG A C 1
ATOM 3059 O O . ARG A 1 389 ? -48.879 -27.257 72.756 1.00 84.44 389 ARG A O 1
ATOM 3066 N N . CYS A 1 390 ? -46.653 -26.979 72.721 1.00 81.44 390 CYS A N 1
ATOM 3067 C CA . CYS A 1 390 ? -46.357 -27.892 73.827 1.00 81.44 390 CYS A CA 1
ATOM 3068 C C . CYS A 1 390 ? -46.716 -27.326 75.210 1.00 81.44 390 CYS A C 1
ATOM 3070 O O . CYS A 1 390 ? -46.452 -27.981 76.214 1.00 81.44 390 CYS A O 1
ATOM 3072 N N . GLY A 1 391 ? -47.306 -26.127 75.287 1.00 65.38 391 GLY A N 1
ATOM 3073 C CA . GLY A 1 391 ? -47.682 -25.525 76.564 1.00 65.38 391 GLY A CA 1
ATOM 3074 C C . GLY A 1 391 ? -46.474 -25.257 77.458 1.00 65.38 391 GLY A C 1
ATOM 3075 O O . GLY A 1 391 ? -46.593 -25.342 78.679 1.00 65.38 391 GLY A O 1
ATOM 3076 N N . TYR A 1 392 ? -45.316 -24.948 76.861 1.00 56.91 392 TYR A N 1
ATOM 3077 C CA . TYR A 1 392 ? -44.147 -24.486 77.602 1.00 56.91 392 TYR A CA 1
ATOM 3078 C C . TYR A 1 392 ? -44.472 -23.091 78.153 1.00 56.91 392 TYR A C 1
ATOM 3080 O O . TYR A 1 392 ? -44.195 -22.069 77.528 1.00 56.91 392 TYR A O 1
ATOM 3088 N N . MET A 1 393 ? -45.158 -23.046 79.296 1.00 53.59 393 MET A N 1
ATOM 3089 C CA . MET A 1 393 ? -45.282 -21.829 80.081 1.00 53.59 393 MET A CA 1
ATOM 3090 C C . MET A 1 393 ? -43.891 -21.516 80.618 1.00 53.59 393 MET A C 1
ATOM 3092 O O . MET A 1 393 ? -43.272 -22.357 81.270 1.00 53.59 393 MET A O 1
ATOM 3096 N N . GLU A 1 394 ? -43.385 -20.324 80.314 1.00 55.09 394 GLU A N 1
ATOM 3097 C CA . GLU A 1 394 ? -42.229 -19.764 81.004 1.00 55.09 394 GLU A CA 1
ATOM 3098 C C . GLU A 1 394 ? -42.598 -19.654 82.484 1.00 55.09 394 GLU A C 1
ATOM 3100 O O . GLU A 1 394 ? -43.249 -18.706 82.923 1.00 55.09 394 GLU A O 1
ATOM 3105 N N . ILE A 1 395 ? -42.251 -20.682 83.257 1.00 53.22 395 ILE A N 1
ATOM 3106 C CA . ILE A 1 395 ? -42.365 -20.644 84.707 1.00 53.22 395 ILE A CA 1
ATOM 3107 C C . ILE A 1 395 ? -41.295 -19.655 85.158 1.00 53.22 395 ILE A C 1
ATOM 3109 O O . ILE A 1 395 ? -40.103 -19.968 85.205 1.00 53.22 395 ILE A O 1
ATOM 3113 N N . GLY A 1 396 ? -41.731 -18.421 85.399 1.00 51.84 396 GLY A N 1
ATOM 3114 C CA . GLY A 1 396 ? -40.891 -17.356 85.913 1.00 51.84 396 GLY A CA 1
ATOM 3115 C C . GLY A 1 396 ? -40.192 -17.808 87.190 1.00 51.84 396 GLY A C 1
ATOM 3116 O O . GLY A 1 396 ? -40.842 -18.151 88.172 1.00 51.84 396 GLY A O 1
ATOM 3117 N N . GLY A 1 397 ? -38.861 -17.795 87.153 1.00 53.53 397 GLY A N 1
ATOM 3118 C CA . GLY A 1 397 ? -38.021 -17.757 88.345 1.00 53.53 397 GLY A CA 1
ATOM 3119 C C . GLY A 1 397 ? -38.051 -19.006 89.223 1.00 53.53 397 GLY A C 1
ATOM 3120 O O . GLY A 1 397 ? -38.506 -18.934 90.353 1.00 53.53 397 GLY A O 1
ATOM 3121 N N . HIS A 1 398 ? -37.519 -20.126 88.737 1.00 47.97 398 HIS A N 1
ATOM 3122 C CA . HIS A 1 398 ? -36.584 -20.988 89.479 1.00 47.97 398 HIS A CA 1
ATOM 3123 C C . HIS A 1 398 ? -36.256 -22.210 88.613 1.00 47.97 398 HIS A C 1
ATOM 3125 O O . HIS A 1 398 ? -37.093 -23.086 88.411 1.00 47.97 398 HIS A O 1
ATOM 3131 N N . MET A 1 399 ? -35.017 -22.292 88.116 1.00 45.19 399 MET A N 1
ATOM 3132 C CA . MET A 1 399 ? -34.473 -23.536 87.563 1.00 45.19 399 MET A CA 1
ATOM 3133 C C . MET A 1 399 ? -34.235 -24.527 88.710 1.00 45.19 399 MET A C 1
ATOM 3135 O O . MET A 1 399 ? -33.125 -24.671 89.212 1.00 45.19 399 MET A O 1
ATOM 3139 N N . GLY A 1 400 ? -35.300 -25.187 89.158 1.00 46.75 400 GLY A N 1
ATOM 3140 C CA . GLY A 1 400 ? -35.190 -26.480 89.816 1.00 46.75 400 GLY A CA 1
ATOM 3141 C C . GLY A 1 400 ? -35.055 -27.537 88.729 1.00 46.75 400 GLY A C 1
ATOM 3142 O O . GLY A 1 400 ? -35.969 -27.708 87.924 1.00 46.75 400 GLY A O 1
ATOM 3143 N N . ILE A 1 401 ? -33.911 -28.217 88.673 1.00 48.53 401 ILE A N 1
ATOM 3144 C CA . ILE A 1 401 ? -33.729 -29.412 87.847 1.00 48.53 401 ILE A CA 1
ATOM 3145 C C . ILE A 1 401 ? -34.715 -30.455 88.381 1.00 48.53 401 ILE A C 1
ATOM 3147 O O . ILE A 1 401 ? -34.475 -31.075 89.413 1.00 48.53 401 ILE A O 1
ATOM 3151 N N . VAL A 1 402 ? -35.860 -30.611 87.719 1.00 48.19 402 VAL A N 1
ATOM 3152 C CA . VAL A 1 402 ? -36.738 -31.754 87.962 1.00 48.19 402 VAL A CA 1
ATOM 3153 C C . VAL A 1 402 ? -36.121 -32.918 87.199 1.00 48.19 402 VAL A C 1
ATOM 3155 O O . VAL A 1 402 ? -36.237 -33.001 85.976 1.00 48.19 402 VAL A O 1
ATOM 3158 N N . GLU A 1 403 ? -35.427 -33.793 87.928 1.00 48.78 403 GLU A N 1
ATOM 3159 C CA . GLU A 1 403 ? -35.035 -35.124 87.469 1.00 48.78 403 GLU A CA 1
ATOM 3160 C C . GLU A 1 403 ? -36.302 -35.897 87.078 1.00 48.78 403 GLU A C 1
ATOM 3162 O O . GLU A 1 403 ? -36.933 -36.581 87.883 1.00 48.78 403 GLU A O 1
ATOM 3167 N N . THR A 1 404 ? -36.730 -35.751 85.827 1.00 47.84 404 THR A N 1
ATOM 3168 C CA . THR A 1 404 ? -37.750 -36.623 85.254 1.00 47.84 404 THR A CA 1
ATOM 3169 C C . THR A 1 404 ? -37.049 -37.884 84.773 1.00 47.84 404 THR A C 1
ATOM 3171 O O . THR A 1 404 ? -36.150 -37.854 83.933 1.00 47.84 404 THR A O 1
ATOM 3174 N N . GLY A 1 405 ? -37.412 -38.999 85.405 1.00 51.91 405 GLY A N 1
ATOM 3175 C CA . GLY A 1 405 ? -36.820 -40.307 85.180 1.00 51.91 405 GLY A CA 1
ATOM 3176 C C . GLY A 1 405 ? -36.845 -40.725 83.712 1.00 51.91 405 GLY A C 1
ATOM 3177 O O . GLY A 1 405 ? -37.861 -40.629 83.025 1.00 51.91 405 GLY A O 1
ATOM 3178 N N . TYR A 1 406 ? -35.704 -41.242 83.266 1.00 42.31 406 TYR A N 1
ATOM 3179 C CA . TYR A 1 406 ? -35.524 -41.900 81.980 1.00 42.31 406 TYR A CA 1
ATOM 3180 C C . TYR A 1 406 ? -36.599 -42.977 81.741 1.00 42.31 406 TYR A C 1
ATOM 3182 O O . TYR A 1 406 ? -36.718 -43.907 82.548 1.00 42.31 406 TYR A O 1
ATOM 3190 N N . PRO A 1 407 ? -37.330 -42.950 80.612 1.00 48.78 407 PRO A N 1
ATOM 3191 C CA . PRO A 1 407 ? -38.080 -44.111 80.177 1.00 48.78 407 PRO A CA 1
ATOM 3192 C C . PRO A 1 407 ? -37.092 -45.171 79.680 1.00 48.78 407 PRO A C 1
ATOM 3194 O O . PRO A 1 407 ? -36.309 -44.972 78.753 1.00 48.78 407 PRO A O 1
ATOM 3197 N N . ARG A 1 408 ? -37.131 -46.323 80.345 1.00 49.53 408 ARG A N 1
ATOM 3198 C CA . ARG A 1 408 ? -36.387 -47.539 80.017 1.00 49.53 408 ARG A CA 1
ATOM 3199 C C . ARG A 1 408 ? -36.807 -48.017 78.621 1.00 49.53 408 ARG A C 1
ATOM 3201 O O . ARG A 1 408 ? -37.870 -48.616 78.470 1.00 49.53 408 ARG A O 1
ATOM 3208 N N . ILE A 1 409 ? -35.982 -47.751 77.609 1.00 49.50 409 ILE A N 1
ATOM 3209 C CA . ILE A 1 409 ? -36.182 -48.253 76.244 1.00 49.50 409 ILE A CA 1
ATOM 3210 C C . ILE A 1 409 ? -36.061 -49.782 76.286 1.00 49.50 409 ILE A C 1
ATOM 3212 O O . ILE A 1 409 ? -34.984 -50.339 76.503 1.00 49.50 409 ILE A O 1
ATOM 3216 N N . ARG A 1 410 ? -37.200 -50.466 76.127 1.00 50.12 410 ARG A N 1
ATOM 3217 C CA . 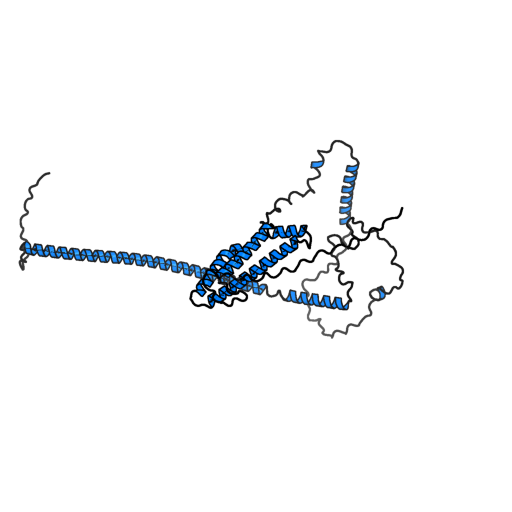ARG A 1 410 ? -37.250 -51.889 75.785 1.00 50.12 410 ARG A CA 1
ATOM 3218 C C . ARG A 1 410 ? -36.757 -52.029 74.352 1.00 50.12 410 ARG A C 1
ATOM 3220 O O . ARG A 1 410 ? -37.263 -51.357 73.461 1.00 50.12 410 ARG A O 1
ATOM 3227 N N . GLY A 1 411 ? -35.767 -52.894 74.166 1.00 50.53 411 GLY A N 1
ATOM 3228 C CA . GLY A 1 411 ? -35.236 -53.214 72.854 1.00 50.53 411 GLY A CA 1
ATOM 3229 C C . GLY A 1 411 ? -36.280 -53.856 71.949 1.00 50.53 411 GLY A C 1
ATOM 3230 O O . GLY A 1 411 ? -37.067 -54.691 72.391 1.00 50.53 411 GLY A O 1
ATOM 3231 N N . GLU A 1 412 ? -36.199 -53.526 70.668 1.00 50.66 412 GLU A N 1
ATOM 3232 C CA . GLU A 1 412 ? -36.740 -54.348 69.598 1.00 50.66 412 GLU A CA 1
ATOM 3233 C C . GLU A 1 412 ? -35.610 -54.687 68.631 1.00 50.66 412 GLU A C 1
ATOM 3235 O O . GLU A 1 412 ? -34.942 -53.826 68.065 1.00 50.66 412 GLU A O 1
ATOM 3240 N N . ARG A 1 413 ? -35.371 -55.995 68.523 1.00 47.91 413 ARG A N 1
ATOM 3241 C CA . ARG A 1 413 ? -34.590 -56.618 67.464 1.00 47.91 413 ARG A CA 1
ATOM 3242 C C . ARG A 1 413 ? -35.406 -56.543 66.175 1.00 47.91 413 ARG A C 1
ATOM 3244 O O . ARG A 1 413 ? -36.495 -57.117 66.148 1.00 47.91 413 ARG A O 1
ATOM 3251 N N . ARG A 1 414 ? -34.826 -56.007 65.108 1.00 49.44 414 ARG A N 1
ATOM 3252 C CA . ARG A 1 414 ? -34.556 -56.749 63.867 1.00 49.44 414 ARG A CA 1
ATOM 3253 C C . ARG A 1 414 ? -33.694 -55.935 62.924 1.00 49.44 414 ARG A C 1
ATOM 3255 O O . ARG A 1 414 ? -33.993 -54.736 62.765 1.00 49.44 414 ARG A O 1
#

pLDDT: mean 71.87, std 19.78, range [37.16, 97.88]

Sequence (414 aa):
MPRAHSKPTLLKSKPKPKPKSKSKPRKAEPCLHGAPLSIPIPGTASTCPQCLIVSHISAIRKLQSQIRSEGGIFESFRRAKDDGPGSKAAEVRSEIKKEWTEVRIECAEAVAGIMALEEEFEDGEMKQRCADALAIWKSATDEIFVVEGVDEVDVNEGVWEELDIATYGVDFLMDSVPNGRNADMEDMLQDIMAKQAHRKERTNAVKKPGKKVVFAEEVMVSPDTISFSSPTIPEKRKHNPHTDAMLARNGDNGARFYCRGYRGHRSRNYRPGVWASKQGYEKVDTSMLGMAWGDVDMLDWQIRESEERAWDGDGNEDENMEMEMEIAMEMEMAMEMEMEMEMEMEMAMEMEVEVQGVLIEVQKLEMQESAALKSLGKWRAVVEREKKRCGYMEIGGHMGIVETGYPRIRGERR

Radius of gyration: 51.61 Å; chains: 1; bounding box: 117×95×170 Å

Foldseek 3Di:
DDDDDDDDDPDDDDDDDDPDPPPDPDDDDQDPLDFFPQDCLDPDGTDFLQRQLVVLLVQLVVLLVVCVVCQFPVSLVVVDVVCDPPRPSVVVSVVSVVSNVVSVVVSVSSLVSLVVQLVVDPDDPNVVSSVVSVVVVVVCVVVSPDRDDDPPPCPPPPPPVPPPCPPPVPPVVPPPDPPDDDPPVVVVVVVVVVVVVVVVVVVPPDDDDPPDPDDDPDDDDDPVPPPPDDPDDPPPDDDDPVPPPVNVPPPDDPPDPDDDDPPDDPDPPDDPPDDDDDPPDDDDDCVCVPPDVVVVVVVVVVVVVVVVVVVVVPPCPVVVVVVVVVVVVVVVVVVVVVVVVVVVVVVVVVVVVVVVVVVVVVVVVVVVVVVVVVVVVVVVVVVVVVCVVVVVDPPPDDPDPPPDDDDDDDDDDD

Secondary structure (DSSP, 8-state):
-PPP-PPP----PPPPPPP---PPPPPPPPPTTSS------TT--S--HHHHHHHHHHHHHHHHHHHHHTTHHHHHHHHHHHS-TT-HHHHHHHHHHHHHHHHHHHHHHHHHHHHHHHHH-SSSHHHHHHHHHHHHHHHHHHHHH---------TTSSSSTT--TTTSTTTTTSSS--S---HHHHHHHHHHHHHHHHHHHGGGS-----------S-----GGG-----------PPPPTTS-TTTTT--------S-S---S---TTPPTT---PPTT-PPP--GGGGS-HHHHHHHHHHHHHHHHHHHTT-SSHHHHHHHHHHHHHHHHHHHHHHHHHHHHHHHHHHHHHHHHHHHHHHHHHHHHHHHHHHHHHHHHHHHHHHHHHTT-----S-------PPP-------

=== Feature glossary ===
Feature key, reading from the visual/contextual features back to the raw sequence:

Rendered structure images. Structure images are PyMOL renders from six orthogonal camera directions. Cartoon representation draws helices as coils and strands as arrows; sticks shows the backbone as bonds; surface shows the solvent-excluded envelope. Rainbow coloring maps sequence position to hue (blue→red, N→C); chain coloring assigns a distinct color per polypeptide.

Contact-map, Ramachandran, and PAE plots. Three diagnostic plots accompany the record. The Cα contact map visualizes the tertiary structure as a 2D adjacency matrix (8 Å cutoff, sequence-local contacts suppressed). The Ramachandran plot shows the distribution of backbone (φ, ψ) torsions, with points in the α and β basins reflecting secondary structure content. The PAE plot shows AlphaFold's inter-residue confidence as a color matrix.

InterPro / GO / CATH / organism. The annotation block draws on four external resources. InterPro: which protein families and domains the sequence belongs to. GO: standardized terms for what the protein does, what process it participates in, and where in the cell it acts. CATH: which structural fold it has in the CATH hierarchy. Organism: the species of origin.

Nearest PDB structures. Structural nearest neighbors (via Foldseek easy-search vs the PDB). Reported per hit: target PDB id, E-value, and alignment TM-score. A TM-score above ~0.5 is the conventional threshold for 'same fold'.

Predicted aligned error. Predicted aligned error is AlphaFold's pairwise confidence. Unlike pLDDT (per-residue), PAE is per-residue-pair and captures whether two parts of the structure are correctly placed relative to each other. Units are ångströms of expected positional error.

Solvent-accessible surface area. SASA measures how much of the protein is reachable by solvent. It is computed by rolling a water-sized probe over the atomic surface and summing the exposed area (Å²). Per-residue SASA distinguishes core (buried, low SASA) from surface (exposed, high SASA) residues; total SASA is a whole-molecule size measure.

B-factor. Crystallographic B-factors measure how much each atom's electron density is smeared out, in Å². They rise in mobile loops and surface residues and fall in the buried interior. In AlphaFold models this column is repurposed to hold pLDDT instead.

pLDDT. For AlphaFold models, the B-factor field carries pLDDT — the model's own estimate of local accuracy on a 0–100 scale. Regions with pLDDT<50 should be treated as essentially unmodeled; they often correspond to intrinsically disordered segments.

Backbone torsions (φ/ψ). φ (phi) and ψ (psi) are the two rotatable backbone dihedrals per residue: φ is the C(i-1)–N–Cα–C torsion, ψ is the N–Cα–C–N(i+1) torsion, both in degrees on (−180°, 180°]. α-helical residues cluster near (−60°, −45°); β-strand residues near (−120°, +130°). A Ramachandran plot is simply a scatter of (φ, ψ) for every residue.

Radius of gyration, Cα contacts, bounding box. Radius of gyration (Rg) is the root-mean-square distance of Cα atoms from their centroid — a single number for overall size and compactness. A globular domain of N residues has Rg ≈ 2.2·N^0.38 Å; an extended or disordered chain has a much larger Rg. The Cα contact count is the number of residue pairs whose Cα atoms are within 8 Å and are more than four positions apart in sequence — a standard proxy for tertiary packing density. The bounding box is the smallest axis-aligned box enclosing all Cα atoms.

Secondary structure (3-state, P-SEA). Three-state secondary structure (P-SEA) collapses the eight DSSP classes into helix (a), strand (b), and coil (c). P-SEA assigns these from Cα geometry alone — distances and angles — without requiring backbone oxygens, so it works on any Cα trace.

Secondary structure (8-state, DSSP). Secondary structure is the local, repeating backbone conformation. DSSP classifies it into eight states by reading the hydrogen-bond network: three helix types (H, G, I), two β types (E, B), two non-regular types (T, S), and unstructured coil (-).

Foldseek 3Di. The Foldseek 3Di string encodes local tertiary geometry as a 20-letter alphabet — one character per residue — derived from the relative positions of nearby Cα atoms. Unlike the amino-acid sequence, 3Di is a direct function of the 3D structure, so two proteins with the same fold have similar 3Di strings even at low sequence identity.

mmCIF coordinates. Structure coordinates are given as an mmCIF _atom_site loop: one row per atom with element, residue name, chain id, sequence number, and x/y/z position in Å. Only the four main-chain atoms per residue are included here; side chains are omitted to keep the record compact.

Sequence. This is the polypeptide sequence — one letter per residue, N-terminus first. Length ranges from a few dozen residues for small domains to over a thousand for large multi-domain proteins.